Protein 4G1V (pdb70)

B-factor: mean 45.56, std 13.84, range [24.3, 126.01]

Sequence (398 aa):
LAEKTRSIIKATVPVLEQQGTVITRTFYKNMLTEHTELLNIFNRTNQKVGAQPNALATTVLAAAKNIDDLSVLMDHVKQIGHKHRALQIKPEHYPIVGEYLLKAIKEVLGDAATPEIINAWGEAYQAIADIFITVEKKMYEEALWPGWKPFEITAKEYVASDIVEFTVKPKFGSGIELESLPITPGQYITVNTHPIRQENQYDALRHYSLCSASTKNGLRFAVKMEAARENFPAGLVSEYLHKDAKVGDEIKLSAPAGDFAINKELIHQNEVPLVLLSSGVGVTPLLAMLEEQVKCNPNRPIYWIQSSYDEKTQAFKKHVDELLAECANVDKIIVHTDTEPLINAAFLKEKSPAHADVYTCGSLLAFMQAMIGHLKELEHRDDMIHYEPFGPKMSTVQV

Solvent-accessible surface area: 18740 Å² total; per-residue (Å²): 197,42,137,81,20,50,66,42,0,92,69,6,25,77,42,8,82,146,68,3,39,53,2,2,123,22,4,5,135,49,0,6,86,111,44,64,102,12,10,44,40,58,35,108,78,43,24,127,127,33,23,46,5,67,6,39,10,24,21,14,17,5,3,0,91,43,19,88,80,26,73,99,18,63,114,53,8,92,15,30,0,35,47,45,9,0,32,28,22,79,52,145,54,20,86,38,39,5,112,23,12,39,99,2,3,106,102,31,19,39,155,70,9,55,109,97,25,27,102,4,2,20,95,4,21,103,46,27,2,75,48,16,38,87,17,4,126,131,16,57,148,116,25,69,10,100,25,58,55,38,0,62,0,48,30,40,112,147,19,9,55,36,0,2,14,0,21,0,78,24,64,218,72,13,80,20,104,20,125,72,13,106,18,39,1,0,34,16,0,0,0,16,8,89,1,126,94,82,160,32,136,59,47,6,13,45,54,34,9,0,0,2,31,45,2,132,116,2,1,56,0,5,1,60,35,78,51,68,121,162,156,115,92,14,22,39,2,9,17,43,0,22,95,36,2,117,88,41,62,92,10,80,0,0,0,10,0,10,66,5,34,3,48,132,147,31,5,125,44,74,155,44,16,0,3,0,0,0,27,13,28,1,0,2,0,0,5,1,0,0,50,38,0,8,178,51,16,52,71,0,33,1,46,1,0,2,3,7,137,24,111,124,20,11,1,1,68,152,69,3,63,106,34,11,89,120,11,77,71,50,69,101,18,49,4,37,50,64,110,76,113,108,2,73,24,64,51,4,147,136,80,15,38,72,153,2,0,2,0,0,0,1,60,35,74,14,0,83,37,0,29,42,42,4,78,125,40,158,17,145,98,82,37,14,66,28,13,6,75,14,8,35,8,21,18,38,108,54

CATH classification: 1.10.490.10 (+2 more: 2.40.30.10, 3.40.50.80)

Radius of gyration: 21.83 Å; Cα contacts (8 Å, |Δi|>4): 713; chains: 1; bounding box: 48×50×58 Å

Foldseek 3Di:
DDDVLLVLLLVCLVCLVPVLLLLLLQLCVVLCVVPVQCVQQDDVCCNPPRCVSLLVSLVSSVCSVQVVHCVVCVVVLQQVLLVCLQSVPALVNLVSSLVSSLVSVCVVCPVPQDVSSSVSSSVSSVVVSVVSNVSNVVVCVVWPAHDKFKWAFADWDDQFPFKTKTFTDGDPVSPDDQVPAQDFQFWWKKWWAQFDPPVGDHIHIATFGFQARRRNRGTMGMAGWQPDDPPDHTDGVSCCVVPPRDGGDMIIITGIGGDGHADVVPLADAPAAEEEAEEQSQCRSVNHRLVVSLVRPLAHAYEAAYEYQDDRRGGNPVVVVVSNVSHPHYDYHYHHVVPDDDDALVNCPPRDDLAHQYEYEEAPVNVLRVVVSNVVSVYDPRSYHYDHSGSPSSSDDD

Secondary structure (DSSP, 8-state):
--HHHHHHHHHTHHHHHHHHHHHHHHHHHHHHHH-GGGGGTS-HHHHHTSSHHHHHHHHHHHHHHTTT-GGGGHHHHHHHHHHHHHTT--GGGHHHHHHHHHHHHHHHHGGG--HHHHHHHHHHHHHHHHHHHHHHHHHHHH-SS-S-EEEEEEEEEEEETTEEEEEEEEPTTS---GGG--PPTT-EEEEEE---STT--S-EEEEEEBS-S--TT-EEEEEE----BTTBPPPHHHHIIIII--TT-EEEEEEEE-S----TTTTT-SSSPEEEEEEGGGHHHHHHHHHHHHHH-TTS-EEEEEEESSSTTSTTHHHHHHHHTT-SSEEEEEEETTTSPP--HHHHHHHS-SS-EEEEEE-HHHHHHHHHHHHHTT--GGGEEEEESS-GGGG---

Nearest PDB structures (foldseek):
  4g1b-assembly2_B  TM=9.621E-01  e=1.291E-72  Saccharomyces cerevisiae YJM789
  6o0a-assembly1_A  TM=8.517E-01  e=9.904E-32  Malassezia yamatoensis
  1cqx-assembly1_A  TM=7.608E-01  e=4.133E-33  Cupriavidus necator
  3ozu-assembly1_A  TM=7.480E-01  e=2.801E-31  Cupriavidus necator H16
  3tm9-assembly1_A-2  TM=9.216E-01  e=9.156E-12  Vitreoscilla stercoraria

InterPro domains:
  IPR000971 Globin [PF00042] (27-131)
  IPR000971 Globin [PS01033] (1-138)
  IPR008333 Flavoprotein pyridine nucleotide cytochrome reductase-like, FAD-binding domain [PF00970] (152-261)
  IPR009050 Globin-like superfamily [SSF46458] (1-149)
  IPR012292 Globin/Protoglobin [G3DSA:1.10.490.10] (1-145)
  IPR017927 FAD-binding domain, ferredoxin reductase-type [PS51384] (147-264)
  IPR017938 Riboflavin synthase-like beta-barrel [SSF63380] (141-263)
  IPR039261 Ferredoxin-NADP reductase (FNR), nucleotide-binding domain [G3DSA:3.40.50.80] (264-399)
  IPR039261 Ferredoxin-NADP reductase (FNR), nucleotide-binding domain [SSF52343] (269-392)

Organism: Saccharomyces cerevisiae (strain YJM789) (NCBI:txid307796)

Structure (mmCIF, N/CA/C/O backbone):
data_4G1V
#
_entry.id   4G1V
#
_cell.length_a   172.629
_cell.length_b   172.629
_cell.length_c   82.294
_cell.angle_alpha   90.00
_cell.angle_beta   90.00
_cell.angle_gamma   120.00
#
_symmetry.space_group_name_H-M   'H 3 2'
#
loop_
_entity.id
_entity.type
_entity.pdbx_description
1 polymer Flavohemoglobin
2 non-polymer 'PROTOPORPHYRIN IX CONTAINING FE'
3 non-polymer 'FLAVIN-ADENINE DINUCLEOTIDE'
4 non-polymer 'POTASSIUM ION'
5 non-polymer 'NITRITE ION'
6 water water
#
loop_
_atom_site.group_PDB
_atom_site.id
_atom_site.type_symbol
_atom_site.label_atom_id
_atom_site.label_alt_id
_atom_site.label_comp_id
_atom_site.label_asym_id
_atom_site.label_entity_id
_atom_site.label_seq_id
_atom_site.pdbx_PDB_ins_code
_atom_site.Cartn_x
_atom_site.Cartn_y
_atom_site.Cartn_z
_atom_site.occupancy
_atom_site.B_iso_or_equiv
_atom_site.auth_seq_id
_atom_site.auth_comp_id
_atom_site.auth_asym_id
_atom_site.auth_atom_id
_atom_site.pdbx_PDB_model_num
ATOM 1 N N . LEU A 1 2 ? -2.235 23.880 -21.759 1.00 90.91 2 LEU A N 1
ATOM 2 C CA . LEU A 1 2 ? -2.011 24.048 -23.219 1.00 72.55 2 LEU A CA 1
ATOM 3 C C . LEU A 1 2 ? -0.553 23.917 -23.608 1.00 77.08 2 LEU A C 1
ATOM 4 O O . LEU A 1 2 ? 0.330 24.479 -22.955 1.00 79.24 2 LEU A O 1
ATOM 9 N N . ALA A 1 3 ? -0.353 23.169 -24.694 1.00 82.57 3 ALA A N 1
ATOM 10 C CA . ALA A 1 3 ? 0.923 22.877 -25.362 1.00 74.43 3 ALA A CA 1
ATOM 11 C C . ALA A 1 3 ? 1.624 21.669 -24.731 1.00 78.91 3 ALA A C 1
ATOM 12 O O . ALA A 1 3 ? 2.147 21.728 -23.616 1.00 70.34 3 ALA A O 1
ATOM 14 N N . GLU A 1 4 ? 1.611 20.560 -25.461 1.00 67.45 4 GLU A N 1
ATOM 15 C CA . GLU A 1 4 ? 1.980 19.269 -24.898 1.00 53.73 4 GLU A CA 1
ATOM 16 C C . GLU A 1 4 ? 3.493 19.093 -24.706 1.00 56.83 4 GLU A C 1
ATOM 17 O O . GLU A 1 4 ? 3.928 18.596 -23.664 1.00 55.78 4 GLU A O 1
ATOM 23 N N . LYS A 1 5 ? 4.290 19.509 -25.692 1.00 55.88 5 LYS A N 1
ATOM 24 C CA . LYS A 1 5 ? 5.746 19.497 -25.576 1.00 56.53 5 LYS A CA 1
ATOM 25 C C . LYS A 1 5 ? 6.263 20.526 -24.563 1.00 58.00 5 LYS A C 1
ATOM 26 O O . LYS A 1 5 ? 7.289 20.293 -23.899 1.00 59.48 5 LYS A O 1
ATOM 28 N N . THR A 1 6 ? 5.556 21.648 -24.450 1.00 72.46 6 THR A N 1
ATOM 29 C CA . THR A 1 6 ? 5.840 22.646 -23.423 1.00 67.48 6 THR A CA 1
ATOM 30 C C . THR A 1 6 ? 5.742 22.021 -22.014 1.00 59.18 6 THR A C 1
ATOM 31 O O . THR A 1 6 ? 6.671 22.120 -21.223 1.00 57.52 6 THR A O 1
ATOM 35 N N . ARG A 1 7 ? 4.630 21.339 -21.747 1.00 58.33 7 ARG A N 1
ATOM 36 C CA . ARG A 1 7 ? 4.354 20.766 -20.439 1.00 54.01 7 ARG A CA 1
ATOM 37 C C . ARG A 1 7 ? 5.398 19.738 -19.946 1.00 52.72 7 ARG A C 1
ATOM 38 O O . ARG A 1 7 ? 5.742 19.766 -18.764 1.00 51.36 7 ARG A O 1
ATOM 46 N N . SER A 1 8 ? 5.923 18.888 -20.838 1.00 50.51 8 SER A N 1
ATOM 47 C CA . SER A 1 8 ? 7.065 17.987 -20.553 1.00 52.05 8 SER A CA 1
ATOM 48 C C . SER A 1 8 ? 8.357 18.721 -20.243 1.00 51.02 8 SER A C 1
ATOM 49 O O . SER A 1 8 ? 9.148 18.279 -19.409 1.00 50.14 8 SER A O 1
ATOM 52 N N . ILE A 1 9 ? 8.578 19.820 -20.950 1.00 53.70 9 ILE A N 1
ATOM 53 C CA . ILE A 1 9 ? 9.744 20.678 -20.726 1.00 50.71 9 ILE A CA 1
ATOM 54 C C . ILE A 1 9 ? 9.667 21.245 -19.314 1.00 47.47 9 ILE A C 1
ATOM 55 O O . ILE A 1 9 ? 10.631 21.115 -18.555 1.00 46.93 9 ILE A O 1
ATOM 60 N N . ILE A 1 10 ? 8.515 21.850 -18.978 1.00 45.12 10 ILE A N 1
ATOM 61 C CA . ILE A 1 10 ? 8.243 22.388 -17.640 1.00 41.93 10 ILE A CA 1
ATOM 62 C C . ILE A 1 10 ? 8.509 21.288 -16.566 1.00 44.85 10 ILE A C 1
ATOM 63 O O . ILE A 1 10 ? 9.213 21.542 -15.585 1.00 41.09 10 ILE A O 1
ATOM 68 N N . LYS A 1 11 ? 7.970 20.079 -16.776 1.00 43.94 11 LYS A N 1
ATOM 69 C CA . LYS A 1 11 ? 8.077 18.968 -15.807 1.00 44.60 11 LYS A CA 1
ATOM 70 C C . LYS A 1 11 ? 9.533 18.537 -15.626 1.00 46.13 11 LYS A C 1
ATOM 71 O O . LYS A 1 11 ? 9.948 18.154 -14.529 1.00 45.56 11 LYS A O 1
ATOM 77 N N . ALA A 1 12 ? 10.307 18.599 -16.706 1.00 42.73 12 ALA A N 1
ATOM 78 C CA . ALA A 1 12 ? 11.726 18.251 -16.647 1.00 43.11 12 ALA A CA 1
ATOM 79 C C . ALA A 1 12 ? 12.556 19.243 -15.798 1.00 39.37 12 ALA A C 1
ATOM 80 O O . ALA A 1 12 ? 13.659 18.923 -15.357 1.00 38.43 12 ALA A O 1
ATOM 82 N N . THR A 1 13 ? 11.977 20.389 -15.488 1.00 39.85 13 THR A N 1
ATOM 83 C CA . THR A 1 13 ? 12.627 21.330 -14.582 1.00 38.17 13 THR A CA 1
ATOM 84 C C . THR A 1 13 ? 12.164 21.235 -13.132 1.00 38.30 13 THR A C 1
ATOM 85 O O . THR A 1 13 ? 12.694 21.948 -12.271 1.00 38.76 13 THR A O 1
ATOM 89 N N . VAL A 1 14 ? 11.202 20.351 -12.833 1.00 39.35 14 VAL A N 1
ATOM 90 C CA . VAL A 1 14 ? 10.759 20.164 -11.440 1.00 39.88 14 VAL A CA 1
ATOM 91 C C . VAL A 1 14 ? 11.952 19.875 -10.502 1.00 38.53 14 VAL A C 1
ATOM 92 O O . VAL A 1 14 ? 12.083 20.554 -9.486 1.00 36.72 14 VAL A O 1
ATOM 96 N N . PRO A 1 15 ? 12.841 18.933 -10.849 1.00 43.03 15 PRO A N 1
ATOM 97 C CA . PRO A 1 15 ? 13.975 18.609 -9.945 1.00 42.99 15 PRO A CA 1
ATOM 98 C C . PRO A 1 15 ? 14.861 19.817 -9.605 1.00 40.38 15 PRO A C 1
ATOM 99 O O . PRO A 1 15 ? 15.216 20.006 -8.433 1.00 45.26 15 PRO A O 1
ATOM 103 N N . VAL A 1 16 ? 15.159 20.671 -10.580 1.00 40.10 16 VAL A N 1
ATOM 104 C CA . VAL A 1 16 ? 15.977 21.881 -10.312 1.00 37.82 16 VAL A CA 1
ATOM 105 C C . VAL A 1 16 ? 15.243 22.886 -9.427 1.00 35.54 16 VAL A C 1
ATOM 106 O O . VAL A 1 16 ? 15.819 23.451 -8.477 1.00 36.56 16 VAL A O 1
ATOM 110 N N . LEU A 1 17 ? 13.969 23.126 -9.730 1.00 34.48 17 LEU A N 1
ATOM 111 C CA . LEU A 1 17 ? 13.110 23.978 -8.866 1.00 33.14 17 LEU A CA 1
ATOM 112 C C . LEU A 1 17 ? 12.955 23.442 -7.443 1.00 35.85 17 LEU A C 1
ATOM 113 O O . LEU A 1 17 ? 12.874 24.201 -6.470 1.00 37.28 17 LEU A O 1
ATOM 118 N N . GLU A 1 18 ? 12.897 22.122 -7.319 1.00 38.76 18 GLU A N 1
ATOM 119 C CA . GLU A 1 18 ? 12.675 21.516 -6.027 1.00 39.79 18 GLU A CA 1
ATOM 120 C C . GLU A 1 18 ? 13.922 21.634 -5.162 1.00 39.45 18 GLU A C 1
ATOM 121 O O . GLU A 1 18 ? 13.826 21.837 -3.960 1.00 38.67 18 GLU A O 1
ATOM 127 N N . GLN A 1 19 ? 15.084 21.446 -5.779 1.00 35.71 19 GLN A N 1
ATOM 128 C CA . GLN A 1 19 ? 16.351 21.456 -5.068 1.00 39.88 19 GLN A CA 1
ATOM 129 C C . GLN A 1 19 ? 17.090 22.836 -5.077 1.00 39.48 19 GLN A C 1
ATOM 130 O O . GLN A 1 19 ? 17.848 23.169 -4.160 1.00 41.19 19 GLN A O 1
ATOM 136 N N . GLN A 1 20 ? 16.884 23.611 -6.122 1.00 38.92 20 GLN A N 1
ATOM 137 C CA . GLN A 1 20 ? 17.644 24.845 -6.329 1.00 40.03 20 GLN A CA 1
ATOM 138 C C . GLN A 1 20 ? 16.699 26.050 -6.441 1.00 34.41 20 GLN A C 1
ATOM 139 O O . GLN A 1 20 ? 17.115 27.142 -6.829 1.00 33.28 20 GLN A O 1
ATOM 145 N N . GLY A 1 21 ? 15.427 25.846 -6.121 1.00 31.01 21 GLY A N 1
ATOM 146 C CA . GLY A 1 21 ? 14.399 26.838 -6.479 1.00 31.52 21 GLY A CA 1
ATOM 147 C C . GLY A 1 21 ? 14.733 28.186 -5.845 1.00 34.60 21 GLY A C 1
ATOM 148 O O . GLY A 1 21 ? 14.574 29.239 -6.438 1.00 34.43 21 GLY A O 1
ATOM 149 N N . THR A 1 22 ? 15.215 28.116 -4.611 1.00 33.16 22 THR A N 1
ATOM 150 C CA . THR A 1 22 ? 15.555 29.271 -3.790 1.00 35.46 22 THR A CA 1
ATOM 151 C C . THR A 1 22 ? 16.871 29.959 -4.298 1.00 32.73 22 THR A C 1
ATOM 152 O O . THR A 1 22 ? 17.054 31.130 -4.106 1.00 35.35 22 THR A O 1
ATOM 156 N N . VAL A 1 23 ? 17.759 29.247 -4.971 1.00 31.61 23 VAL A N 1
ATOM 157 C CA . VAL A 1 23 ? 18.877 29.928 -5.670 1.00 32.26 23 VAL A CA 1
ATOM 158 C C . VAL A 1 23 ? 18.244 30.797 -6.778 1.00 33.62 23 VAL A C 1
ATOM 159 O O . VAL A 1 23 ? 18.626 31.975 -6.972 1.00 35.27 23 VAL A O 1
ATOM 163 N N . ILE A 1 24 ? 17.258 30.230 -7.485 1.00 32.19 24 ILE A N 1
ATOM 164 C CA . ILE A 1 24 ? 16.575 30.948 -8.570 1.00 32.39 24 ILE A CA 1
ATOM 165 C C . ILE A 1 24 ? 15.880 32.189 -8.016 1.00 35.37 24 ILE A C 1
ATOM 166 O O . ILE A 1 24 ? 16.061 33.303 -8.546 1.00 31.79 24 ILE A O 1
ATOM 171 N N . THR A 1 25 ? 15.119 32.019 -6.929 1.00 29.34 25 THR A N 1
ATOM 172 C CA . THR A 1 25 ? 14.328 33.165 -6.425 1.00 29.00 25 THR A CA 1
ATOM 173 C C . THR A 1 25 ? 15.218 34.231 -5.759 1.00 34.06 25 THR A C 1
ATOM 174 O O . THR A 1 25 ? 14.942 35.436 -5.881 1.00 32.63 25 THR A O 1
ATOM 178 N N . ARG A 1 26 ? 16.336 33.812 -5.161 1.00 31.17 26 ARG A N 1
ATOM 179 C CA . ARG A 1 26 ? 17.220 34.788 -4.536 1.00 34.09 26 ARG A CA 1
ATOM 180 C C . ARG A 1 26 ? 17.875 35.653 -5.608 1.00 36.73 26 ARG A C 1
ATOM 181 O O . ARG A 1 26 ? 17.929 36.879 -5.457 1.00 39.85 26 ARG A O 1
ATOM 189 N N . THR A 1 27 ? 18.365 35.012 -6.677 1.00 35.92 27 THR A N 1
ATOM 190 C CA . THR A 1 27 ? 18.917 35.698 -7.851 1.00 42.76 27 THR A CA 1
ATOM 191 C C . THR A 1 27 ? 17.878 36.657 -8.432 1.00 38.57 27 THR A C 1
ATOM 192 O O . THR A 1 27 ? 18.162 37.829 -8.665 1.00 42.87 27 THR A O 1
ATOM 196 N N . PHE A 1 28 ? 16.667 36.151 -8.630 1.00 36.10 28 PHE A N 1
ATOM 197 C CA . PHE A 1 28 ? 15.536 36.971 -9.095 1.00 36.34 28 PHE A CA 1
ATOM 198 C C . PHE A 1 28 ? 15.367 38.301 -8.324 1.00 39.11 28 PHE A C 1
ATOM 199 O O . PHE A 1 28 ? 15.319 39.369 -8.936 1.00 42.23 28 PHE A O 1
ATOM 207 N N . TYR A 1 29 ? 15.275 38.234 -6.988 1.00 35.54 29 TYR A N 1
ATOM 208 C CA . TYR A 1 29 ? 15.043 39.412 -6.163 1.00 37.33 29 TYR A CA 1
ATOM 209 C C . TYR A 1 29 ? 16.230 40.349 -6.235 1.00 40.59 29 TYR A C 1
ATOM 210 O O . TYR A 1 29 ? 16.067 41.559 -6.370 1.00 43.48 29 TYR A O 1
ATOM 219 N N . LYS A 1 30 ? 17.434 39.793 -6.139 1.00 43.53 30 LYS A N 1
ATOM 220 C CA . LYS A 1 30 ? 18.624 40.601 -6.137 1.00 48.34 30 LYS A CA 1
ATOM 221 C C . LYS A 1 30 ? 18.730 41.385 -7.436 1.00 50.62 30 LYS A C 1
ATOM 222 O O . LYS A 1 30 ? 18.992 42.574 -7.417 1.00 53.92 30 LYS A O 1
ATOM 228 N N . ASN A 1 31 ? 18.489 40.732 -8.561 1.00 48.55 31 ASN A N 1
ATOM 229 C CA . ASN A 1 31 ? 18.609 41.421 -9.843 1.00 47.28 31 ASN A CA 1
ATOM 230 C C . ASN A 1 31 ? 17.500 42.417 -10.098 1.00 46.24 31 ASN A C 1
ATOM 231 O O . ASN A 1 31 ? 17.782 43.535 -10.513 1.00 47.94 31 ASN A O 1
ATOM 236 N N . MET A 1 32 ? 16.253 42.004 -9.870 1.00 41.16 32 MET A N 1
ATOM 237 C CA . MET A 1 32 ? 15.124 42.860 -10.191 1.00 40.25 32 MET A CA 1
ATOM 238 C C . MET A 1 32 ? 15.123 44.107 -9.326 1.00 43.68 32 MET A C 1
ATOM 239 O O . MET A 1 32 ? 14.967 45.225 -9.843 1.00 47.07 32 MET A O 1
ATOM 244 N N . LEU A 1 33 ? 15.349 43.946 -8.023 1.00 41.21 33 LEU A N 1
ATOM 245 C CA . LEU A 1 33 ? 15.335 45.118 -7.107 1.00 44.84 33 LEU A CA 1
ATOM 246 C C . LEU A 1 33 ? 16.580 46.004 -7.139 1.00 47.60 33 LEU A C 1
ATOM 247 O O . LEU A 1 33 ? 16.496 47.163 -6.776 1.00 51.14 33 LEU A O 1
ATOM 252 N N . THR A 1 34 ? 17.727 45.458 -7.550 1.00 49.75 34 THR A N 1
ATOM 253 C CA . THR A 1 34 ? 18.952 46.250 -7.769 1.00 56.08 34 THR A CA 1
ATOM 254 C C . THR A 1 34 ? 18.785 47.112 -9.010 1.00 56.72 34 THR A C 1
ATOM 255 O O . THR A 1 34 ? 19.259 48.249 -9.066 1.00 59.41 34 THR A O 1
ATOM 259 N N . GLU A 1 35 ? 18.108 46.551 -10.011 1.00 54.20 35 GLU A N 1
ATOM 260 C CA . GLU A 1 35 ? 18.037 47.186 -11.315 1.00 55.86 35 GLU A CA 1
ATOM 261 C C . GLU A 1 35 ? 16.834 48.082 -11.441 1.00 53.57 35 GLU A C 1
ATOM 262 O O . GLU A 1 35 ? 16.827 49.013 -12.237 1.00 55.94 35 GLU A O 1
ATOM 268 N N . HIS A 1 36 ? 15.863 47.835 -10.573 1.00 52.01 36 HIS A N 1
ATOM 269 C CA . HIS A 1 36 ? 14.562 48.502 -10.603 1.00 52.94 36 HIS A CA 1
ATOM 270 C C . HIS A 1 36 ? 14.121 48.985 -9.223 1.00 48.06 36 HIS A C 1
ATOM 271 O O . HIS A 1 36 ? 13.158 48.483 -8.638 1.00 46.64 36 HIS A O 1
ATOM 278 N N . THR A 1 37 ? 14.859 49.955 -8.710 1.00 48.96 37 THR A N 1
ATOM 279 C CA . THR A 1 37 ? 14.671 50.416 -7.341 1.00 50.90 37 THR A CA 1
ATOM 280 C C . THR A 1 37 ? 13.269 51.027 -7.061 1.00 49.00 37 THR A C 1
ATOM 281 O O . THR A 1 37 ? 12.856 51.119 -5.907 1.00 48.77 37 THR A O 1
ATOM 285 N N . GLU A 1 38 ? 12.526 51.408 -8.098 1.00 48.41 38 GLU A N 1
ATOM 286 C CA . GLU A 1 38 ? 11.123 51.844 -7.905 1.00 51.97 38 GLU A CA 1
ATOM 287 C C . GLU A 1 38 ? 10.232 50.757 -7.248 1.00 44.62 38 GLU A C 1
ATOM 288 O O . GLU A 1 38 ? 9.251 51.089 -6.585 1.00 50.24 38 GLU A O 1
ATOM 294 N N . LEU A 1 39 ? 10.588 49.486 -7.406 1.00 43.36 39 LEU A N 1
ATOM 295 C CA . LEU A 1 39 ? 9.796 48.389 -6.828 1.00 41.04 39 LEU A CA 1
ATOM 296 C C . LEU A 1 39 ? 10.090 48.215 -5.330 1.00 41.01 39 LEU A C 1
ATOM 297 O O . LEU A 1 39 ? 9.406 47.444 -4.648 1.00 35.78 39 LEU A O 1
ATOM 302 N N . LEU A 1 40 ? 11.112 48.925 -4.847 1.00 40.75 40 LEU A N 1
ATOM 303 C CA . LEU A 1 40 ? 11.430 48.992 -3.425 1.00 41.88 40 LEU A CA 1
ATOM 304 C C . LEU A 1 40 ? 10.373 49.783 -2.662 1.00 42.48 40 LEU A C 1
ATOM 305 O O . LEU A 1 40 ? 10.342 49.749 -1.441 1.00 45.48 40 LEU A O 1
ATOM 310 N N . ASN A 1 41 ? 9.542 50.535 -3.389 1.00 42.25 41 ASN A N 1
ATOM 311 C CA . ASN A 1 41 ? 8.359 51.146 -2.815 1.00 40.15 41 ASN A CA 1
ATOM 312 C C . ASN A 1 41 ? 7.238 50.110 -2.557 1.00 40.02 41 ASN A C 1
ATOM 313 O O . ASN A 1 41 ? 6.241 50.419 -1.910 1.00 37.56 41 ASN A O 1
ATOM 318 N N . ILE A 1 42 ? 7.396 48.892 -3.077 1.00 37.55 42 ILE A N 1
ATOM 319 C CA . ILE A 1 42 ? 6.324 47.891 -2.996 1.00 37.27 42 ILE A CA 1
ATOM 320 C C . ILE A 1 42 ? 6.804 46.618 -2.254 1.00 39.66 42 ILE A C 1
ATOM 321 O O . ILE A 1 42 ? 6.150 46.143 -1.302 1.00 36.03 42 ILE A O 1
ATOM 326 N N . PHE A 1 43 ? 7.960 46.098 -2.666 1.00 35.17 43 PHE A N 1
ATOM 327 C CA . PHE A 1 43 ? 8.530 44.907 -2.041 1.00 33.92 43 PHE A CA 1
ATOM 328 C C . PHE A 1 43 ? 9.184 45.289 -0.716 1.00 39.33 43 PHE A C 1
ATOM 329 O O . PHE A 1 43 ? 9.849 46.316 -0.615 1.00 41.43 43 PHE A O 1
ATOM 337 N N . ASN A 1 44 ? 8.999 44.417 0.266 1.00 42.32 44 ASN A N 1
ATOM 338 C CA . ASN A 1 44 ? 9.507 44.560 1.619 1.00 46.29 44 ASN A CA 1
ATOM 339 C C . ASN A 1 44 ? 10.906 43.994 1.634 1.00 44.29 44 ASN A C 1
ATOM 340 O O . ASN A 1 44 ? 11.081 42.787 1.634 1.00 38.31 44 ASN A O 1
ATOM 345 N N . ARG A 1 45 ? 11.891 44.877 1.626 1.00 51.12 45 ARG A N 1
ATOM 346 C CA . ARG A 1 45 ? 13.289 44.519 1.500 1.00 58.34 45 ARG A CA 1
ATOM 347 C C . ARG A 1 45 ? 13.682 43.420 2.464 1.00 56.25 45 ARG A C 1
ATOM 348 O O . ARG A 1 45 ? 14.456 42.515 2.116 1.00 51.33 45 ARG A O 1
ATOM 356 N N . THR A 1 46 ? 13.126 43.502 3.668 1.00 50.78 46 THR A N 1
ATOM 357 C CA . THR A 1 46 ? 13.496 42.629 4.749 1.00 51.50 46 THR A CA 1
ATOM 358 C C . THR A 1 46 ? 13.080 41.178 4.469 1.00 46.32 46 THR A C 1
ATOM 359 O O . THR A 1 46 ? 13.868 40.259 4.690 1.00 44.06 46 THR A O 1
ATOM 363 N N . ASN A 1 47 ? 11.883 40.978 3.933 1.00 44.98 47 ASN A N 1
ATOM 364 C CA . ASN A 1 47 ? 11.410 39.620 3.683 1.00 44.88 47 ASN A CA 1
ATOM 365 C C . ASN A 1 47 ? 12.294 38.893 2.688 1.00 50.12 47 ASN A C 1
ATOM 366 O O . ASN A 1 47 ? 12.427 37.673 2.751 1.00 48.68 47 ASN A O 1
ATOM 371 N N . GLN A 1 48 ? 12.915 39.621 1.772 1.00 49.30 48 GLN A N 1
ATOM 372 C CA . GLN A 1 48 ? 13.763 38.903 0.827 1.00 55.80 48 GLN A CA 1
ATOM 373 C C . GLN A 1 48 ? 15.180 38.715 1.319 1.00 53.74 48 GLN A C 1
ATOM 374 O O . GLN A 1 48 ? 15.719 37.635 1.201 1.00 58.96 48 GLN A O 1
ATOM 380 N N . LYS A 1 49 ? 15.750 39.733 1.955 1.00 58.50 49 LYS A N 1
ATOM 381 C CA . LYS A 1 49 ? 17.167 39.664 2.311 1.00 56.08 49 LYS A CA 1
ATOM 382 C C . LYS A 1 49 ? 17.434 38.744 3.481 1.00 55.53 49 LYS A C 1
ATOM 383 O O . LYS A 1 49 ? 18.482 38.091 3.539 1.00 49.62 49 LYS A O 1
ATOM 389 N N . VAL A 1 50 ? 16.482 38.682 4.404 1.00 51.66 50 VAL A N 1
ATOM 390 C CA . VAL A 1 50 ? 16.697 37.980 5.647 1.00 52.11 50 VAL A CA 1
ATOM 391 C C . VAL A 1 50 ? 15.456 37.160 6.069 1.00 51.52 50 VAL A C 1
ATOM 392 O O . VAL A 1 50 ? 15.458 36.488 7.101 1.00 56.62 50 VAL A O 1
ATOM 396 N N . GLY A 1 51 ? 14.411 37.199 5.258 1.00 45.82 51 GLY A N 1
ATOM 397 C CA . GLY A 1 51 ? 13.146 36.522 5.587 1.00 41.88 51 GLY A CA 1
ATOM 398 C C . GLY A 1 51 ? 12.837 35.389 4.606 1.00 38.10 51 GLY A C 1
ATOM 399 O O . GLY A 1 51 ? 13.693 34.940 3.838 1.0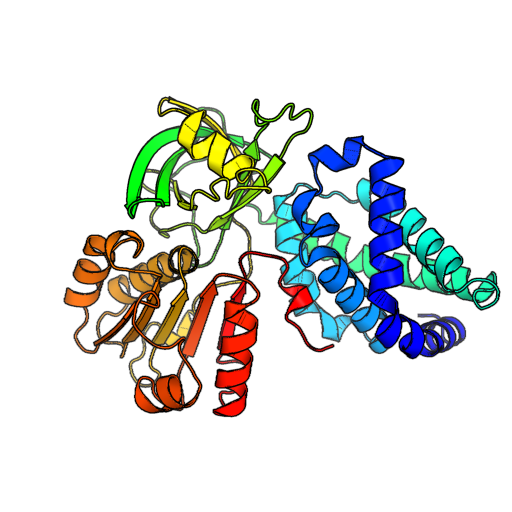0 38.67 51 GLY A O 1
ATOM 400 N N . ALA A 1 52 ? 11.595 34.938 4.622 1.00 35.03 52 ALA A N 1
ATOM 401 C CA . ALA A 1 52 ? 11.222 33.743 3.899 1.00 35.35 52 ALA A CA 1
ATOM 402 C C . ALA A 1 52 ? 10.636 33.997 2.512 1.00 33.54 52 ALA A C 1
ATOM 403 O O . ALA A 1 52 ? 10.197 33.029 1.858 1.00 31.66 52 ALA A O 1
ATOM 405 N N . GLN A 1 53 ? 10.612 35.266 2.055 1.00 28.29 53 GLN A N 1
ATOM 406 C CA . GLN A 1 53 ? 10.068 35.566 0.742 1.00 29.34 53 GLN A CA 1
ATOM 407 C C . GLN A 1 53 ? 10.693 34.730 -0.385 1.00 27.40 53 GLN A C 1
ATOM 408 O O . GLN A 1 53 ? 9.963 34.295 -1.263 1.00 28.47 53 GLN A O 1
ATOM 414 N N . PRO A 1 54 ? 12.010 34.473 -0.393 1.00 28.54 54 PRO A N 1
ATOM 415 C CA . PRO A 1 54 ? 12.521 33.664 -1.508 1.00 29.62 54 PRO A CA 1
ATOM 416 C C . PRO A 1 54 ? 11.956 32.250 -1.506 1.00 29.81 54 PRO A C 1
ATOM 417 O O . PRO A 1 54 ? 11.674 31.728 -2.589 1.00 28.22 54 PRO A O 1
ATOM 421 N N . ASN A 1 55 ? 11.779 31.644 -0.313 1.00 29.11 55 ASN A N 1
ATOM 422 C CA . ASN A 1 55 ? 11.162 30.310 -0.203 1.00 31.66 55 ASN A CA 1
ATOM 423 C C . ASN A 1 55 ? 9.700 30.284 -0.608 1.00 29.64 55 ASN A C 1
ATOM 424 O O . ASN A 1 55 ? 9.262 29.290 -1.178 1.00 33.03 55 ASN A O 1
ATOM 429 N N . ALA A 1 56 ? 8.941 31.345 -0.299 1.00 27.76 56 ALA A N 1
ATOM 430 C CA . ALA A 1 56 ? 7.553 31.451 -0.752 1.00 28.66 56 ALA A CA 1
ATOM 431 C C . ALA A 1 56 ? 7.439 31.422 -2.272 1.00 26.82 56 ALA A C 1
ATOM 432 O O . ALA A 1 56 ? 6.616 30.710 -2.805 1.00 27.59 56 ALA A O 1
ATOM 434 N N . LEU A 1 57 ? 8.187 32.283 -2.956 1.00 25.73 57 LEU A N 1
ATOM 435 C CA . LEU A 1 57 ? 8.197 32.276 -4.397 1.00 27.69 57 LEU A CA 1
ATOM 436 C C . LEU A 1 57 ? 8.652 30.933 -4.965 1.00 26.62 57 LEU A C 1
ATOM 437 O O . LEU A 1 57 ? 8.021 30.433 -5.872 1.00 32.01 57 LEU A O 1
ATOM 442 N N . ALA A 1 58 ? 9.742 30.360 -4.436 1.00 28.32 58 ALA A N 1
ATOM 443 C CA . ALA A 1 58 ? 10.320 29.113 -4.974 1.00 32.00 58 ALA A CA 1
ATOM 444 C C . ALA A 1 58 ? 9.277 27.983 -4.881 1.00 32.96 58 ALA A C 1
ATOM 445 O O . ALA A 1 58 ? 9.177 27.149 -5.776 1.00 33.64 58 ALA A O 1
ATOM 447 N N . THR A 1 59 ? 8.536 27.959 -3.781 1.00 29.65 59 THR A N 1
ATOM 448 C CA . THR A 1 59 ? 7.523 26.919 -3.540 1.00 32.26 59 THR A CA 1
ATOM 449 C C . THR A 1 59 ? 6.365 27.079 -4.527 1.00 32.16 59 THR A C 1
ATOM 450 O O . THR A 1 59 ? 5.767 26.071 -5.000 1.00 29.67 59 THR A O 1
ATOM 454 N N . THR A 1 60 ? 6.056 28.343 -4.846 1.00 31.22 60 THR A N 1
ATOM 455 C CA . THR A 1 60 ? 4.910 28.637 -5.718 1.00 30.96 60 THR A CA 1
ATOM 456 C C . THR A 1 60 ? 5.261 28.282 -7.152 1.00 30.34 60 THR A C 1
ATOM 457 O O . THR A 1 60 ? 4.446 27.669 -7.864 1.00 31.08 60 THR A O 1
ATOM 461 N N . VAL A 1 61 ? 6.490 28.604 -7.542 1.00 30.46 61 VAL A N 1
ATOM 462 C CA . VAL A 1 61 ? 6.958 28.310 -8.905 1.00 32.20 61 VAL A CA 1
ATOM 463 C C . VAL A 1 61 ? 7.021 26.802 -9.057 1.00 34.97 61 VAL A C 1
ATOM 464 O O . VAL A 1 61 ? 6.553 26.250 -10.064 1.00 40.04 61 VAL A O 1
ATOM 468 N N . LEU A 1 62 ? 7.552 26.128 -8.039 1.00 35.83 62 LEU A N 1
ATOM 469 C CA . LEU A 1 62 ? 7.541 24.652 -8.007 1.00 35.40 62 LEU A CA 1
ATOM 470 C C . LEU A 1 62 ? 6.120 24.042 -8.100 1.00 36.13 62 LEU A C 1
ATOM 471 O O . LEU A 1 62 ? 5.866 23.088 -8.854 1.00 34.60 62 LEU A O 1
ATOM 476 N N . ALA A 1 63 ? 5.193 24.580 -7.328 1.00 32.67 63 ALA A N 1
ATOM 477 C CA . ALA A 1 63 ? 3.862 24.021 -7.336 1.00 33.55 63 ALA A CA 1
ATOM 478 C C . ALA A 1 63 ? 3.298 24.156 -8.738 1.00 35.55 63 ALA A C 1
ATOM 479 O O . ALA A 1 63 ? 2.615 23.235 -9.204 1.00 36.32 63 ALA A O 1
ATOM 481 N N . ALA A 1 64 ? 3.565 25.297 -9.390 1.00 34.69 64 ALA A N 1
ATOM 482 C CA . ALA A 1 64 ? 3.045 25.550 -10.741 1.00 38.44 64 ALA A CA 1
ATOM 483 C C . ALA A 1 64 ? 3.646 24.567 -11.743 1.00 41.90 64 ALA A C 1
ATOM 484 O O . ALA A 1 64 ? 2.928 24.006 -12.577 1.00 43.67 64 ALA A O 1
ATOM 486 N N . ALA A 1 65 ? 4.953 24.330 -11.631 1.00 38.64 65 ALA A N 1
ATOM 487 C CA . ALA A 1 65 ? 5.610 23.374 -12.506 1.00 38.70 65 ALA A CA 1
ATOM 488 C C . ALA A 1 65 ? 5.119 21.960 -12.297 1.00 40.86 65 ALA A C 1
ATOM 489 O O . ALA A 1 65 ? 4.911 21.254 -13.287 1.00 41.69 65 ALA A O 1
ATOM 491 N N . LYS A 1 66 ? 4.909 21.540 -11.041 1.00 38.48 66 LYS A N 1
ATOM 492 C CA . LYS A 1 66 ? 4.419 20.174 -10.785 1.00 43.00 66 LYS A CA 1
ATOM 493 C C . LYS A 1 66 ? 2.963 19.976 -11.244 1.00 45.30 66 LYS A C 1
ATOM 494 O O . LYS A 1 66 ? 2.567 18.848 -11.528 1.00 45.01 66 LYS A O 1
ATOM 500 N N . ASN A 1 67 ? 2.188 21.067 -11.296 1.00 40.83 67 ASN A N 1
ATOM 501 C CA . ASN A 1 67 ? 0.770 21.019 -11.696 1.00 46.94 67 ASN A CA 1
ATOM 502 C C . ASN A 1 67 ? 0.473 21.700 -13.031 1.00 46.13 67 ASN A C 1
ATOM 503 O O . ASN A 1 67 ? -0.619 22.229 -13.239 1.00 49.00 67 ASN A O 1
ATOM 508 N N . ILE A 1 68 ? 1.457 21.685 -13.916 1.00 43.35 68 ILE A N 1
ATOM 509 C CA . ILE A 1 68 ? 1.338 22.367 -15.172 1.00 46.09 68 ILE A CA 1
ATOM 510 C C . ILE A 1 68 ? 0.135 21.839 -16.013 1.00 50.11 68 ILE A C 1
ATOM 511 O O . ILE A 1 68 ? -0.510 22.635 -16.677 1.00 51.34 68 ILE A O 1
ATOM 516 N N . ASP A 1 69 ? -0.191 20.540 -15.931 1.00 49.72 69 ASP A N 1
ATOM 517 C CA . ASP A 1 69 ? -1.376 19.980 -16.625 1.00 55.33 69 ASP A CA 1
ATOM 518 C C . ASP A 1 69 ? -2.722 20.445 -16.083 1.00 56.76 69 ASP A C 1
ATOM 519 O O . ASP A 1 69 ? -3.751 20.253 -16.728 1.00 61.40 69 ASP A O 1
ATOM 524 N N . ASP A 1 70 ? -2.726 21.030 -14.895 1.00 51.55 70 ASP A N 1
ATOM 525 C CA . ASP A 1 70 ? -3.972 21.379 -14.238 1.00 52.72 70 ASP A CA 1
ATOM 526 C C . ASP A 1 70 ? -3.729 22.317 -13.075 1.00 49.50 70 ASP A C 1
ATOM 527 O O . ASP A 1 70 ? -3.710 21.893 -11.926 1.00 47.64 70 ASP A O 1
ATOM 532 N N . LEU A 1 71 ? -3.607 23.602 -13.393 1.00 48.03 71 LEU A N 1
ATOM 533 C CA . LEU A 1 71 ? -3.265 24.600 -12.435 1.00 48.26 71 LEU A CA 1
ATOM 534 C C . LEU A 1 71 ? -4.395 24.923 -11.474 1.00 47.99 71 LEU A C 1
ATOM 535 O O . LEU A 1 71 ? -4.152 25.546 -10.467 1.00 50.57 71 LEU A O 1
ATOM 540 N N . SER A 1 72 ? -5.602 24.465 -11.774 1.00 49.27 72 SER A N 1
ATOM 541 C CA . SER A 1 72 ? -6.764 24.717 -10.939 1.00 50.43 72 SER A CA 1
ATOM 542 C C . SER A 1 72 ? -6.565 24.175 -9.538 1.00 47.21 72 SER A C 1
ATOM 543 O O . SER A 1 72 ? -7.133 24.679 -8.619 1.00 46.42 72 SER A O 1
ATOM 546 N N . VAL A 1 73 ? -5.768 23.126 -9.415 1.00 48.72 73 VAL A N 1
ATOM 547 C CA . VAL A 1 73 ? -5.351 22.530 -8.143 1.00 50.26 73 VAL A CA 1
ATOM 548 C C . VAL A 1 73 ? -4.841 23.591 -7.128 1.00 45.05 73 VAL A C 1
ATOM 549 O O . VAL A 1 73 ? -5.043 23.486 -5.919 1.00 45.49 73 VAL A O 1
ATOM 553 N N . LEU A 1 74 ? -4.263 24.653 -7.655 1.00 40.70 74 LEU A N 1
ATOM 554 C CA . LEU A 1 74 ? -3.584 25.635 -6.862 1.00 39.42 74 LEU A CA 1
ATOM 555 C C . LEU A 1 74 ? -4.447 26.837 -6.442 1.00 40.14 74 LEU A C 1
ATOM 556 O O . LEU A 1 74 ? -3.945 27.762 -5.804 1.00 40.37 74 LEU A O 1
ATOM 561 N N . MET A 1 75 ? -5.725 26.821 -6.796 1.00 40.62 75 MET A N 1
ATOM 562 C CA . MET A 1 75 ? -6.536 28.001 -6.672 1.00 42.89 75 MET A CA 1
ATOM 563 C C . MET A 1 75 ? -6.579 28.587 -5.266 1.00 39.47 75 MET A C 1
ATOM 564 O O . MET A 1 75 ? -6.641 29.786 -5.133 1.00 41.85 75 MET A O 1
ATOM 569 N N . ASP A 1 76 ? -6.588 27.753 -4.228 1.00 40.34 76 ASP A N 1
ATOM 570 C CA . ASP A 1 76 ? -6.622 28.269 -2.856 1.00 41.02 76 ASP A CA 1
ATOM 571 C C . ASP A 1 76 ? -5.363 29.100 -2.563 1.00 38.73 76 ASP A C 1
ATOM 572 O O . ASP A 1 76 ? -5.466 30.180 -1.937 1.00 38.59 76 ASP A O 1
ATOM 577 N N . HIS A 1 77 ? -4.203 28.613 -3.037 1.00 37.53 77 HIS A N 1
ATOM 578 C CA . HIS A 1 77 ? -2.926 29.342 -2.900 1.00 37.24 77 HIS A CA 1
ATOM 579 C C . HIS A 1 77 ? -2.949 30.570 -3.731 1.00 37.48 77 HIS A C 1
ATOM 580 O O . HIS A 1 77 ? -2.497 31.605 -3.262 1.00 35.34 77 HIS A O 1
ATOM 587 N N . VAL A 1 78 ? -3.495 30.483 -4.956 1.00 35.27 78 VAL A N 1
ATOM 588 C CA . VAL A 1 78 ? -3.536 31.689 -5.812 1.00 34.17 78 VAL A CA 1
ATOM 589 C C . VAL A 1 78 ? -4.407 32.786 -5.127 1.00 35.38 78 VAL A C 1
ATOM 590 O O . VAL A 1 78 ? -4.046 33.969 -5.112 1.00 34.35 78 VAL A O 1
ATOM 594 N N . LYS A 1 79 ? -5.550 32.392 -4.574 1.00 32.35 79 LYS A N 1
ATOM 595 C CA . LYS A 1 79 ? -6.407 33.373 -3.864 1.00 35.29 79 LYS A CA 1
ATOM 596 C C . LYS A 1 79 ? -5.711 33.981 -2.631 1.00 33.07 79 LYS A C 1
ATOM 597 O O . LYS A 1 79 ? -5.813 35.173 -2.394 1.00 31.20 79 LYS A O 1
ATOM 603 N N . GLN A 1 80 ? -5.003 33.141 -1.874 1.00 33.40 80 GLN A N 1
ATOM 604 C CA . GLN A 1 80 ? -4.261 33.608 -0.704 1.00 36.05 80 GLN A CA 1
ATOM 605 C C . GLN A 1 80 ? -3.263 34.689 -1.086 1.00 31.67 80 GLN A C 1
ATOM 606 O O . GLN A 1 80 ? -3.266 35.759 -0.468 1.00 30.87 80 GLN A O 1
ATOM 612 N N . ILE A 1 81 ? -2.431 34.410 -2.097 1.00 31.41 81 ILE A N 1
ATOM 613 C CA . ILE A 1 81 ? -1.447 35.350 -2.629 1.00 30.05 81 ILE A CA 1
ATOM 614 C C . ILE A 1 81 ? -2.138 36.548 -3.259 1.00 29.58 81 ILE A C 1
ATOM 615 O O . ILE A 1 81 ? -1.718 37.674 -3.053 1.00 30.67 81 ILE A O 1
ATOM 620 N N . GLY A 1 82 ? -3.208 36.300 -4.012 1.00 30.63 82 GLY A N 1
ATOM 621 C CA . GLY A 1 82 ? -3.952 37.364 -4.650 1.00 27.66 82 GLY A CA 1
ATOM 622 C C . GLY A 1 82 ? -4.474 38.445 -3.694 1.00 31.36 82 GLY A C 1
ATOM 623 O O . GLY A 1 82 ? -4.524 39.644 -4.053 1.00 29.86 82 GLY A O 1
ATOM 624 N N . HIS A 1 83 ? -4.947 38.023 -2.522 1.00 28.43 83 HIS A N 1
ATOM 625 C CA . HIS A 1 83 ? -5.418 38.974 -1.508 1.00 31.38 83 HIS A CA 1
ATOM 626 C C . HIS A 1 83 ? -4.266 39.933 -1.129 1.00 29.38 83 HIS A C 1
ATOM 627 O O . HIS A 1 83 ? -4.512 41.137 -0.999 1.00 28.95 83 HIS A O 1
ATOM 634 N N . LYS A 1 84 ? -3.034 39.403 -0.960 1.00 28.06 84 LYS A N 1
ATOM 635 C CA . LYS A 1 84 ? -1.862 40.240 -0.611 1.00 30.52 84 LYS A CA 1
ATOM 636 C C . LYS A 1 84 ? -1.520 41.157 -1.797 1.00 34.44 84 LYS A C 1
ATOM 637 O O . LYS A 1 84 ? -1.397 42.360 -1.602 1.00 31.42 84 LYS A O 1
ATOM 643 N N . HIS A 1 85 ? -1.393 40.596 -3.014 1.00 31.18 85 HIS A N 1
ATOM 644 C CA . HIS A 1 85 ? -1.195 41.409 -4.250 1.00 32.21 85 HIS A CA 1
ATOM 645 C C . HIS A 1 85 ? -2.220 42.539 -4.348 1.00 31.16 85 HIS A C 1
ATOM 646 O O . HIS A 1 85 ? -1.875 43.712 -4.623 1.00 33.14 85 HIS A O 1
ATOM 653 N N . ARG A 1 86 ? -3.492 42.193 -4.172 1.00 31.49 86 ARG A N 1
ATOM 654 C CA . ARG A 1 86 ? -4.571 43.207 -4.274 1.00 33.70 86 ARG A CA 1
ATOM 655 C C . ARG A 1 86 ? -4.394 44.281 -3.188 1.00 34.32 86 ARG A C 1
ATOM 656 O O . ARG A 1 86 ? -4.470 45.478 -3.496 1.00 35.70 86 ARG A O 1
ATOM 664 N N . ALA A 1 87 ? -4.103 43.868 -1.947 1.00 32.93 87 ALA A N 1
ATOM 665 C CA . ALA A 1 87 ? -3.902 44.845 -0.858 1.00 33.89 87 ALA A CA 1
ATOM 666 C C . ALA A 1 87 ? -2.716 45.777 -1.133 1.00 34.51 87 ALA A C 1
ATOM 667 O O . ALA A 1 87 ? -2.723 46.959 -0.732 1.00 31.17 87 ALA A O 1
ATOM 669 N N . LEU A 1 88 ? -1.729 45.250 -1.864 1.00 33.59 88 LEU A N 1
ATOM 670 C CA . LEU A 1 88 ? -0.461 45.960 -2.142 1.00 33.06 88 LEU A CA 1
ATOM 671 C C . LEU A 1 88 ? -0.502 46.854 -3.388 1.00 34.94 88 LEU A C 1
ATOM 672 O O . LEU A 1 88 ? 0.469 47.579 -3.680 1.00 36.28 88 LEU A O 1
ATOM 677 N N . GLN A 1 89 ? -1.650 46.814 -4.078 1.00 33.84 89 GLN A N 1
ATOM 6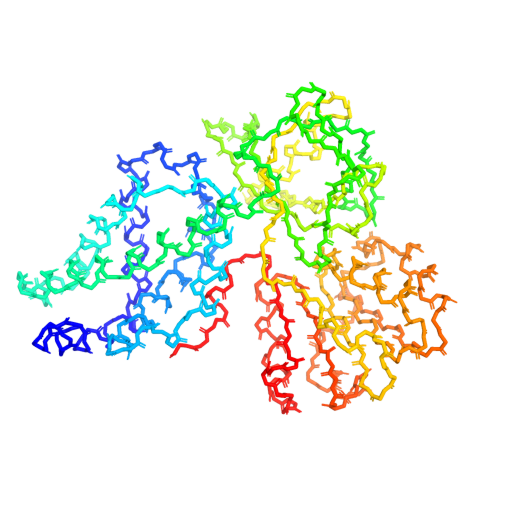78 C CA . GLN A 1 89 ? -1.935 47.540 -5.340 1.00 34.49 89 GLN A CA 1
ATOM 679 C C . GLN A 1 89 ? -1.156 46.992 -6.565 1.00 33.44 89 GLN A C 1
ATOM 680 O O . GLN A 1 89 ? -0.779 47.746 -7.455 1.00 32.36 89 GLN A O 1
ATOM 686 N N . ILE A 1 90 ? -0.885 45.688 -6.589 1.00 34.80 90 ILE A N 1
ATOM 687 C CA . ILE A 1 90 ? -0.249 45.075 -7.764 1.00 33.84 90 ILE A CA 1
ATOM 688 C C . ILE A 1 90 ? -1.261 45.075 -8.920 1.00 32.03 90 ILE A C 1
ATOM 689 O O . ILE A 1 90 ? -2.387 44.628 -8.726 1.00 32.33 90 ILE A O 1
ATOM 694 N N . LYS A 1 91 ? -0.875 45.582 -10.096 1.00 35.33 91 LYS A N 1
ATOM 695 C CA . LYS A 1 91 ? -1.768 45.656 -11.291 1.00 35.84 91 LYS A CA 1
ATOM 696 C C . LYS A 1 91 ? -1.282 44.820 -12.437 1.00 35.98 91 LYS A C 1
ATOM 697 O O . LYS A 1 91 ? -0.107 44.405 -12.414 1.00 37.92 91 LYS A O 1
ATOM 703 N N . PRO A 1 92 ? -2.119 44.600 -13.479 1.00 38.87 92 PRO A N 1
ATOM 704 C CA . PRO A 1 92 ? -1.629 43.842 -14.647 1.00 38.30 92 PRO A CA 1
ATOM 705 C C . PRO A 1 92 ? -0.281 44.333 -15.213 1.00 43.26 92 PRO A C 1
ATOM 706 O O . PRO A 1 92 ? 0.575 43.516 -15.613 1.00 42.05 92 PRO A O 1
ATOM 710 N N . GLU A 1 93 ? -0.055 45.642 -15.233 1.00 43.24 93 GLU A N 1
ATOM 711 C CA . GLU A 1 93 ? 1.136 46.165 -15.915 1.00 43.85 93 GLU A CA 1
ATOM 712 C C . GLU A 1 93 ? 2.441 45.931 -15.106 1.00 41.84 93 GLU A C 1
ATOM 713 O O . GLU A 1 93 ? 3.530 46.239 -15.569 1.00 45.40 93 GLU A O 1
ATOM 719 N N . HIS A 1 94 ? 2.322 45.364 -13.918 1.00 38.34 94 HIS A N 1
ATOM 720 C CA . HIS A 1 94 ? 3.494 44.962 -13.125 1.00 40.39 94 HIS A CA 1
ATOM 721 C C . HIS A 1 94 ? 3.965 43.556 -13.494 1.00 40.79 94 HIS A C 1
ATOM 722 O O . HIS A 1 94 ? 5.122 43.209 -13.249 1.00 40.58 94 HIS A O 1
ATOM 729 N N . TYR A 1 95 ? 3.062 42.743 -14.043 1.00 36.44 95 TYR A N 1
ATOM 730 C CA . TYR A 1 95 ? 3.396 41.343 -14.330 1.00 38.28 95 TYR A CA 1
ATOM 731 C C . TYR A 1 95 ? 4.493 41.091 -15.325 1.00 37.91 95 TYR A C 1
ATOM 732 O O . TYR A 1 95 ? 5.268 40.151 -15.083 1.00 39.87 95 TYR A O 1
ATOM 741 N N . PRO A 1 96 ? 4.596 41.863 -16.419 1.00 36.99 96 PRO A N 1
ATOM 742 C CA . PRO A 1 96 ? 5.651 41.542 -17.368 1.00 38.87 96 PRO A CA 1
ATOM 743 C C . PRO A 1 96 ? 7.087 41.669 -16.837 1.00 40.18 96 PRO A C 1
ATOM 744 O O . PRO A 1 96 ? 7.968 40.891 -17.283 1.00 41.41 96 PRO A O 1
ATOM 748 N N . ILE A 1 97 ? 7.337 42.608 -15.918 1.00 38.23 97 ILE A N 1
ATOM 749 C CA . ILE A 1 97 ? 8.701 42.790 -15.398 1.00 42.23 97 ILE A CA 1
ATOM 750 C C . ILE A 1 97 ? 9.115 41.573 -14.549 1.00 40.98 97 ILE A C 1
ATOM 751 O O . ILE A 1 97 ? 10.252 41.095 -14.652 1.00 39.90 97 ILE A O 1
ATOM 756 N N . VAL A 1 98 ? 8.174 41.078 -13.755 1.00 36.58 98 VAL A N 1
ATOM 757 C CA . VAL A 1 98 ? 8.376 39.860 -12.951 1.00 38.75 98 VAL A CA 1
ATOM 758 C C . VAL A 1 98 ? 8.679 38.673 -13.854 1.00 38.33 98 VAL A C 1
ATOM 759 O O . VAL A 1 98 ? 9.574 37.896 -13.552 1.00 37.05 98 VAL A O 1
ATOM 763 N N . GLY A 1 99 ? 7.938 38.548 -14.964 1.00 38.12 99 GLY A N 1
ATOM 764 C CA . GLY A 1 99 ? 8.191 37.489 -15.939 1.00 36.63 99 GLY A CA 1
ATOM 765 C C . GLY A 1 99 ? 9.592 37.616 -16.516 1.00 38.47 99 GLY A C 1
ATOM 766 O O . GLY A 1 99 ? 10.295 36.618 -16.612 1.00 38.31 99 GLY A O 1
ATOM 767 N N . GLU A 1 100 ? 10.005 38.839 -16.864 1.00 39.26 100 GLU A N 1
ATOM 768 C CA . GLU A 1 100 ? 11.346 39.092 -17.447 1.00 44.94 100 GLU A CA 1
ATOM 769 C C . GLU A 1 100 ? 12.412 38.569 -16.503 1.00 39.19 100 GLU A C 1
ATOM 770 O O . GLU A 1 100 ? 13.342 37.873 -16.910 1.00 36.10 100 GLU A O 1
ATOM 776 N N . TYR A 1 101 ? 12.294 38.973 -15.243 1.00 34.80 101 TYR A N 1
ATOM 777 C CA . TYR A 1 101 ? 13.308 38.685 -14.237 1.00 35.92 101 TYR A CA 1
ATOM 778 C C . TYR A 1 101 ? 13.269 37.227 -13.807 1.00 34.22 101 TYR A C 1
ATOM 779 O O . TYR A 1 101 ? 14.318 36.613 -13.548 1.00 36.11 101 TYR A O 1
ATOM 788 N N . LEU A 1 102 ? 12.080 36.644 -13.796 1.00 32.54 102 LEU A N 1
ATOM 789 C CA . LEU A 1 102 ? 11.991 35.200 -13.491 1.00 37.50 102 LEU A CA 1
ATOM 790 C C . LEU A 1 102 ? 12.715 34.407 -14.568 1.00 36.83 102 LEU A C 1
ATOM 791 O O . LEU A 1 102 ? 13.548 33.551 -14.249 1.00 34.51 102 LEU A O 1
ATOM 796 N N . LEU A 1 103 ? 12.433 34.706 -15.837 1.00 34.35 103 LEU A N 1
ATOM 797 C CA . LEU A 1 103 ? 13.054 33.939 -16.932 1.00 38.50 103 LEU A CA 1
ATOM 798 C C . LEU A 1 103 ? 14.551 34.139 -16.955 1.00 38.56 103 LEU A C 1
ATOM 799 O O . LEU A 1 103 ? 15.301 33.220 -17.286 1.00 40.43 103 LEU A O 1
AT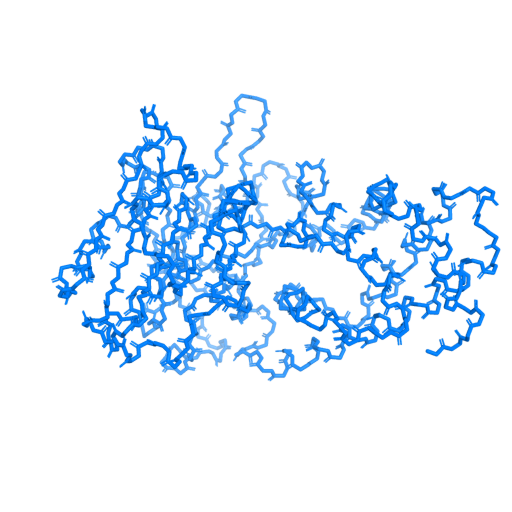OM 804 N N . LYS A 1 104 ? 14.981 35.363 -16.658 1.00 38.98 104 LYS A N 1
ATOM 805 C CA . LYS A 1 104 ? 16.398 35.688 -16.589 1.00 42.87 104 LYS A CA 1
ATOM 806 C C . LYS A 1 104 ? 17.062 34.906 -15.421 1.00 39.26 104 LYS A C 1
ATOM 807 O O . LYS A 1 104 ? 18.171 34.419 -15.587 1.00 39.48 104 LYS A O 1
ATOM 813 N N . ALA A 1 105 ? 16.386 34.799 -14.265 1.00 34.22 105 ALA A N 1
ATOM 814 C CA . ALA A 1 105 ? 16.962 34.071 -13.091 1.00 37.94 105 ALA A CA 1
ATOM 815 C C . ALA A 1 105 ? 17.073 32.562 -13.393 1.00 35.17 105 ALA A C 1
ATOM 816 O O . ALA A 1 105 ? 18.085 31.937 -13.104 1.00 35.21 105 ALA A O 1
ATOM 818 N N . ILE A 1 106 ? 16.039 32.015 -14.035 1.00 35.11 106 ILE A N 1
ATOM 819 C CA . ILE A 1 106 ? 16.054 30.633 -14.530 1.00 34.91 106 ILE A CA 1
ATOM 820 C C . ILE A 1 106 ? 17.216 30.336 -15.486 1.00 36.92 106 ILE A C 1
ATOM 821 O O . ILE A 1 106 ? 17.881 29.305 -15.342 1.00 39.48 106 ILE A O 1
ATOM 826 N N . LYS A 1 107 ? 17.437 31.224 -16.452 1.00 36.98 107 LYS A N 1
ATOM 827 C CA . LYS A 1 107 ? 18.521 31.112 -17.387 1.00 41.03 107 LYS A CA 1
ATOM 828 C C . LYS A 1 107 ? 19.875 31.188 -16.649 1.00 41.96 107 LYS A C 1
ATOM 829 O O . LYS A 1 107 ? 20.751 30.364 -16.879 1.00 40.14 107 LYS A O 1
ATOM 835 N N . GLU A 1 108 ? 20.031 32.185 -15.780 1.00 41.80 108 GLU A N 1
ATOM 836 C CA . GLU A 1 108 ? 21.277 32.380 -15.034 1.00 43.77 108 GLU A CA 1
ATOM 837 C C . GLU A 1 108 ? 21.629 31.121 -14.223 1.00 41.99 108 GLU A C 1
ATOM 838 O O . GLU A 1 108 ? 22.755 30.673 -14.267 1.00 46.14 108 GLU A O 1
ATOM 844 N N . VAL A 1 109 ? 20.646 30.543 -13.535 1.00 41.98 109 VAL A N 1
ATOM 845 C CA . VAL A 1 109 ? 20.891 29.414 -12.615 1.00 45.10 109 VAL A CA 1
ATOM 846 C C . VAL A 1 109 ? 21.061 28.092 -13.366 1.00 45.19 109 VAL A C 1
ATOM 847 O O . VAL A 1 109 ? 21.977 27.334 -13.086 1.00 44.41 109 VAL A O 1
ATOM 851 N N . LEU A 1 110 ? 20.213 27.851 -14.358 1.00 42.64 110 LEU A N 1
ATOM 852 C CA . LEU A 1 110 ? 20.332 26.646 -15.154 1.00 41.06 110 LEU A CA 1
ATOM 853 C C . LEU A 1 110 ? 21.566 26.603 -16.063 1.00 43.69 110 LEU A C 1
ATOM 854 O O . LEU A 1 110 ? 22.041 25.514 -16.352 1.00 43.58 110 LEU A O 1
ATOM 859 N N . GLY A 1 111 ? 22.075 27.759 -16.503 1.00 43.72 111 GLY A N 1
ATOM 860 C CA . GLY A 1 111 ? 23.337 27.815 -17.250 1.00 45.45 111 GLY A CA 1
ATOM 861 C C . GLY A 1 111 ? 23.171 27.153 -18.603 1.00 49.84 111 GLY A C 1
ATOM 862 O O . GLY A 1 111 ? 22.164 27.366 -19.268 1.00 48.61 111 GLY A O 1
ATOM 863 N N . ASP A 1 112 ? 24.130 26.318 -19.006 1.00 51.87 112 ASP A N 1
ATOM 864 C CA . ASP A 1 112 ? 24.001 25.593 -20.279 1.00 57.28 112 ASP A CA 1
ATOM 865 C C . ASP A 1 112 ? 22.792 24.628 -20.252 1.00 56.08 112 ASP A C 1
ATOM 866 O O . ASP A 1 112 ? 22.301 24.207 -21.313 1.00 56.10 112 ASP A O 1
ATOM 871 N N . ALA A 1 113 ? 22.301 24.312 -19.049 1.00 50.75 113 ALA A N 1
ATOM 872 C CA . ALA A 1 113 ? 21.097 23.492 -18.926 1.00 52.50 113 ALA A CA 1
ATOM 873 C C . ALA A 1 113 ? 19.761 24.248 -19.175 1.00 54.90 113 ALA A C 1
ATOM 874 O O . ALA A 1 113 ? 18.688 23.736 -18.809 1.00 53.16 113 ALA A O 1
ATOM 876 N N . ALA A 1 114 ? 19.826 25.426 -19.809 1.00 51.43 114 ALA A N 1
ATOM 877 C CA . ALA A 1 114 ? 18.630 26.194 -20.186 1.00 52.43 114 ALA A CA 1
ATOM 878 C C . ALA A 1 114 ? 18.740 26.686 -21.615 1.00 55.04 114 ALA A C 1
ATOM 879 O O . ALA A 1 114 ? 19.184 27.810 -21.876 1.00 69.12 114 ALA A O 1
ATOM 881 N N . THR A 1 115 ? 18.323 25.841 -22.542 1.00 52.92 115 THR A N 1
ATOM 882 C CA . THR A 1 115 ? 18.308 26.160 -23.967 1.00 54.96 115 THR A CA 1
ATOM 883 C C . THR A 1 115 ? 17.154 27.135 -24.284 1.00 54.46 115 THR A C 1
ATOM 884 O O . THR A 1 115 ? 16.288 27.352 -23.434 1.00 50.93 115 THR A O 1
ATOM 888 N N . PRO A 1 116 ? 17.136 27.732 -25.480 1.00 58.18 116 PRO A N 1
ATOM 889 C CA . PRO A 1 116 ? 16.057 28.688 -25.818 1.00 58.31 116 PRO A CA 1
ATOM 890 C C . PRO A 1 116 ? 14.643 28.079 -25.727 1.00 57.29 116 PRO A C 1
ATOM 891 O O . PRO A 1 116 ? 13.695 28.780 -25.366 1.00 53.20 116 PRO A O 1
ATOM 895 N N . GLU A 1 117 ? 14.526 26.784 -26.026 1.00 58.32 117 GLU A N 1
ATOM 896 C CA . GLU A 1 117 ? 13.265 26.046 -25.936 1.00 62.69 117 GLU A CA 1
ATOM 897 C C . GLU A 1 117 ? 12.746 25.944 -24.509 1.00 57.29 117 GLU A C 1
ATOM 898 O O . GLU A 1 117 ? 11.547 26.065 -24.274 1.00 58.43 117 GLU A O 1
ATOM 904 N N . ILE A 1 118 ? 13.655 25.695 -23.569 1.00 56.12 118 ILE A N 1
ATOM 905 C CA . ILE A 1 118 ? 13.322 25.624 -22.157 1.00 48.14 118 ILE A CA 1
ATOM 906 C C . ILE A 1 118 ? 12.870 27.001 -21.669 1.00 46.84 118 ILE A C 1
ATOM 907 O O . ILE A 1 118 ? 11.851 27.104 -20.974 1.00 41.45 118 ILE A O 1
ATOM 912 N N . ILE A 1 119 ? 13.599 28.044 -22.052 1.00 44.08 119 ILE A N 1
ATOM 913 C CA . ILE A 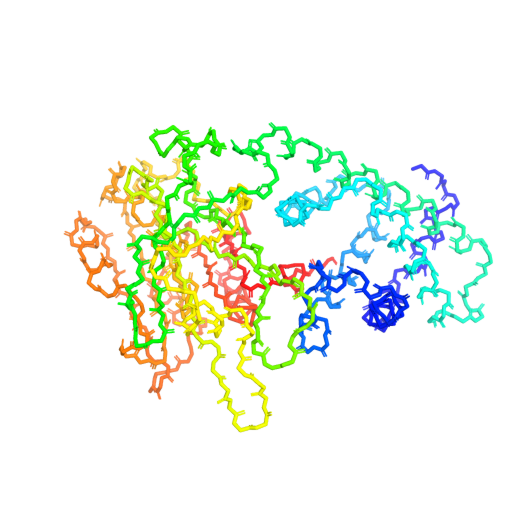1 119 ? 13.214 29.414 -21.695 1.00 46.84 119 ILE A CA 1
ATOM 914 C C . ILE A 1 119 ? 11.867 29.792 -22.323 1.00 47.72 119 ILE A C 1
ATOM 915 O O . ILE A 1 119 ? 11.031 30.397 -21.672 1.00 46.08 119 ILE A O 1
ATOM 920 N N . ASN A 1 120 ? 11.665 29.397 -23.582 1.00 50.87 120 ASN A N 1
ATOM 921 C CA . ASN A 1 120 ? 10.428 29.720 -24.297 1.00 54.31 120 ASN A CA 1
ATOM 922 C C . ASN A 1 120 ? 9.228 29.140 -23.608 1.00 49.55 120 ASN A C 1
ATOM 923 O O . ASN A 1 120 ? 8.244 29.822 -23.438 1.00 47.60 120 ASN A O 1
ATOM 928 N N . ALA A 1 121 ? 9.342 27.864 -23.242 1.00 50.21 121 ALA A N 1
ATOM 929 C CA . ALA A 1 121 ? 8.328 27.151 -22.477 1.00 48.76 121 ALA A CA 1
ATOM 930 C C . ALA A 1 121 ? 7.987 27.861 -21.177 1.00 47.66 121 ALA A C 1
ATOM 931 O O . ALA A 1 121 ? 6.808 28.097 -20.891 1.00 47.32 121 ALA A O 1
ATOM 933 N N . TRP A 1 122 ? 9.008 28.223 -20.393 1.00 43.79 122 TRP A N 1
ATOM 934 C CA . TRP A 1 122 ? 8.762 28.996 -19.179 1.00 40.83 122 TRP A CA 1
ATOM 935 C C . TRP A 1 122 ? 8.051 30.323 -19.445 1.00 39.90 122 TRP A C 1
ATOM 936 O O . TRP A 1 122 ? 7.211 30.770 -18.643 1.00 37.92 122 TRP A O 1
ATOM 947 N N . GLY A 1 123 ? 8.398 30.975 -20.553 1.00 43.79 123 GLY A N 1
ATOM 948 C CA . GLY A 1 123 ? 7.662 32.182 -20.964 1.00 44.41 123 GLY A CA 1
ATOM 949 C C . GLY A 1 123 ? 6.168 31.891 -21.120 1.00 46.55 123 GLY A C 1
ATOM 950 O O . GLY A 1 123 ? 5.310 32.635 -20.592 1.00 45.68 123 GLY A O 1
ATOM 951 N N . GLU A 1 124 ? 5.867 30.814 -21.854 1.00 47.07 124 GLU A N 1
ATOM 952 C CA . GLU A 1 124 ? 4.489 30.321 -22.016 1.00 52.04 124 GLU A CA 1
ATOM 953 C C . GLU A 1 124 ? 3.830 29.950 -20.677 1.00 46.56 124 GLU A C 1
ATOM 954 O O . GLU A 1 124 ? 2.715 30.394 -20.395 1.00 45.87 124 GLU A O 1
ATOM 960 N N . ALA A 1 125 ? 4.505 29.144 -19.858 1.00 44.60 125 ALA A N 1
ATOM 961 C CA . ALA A 1 125 ? 3.988 28.844 -18.520 1.00 46.03 125 ALA A CA 1
ATOM 962 C C . ALA A 1 125 ? 3.749 30.121 -17.702 1.00 46.77 125 ALA A C 1
ATOM 963 O O . ALA A 1 125 ? 2.721 30.237 -17.036 1.00 46.49 125 ALA A O 1
ATOM 965 N N . TYR A 1 126 ? 4.687 31.077 -17.749 1.00 45.99 126 TYR A N 1
ATOM 966 C CA . TYR A 1 126 ? 4.525 32.310 -16.972 1.00 43.30 126 TYR A CA 1
ATOM 967 C C . TYR A 1 126 ? 3.249 33.003 -17.407 1.00 45.44 126 TYR A C 1
ATOM 968 O O . TYR A 1 126 ? 2.464 33.409 -16.570 1.00 41.99 126 TYR A O 1
ATOM 977 N N . GLN A 1 127 ? 3.031 33.075 -18.721 1.00 47.29 127 GLN A N 1
ATOM 978 C CA . GLN A 1 127 ? 1.912 33.828 -19.253 1.00 49.86 127 GLN A CA 1
ATOM 979 C C . GLN A 1 127 ? 0.595 33.234 -18.730 1.00 49.78 127 GLN A C 1
ATOM 980 O O . GLN A 1 127 ? -0.329 33.970 -18.369 1.00 47.29 127 GLN A O 1
ATOM 986 N N . ALA A 1 128 ? 0.530 31.900 -18.680 1.00 48.44 128 ALA A N 1
ATOM 987 C CA . ALA A 1 128 ? -0.672 31.201 -18.249 1.00 46.66 128 ALA A CA 1
ATOM 988 C C . ALA A 1 128 ? -0.916 31.402 -16.739 1.00 44.82 128 ALA A C 1
ATOM 989 O O . ALA A 1 128 ? -2.050 31.676 -16.314 1.00 43.05 128 ALA A O 1
ATOM 991 N N . ILE A 1 129 ? 0.151 31.289 -15.946 1.00 41.77 129 ILE A N 1
ATOM 992 C CA . ILE A 1 129 ? 0.086 31.463 -14.500 1.00 42.06 129 ILE A CA 1
ATOM 993 C C . ILE A 1 129 ? -0.259 32.927 -14.196 1.00 43.80 129 ILE A C 1
ATOM 994 O O . ILE A 1 129 ? -1.153 33.202 -13.392 1.00 44.56 129 ILE A O 1
ATOM 999 N N . ALA A 1 130 ? 0.440 33.858 -14.850 1.00 40.35 130 ALA A N 1
ATOM 1000 C CA . ALA A 1 130 ? 0.174 35.283 -14.632 1.00 39.14 130 ALA A CA 1
ATOM 1001 C C . ALA A 1 130 ? -1.281 35.661 -14.977 1.00 42.88 130 ALA A C 1
ATOM 1002 O O . ALA A 1 130 ? -1.910 36.447 -14.258 1.00 41.85 130 ALA A O 1
ATOM 1004 N N . ASP A 1 131 ? -1.797 35.101 -16.068 1.00 46.13 131 ASP A N 1
ATOM 1005 C CA . ASP A 1 131 ? -3.184 35.337 -16.453 1.00 51.10 131 ASP A CA 1
ATOM 1006 C C . ASP A 1 131 ? -4.145 34.897 -15.353 1.00 47.17 131 ASP A C 1
ATOM 1007 O O . ASP A 1 131 ? -5.145 35.561 -15.121 1.00 43.28 131 ASP A O 1
ATOM 1012 N N . ILE A 1 132 ? -3.842 33.796 -14.666 1.00 44.17 132 ILE A N 1
ATOM 1013 C CA . ILE A 1 132 ? -4.719 33.348 -13.572 1.00 45.35 132 ILE A CA 1
ATOM 1014 C C . ILE A 1 132 ? -4.764 34.340 -12.392 1.00 43.68 132 ILE A C 1
ATOM 1015 O O . ILE A 1 132 ? -5.837 34.800 -11.985 1.00 43.93 132 ILE A O 1
ATOM 1020 N N . PHE A 1 133 ? -3.590 34.713 -11.897 1.00 38.86 133 PHE A N 1
ATOM 1021 C CA . PHE A 1 133 ? -3.479 35.683 -10.811 1.00 39.03 133 PHE A CA 1
ATOM 1022 C C . PHE A 1 133 ? -4.174 37.009 -11.172 1.00 37.79 133 PHE A C 1
ATOM 1023 O O . PHE A 1 133 ? -4.915 37.556 -10.366 1.00 37.98 133 PHE A O 1
ATOM 1031 N N . ILE A 1 134 ? -3.941 37.509 -12.390 1.00 39.84 134 ILE A N 1
ATOM 1032 C CA . ILE A 1 134 ? -4.488 38.804 -12.811 1.00 39.16 134 ILE A CA 1
ATOM 1033 C C . ILE A 1 134 ? -5.998 38.752 -12.734 1.00 42.06 134 ILE A C 1
ATOM 1034 O O . ILE A 1 134 ? -6.645 39.728 -12.324 1.00 38.92 134 ILE A O 1
ATOM 1039 N N . THR A 1 135 ? -6.546 37.606 -13.146 1.00 43.61 135 THR A N 1
ATOM 1040 C CA . THR A 1 135 ? -7.988 37.352 -13.147 1.00 47.35 135 THR A CA 1
ATOM 1041 C C . THR A 1 135 ? -8.582 37.354 -11.711 1.00 42.94 135 THR A C 1
ATOM 1042 O O . THR A 1 135 ? -9.551 38.058 -11.429 1.00 43.38 135 THR A O 1
ATOM 1046 N N . VAL A 1 136 ? -8.000 36.550 -10.823 1.00 42.27 136 VAL A N 1
ATOM 1047 C CA . VAL A 1 136 ? -8.425 36.465 -9.410 1.00 39.03 136 VAL A CA 1
ATOM 1048 C C . VAL A 1 136 ? -8.368 37.871 -8.786 1.00 40.17 136 VAL A C 1
ATOM 1049 O O . VAL A 1 136 ? -9.303 38.325 -8.062 1.00 39.97 136 VAL A O 1
ATOM 1053 N N . GLU A 1 137 ? -7.289 38.581 -9.090 1.00 39.27 137 GLU A N 1
ATOM 1054 C CA . GLU A 1 137 ? -7.049 39.881 -8.474 1.00 36.57 137 GLU A CA 1
ATOM 1055 C C . GLU A 1 137 ? -8.044 40.920 -8.987 1.00 40.20 137 GLU A C 1
ATOM 1056 O O . GLU A 1 137 ? -8.547 41.770 -8.220 1.00 36.31 137 GLU A O 1
ATOM 1062 N N . LYS A 1 138 ? -8.401 40.826 -10.270 1.00 42.67 138 LYS A N 1
ATOM 1063 C CA . LYS A 1 138 ? -9.414 41.719 -10.771 1.00 45.70 138 LYS A CA 1
ATOM 1064 C C . LYS A 1 138 ? -10.732 41.548 -9.988 1.00 48.28 138 LYS A C 1
ATOM 1065 O O . LYS A 1 138 ? -11.425 42.509 -9.687 1.00 47.62 138 LYS A O 1
ATOM 1071 N N . LYS A 1 139 ? -11.088 40.315 -9.675 1.00 49.05 139 LYS A N 1
ATOM 1072 C CA . LYS A 1 139 ? -12.299 40.072 -8.911 1.00 50.39 139 LYS A CA 1
ATOM 1073 C C . LYS A 1 139 ? -12.168 40.760 -7.526 1.00 47.04 139 LYS A C 1
ATOM 1074 O O . LYS A 1 139 ? -13.073 41.482 -7.097 1.00 47.71 139 LYS A O 1
ATOM 1080 N N . MET A 1 140 ? -11.031 40.544 -6.867 1.00 43.18 140 MET A N 1
ATOM 1081 C CA . MET A 1 140 ? -10.724 41.132 -5.553 1.00 39.28 140 MET A CA 1
ATOM 1082 C C . MET A 1 140 ? -10.758 42.662 -5.589 1.00 39.64 140 MET A C 1
ATOM 1083 O O . MET A 1 140 ? -11.298 43.280 -4.673 1.00 43.13 140 MET A O 1
ATOM 1088 N N . TYR A 1 141 ? -10.225 43.273 -6.657 1.00 41.52 141 TYR A N 1
ATOM 1089 C CA . TYR A 1 141 ? -10.378 44.740 -6.860 1.00 43.91 141 TYR A CA 1
ATOM 1090 C C . TYR A 1 141 ? -11.866 45.133 -6.928 1.00 48.08 141 TYR A C 1
ATOM 1091 O O . TYR A 1 141 ? -12.293 46.099 -6.300 1.00 48.32 141 TYR A O 1
ATOM 1100 N N . GLU A 1 142 ? -12.657 44.351 -7.662 1.00 49.83 142 GLU A N 1
ATOM 1101 C CA . GLU A 1 142 ? -14.112 44.549 -7.720 1.00 53.12 142 GLU A CA 1
ATOM 1102 C C . GLU A 1 142 ? -14.833 44.448 -6.357 1.00 49.63 142 GLU A C 1
ATOM 1103 O O . GLU A 1 142 ? -15.762 45.182 -6.092 1.00 49.20 142 GLU A O 1
ATOM 1109 N N . GLU A 1 143 ? -14.391 43.534 -5.501 1.00 49.03 143 GLU A N 1
ATOM 1110 C CA . GLU A 1 143 ? -15.038 43.312 -4.214 1.00 51.44 143 GLU A CA 1
ATOM 1111 C C . GLU A 1 143 ? -14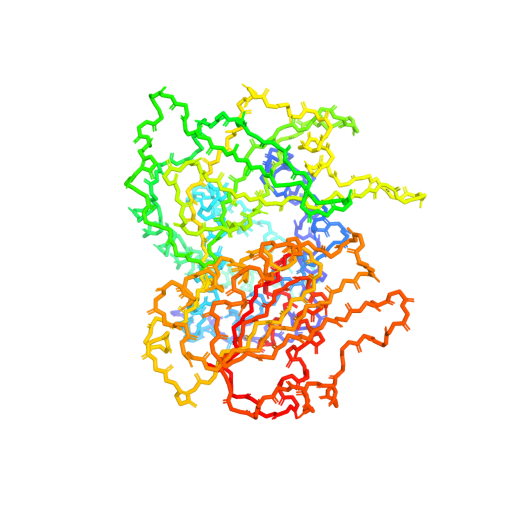.469 44.197 -3.085 1.00 47.44 143 GLU A C 1
ATOM 1112 O O . GLU A 1 143 ? -15.135 44.407 -2.079 1.00 45.85 143 GLU A O 1
ATOM 1118 N N . ALA A 1 144 ? -13.260 44.727 -3.269 1.00 42.39 144 ALA A N 1
ATOM 1119 C CA . ALA A 1 144 ? -12.648 45.634 -2.281 1.00 42.84 144 ALA A CA 1
ATOM 1120 C C . ALA A 1 144 ? -13.665 46.612 -1.707 1.00 44.23 144 ALA A C 1
ATOM 1121 O O . ALA A 1 144 ? -14.530 47.142 -2.418 1.00 45.46 144 ALA A O 1
ATOM 1123 N N . LEU A 1 145 ? -13.557 46.870 -0.415 1.00 42.46 145 LEU A N 1
ATOM 1124 C CA . LEU A 1 145 ? -14.524 47.753 0.231 1.00 43.08 145 LEU A CA 1
ATOM 1125 C C . LEU A 1 145 ? -14.356 49.206 -0.190 1.00 43.06 145 LEU A C 1
ATOM 1126 O O . LEU A 1 145 ? -15.318 49.960 -0.196 1.00 39.48 145 LEU A O 1
ATOM 1131 N N . TRP A 1 146 ? -13.132 49.607 -0.528 1.00 40.06 146 TRP A N 1
ATOM 1132 C CA . TRP A 1 146 ? -12.903 50.952 -1.065 1.00 41.59 146 TRP A CA 1
ATOM 1133 C C . TRP A 1 146 ? -11.740 50.848 -2.040 1.00 41.36 146 TRP A C 1
ATOM 1134 O O . TRP A 1 146 ? -10.967 49.880 -1.981 1.00 40.44 146 TRP A O 1
ATOM 1145 N N . PRO A 1 147 ? -11.615 51.797 -2.965 1.00 40.67 147 PRO A N 1
ATOM 1146 C CA . PRO A 1 147 ? -10.542 51.632 -3.954 1.00 38.95 147 PRO A CA 1
ATOM 1147 C C . PRO A 1 147 ? -9.183 52.218 -3.531 1.00 39.31 147 PRO A C 1
ATOM 1148 O O . PRO A 1 147 ? -9.143 53.303 -2.946 1.00 39.43 147 PRO A O 1
ATOM 1152 N N . GLY A 1 148 ? -8.090 51.497 -3.828 1.00 38.99 148 GLY A N 1
ATOM 1153 C CA . GLY A 1 148 ? -6.708 51.990 -3.608 1.00 37.86 148 GLY A CA 1
ATOM 1154 C C . GLY A 1 148 ? -6.372 52.370 -2.171 1.00 38.14 148 GLY A C 1
ATOM 1155 O O . GLY A 1 148 ? -6.964 51.842 -1.223 1.00 37.19 148 GLY A O 1
ATOM 1156 N N . TRP A 1 149 ? -5.377 53.241 -2.016 1.00 40.81 149 TRP A N 1
ATOM 1157 C CA . TRP A 1 149 ? -4.988 53.793 -0.725 1.00 38.56 149 TRP A CA 1
ATOM 1158 C C . TRP A 1 149 ? -5.964 54.894 -0.376 1.00 42.52 149 TRP A C 1
ATOM 1159 O O . TRP A 1 149 ? -6.194 55.775 -1.201 1.00 40.95 149 TRP A O 1
ATOM 1170 N N . LYS A 1 150 ? -6.531 54.852 0.832 1.00 37.60 150 LYS A N 1
ATOM 1171 C CA . LYS A 1 150 ? -7.363 55.962 1.320 1.00 38.74 150 LYS A CA 1
ATOM 1172 C C . LYS A 1 150 ? -6.834 56.528 2.665 1.00 37.82 150 LYS A C 1
ATOM 1173 O O . LYS A 1 150 ? -6.239 55.789 3.473 1.00 39.70 150 LYS A O 1
ATOM 1179 N N . PRO A 1 151 ? -7.017 57.831 2.873 1.00 39.72 151 PRO A N 1
ATOM 1180 C CA . PRO A 1 151 ? -6.562 58.486 4.096 1.00 39.94 151 PRO A CA 1
ATOM 1181 C C . PRO A 1 151 ? -7.466 58.264 5.325 1.00 41.59 151 PRO A C 1
ATOM 1182 O O . PRO A 1 151 ? -8.668 58.553 5.277 1.00 41.17 151 PRO A O 1
ATOM 1186 N N . PHE A 1 152 ? -6.846 57.786 6.407 1.00 39.99 152 PHE A N 1
ATOM 1187 C CA . PHE A 1 152 ? -7.448 57.667 7.737 1.00 41.86 152 PHE A CA 1
ATOM 1188 C C . PHE A 1 152 ? -6.692 58.566 8.720 1.00 42.99 152 PHE A C 1
ATOM 1189 O O . PHE A 1 152 ? -5.510 58.881 8.546 1.00 45.22 152 PHE A O 1
ATOM 1197 N N . GLU A 1 153 ? -7.377 58.961 9.774 1.00 44.14 153 GLU A N 1
ATOM 1198 C CA . GLU A 1 153 ? -6.762 59.693 10.849 1.00 44.53 153 GLU A CA 1
ATOM 1199 C C . GLU A 1 153 ? -6.539 58.732 12.003 1.00 44.52 153 GLU A C 1
ATOM 1200 O O . GLU A 1 153 ? -7.436 57.966 12.334 1.00 45.92 153 GLU A O 1
ATOM 1206 N N . ILE A 1 154 ? -5.354 58.763 12.610 1.00 44.18 154 ILE A N 1
ATOM 1207 C CA . ILE A 1 154 ? -5.119 58.008 13.841 1.00 45.13 154 ILE A CA 1
ATOM 1208 C C . ILE A 1 154 ? -5.862 58.709 14.981 1.00 47.81 154 ILE A C 1
ATOM 1209 O O . ILE A 1 154 ? -5.595 59.870 15.308 1.00 49.40 154 ILE A O 1
ATOM 1214 N N . THR A 1 155 ? -6.831 58.026 15.575 1.00 37.28 155 THR A N 1
ATOM 1215 C CA . THR A 1 155 ? -7.608 58.675 16.653 1.00 38.84 155 THR A CA 1
ATOM 1216 C C . THR A 1 155 ? -7.193 58.121 18.038 1.00 38.19 155 THR A C 1
ATOM 1217 O O . THR A 1 155 ? -7.523 58.724 19.073 1.00 38.38 155 THR A O 1
ATOM 1221 N N . ALA A 1 156 ? -6.512 56.966 18.069 1.00 36.08 156 ALA A N 1
ATOM 1222 C CA . ALA A 1 156 ? -5.974 56.448 19.353 1.00 35.74 156 ALA A CA 1
ATOM 1223 C C . ALA A 1 156 ? -4.790 55.531 19.159 1.00 34.22 156 ALA A C 1
ATOM 1224 O O . ALA A 1 156 ? -4.645 54.901 18.105 1.00 36.65 156 ALA A O 1
ATOM 1226 N N . LYS A 1 157 ? -3.912 55.500 20.153 1.00 32.11 157 LYS A N 1
ATOM 1227 C CA . LYS A 1 157 ? -2.793 54.559 20.158 1.00 35.85 157 LYS A CA 1
ATOM 1228 C C . LYS A 1 157 ? -2.710 54.108 21.616 1.00 33.24 157 LYS A C 1
ATOM 1229 O O . LYS A 1 157 ? -2.369 54.898 22.474 1.00 34.02 157 LYS A O 1
ATOM 1235 N N . GLU A 1 158 ? -3.001 52.846 21.888 1.00 32.35 158 GLU A N 1
ATOM 1236 C CA . GLU A 1 158 ? -3.052 52.387 23.271 1.00 36.75 158 GLU A CA 1
ATOM 1237 C C . GLU A 1 158 ? -2.191 51.131 23.379 1.00 36.25 158 GLU A C 1
ATOM 1238 O O . GLU A 1 158 ? -2.292 50.266 22.541 1.00 34.61 158 GLU A O 1
ATOM 1244 N N . TYR A 1 159 ? -1.340 51.059 24.399 1.00 35.84 159 TYR A N 1
ATOM 1245 C CA . TYR A 1 159 ? -0.602 49.837 24.698 1.00 35.94 159 TYR A CA 1
ATOM 1246 C C . TYR A 1 159 ? -1.544 48.695 25.153 1.00 34.49 159 TYR A C 1
ATOM 1247 O O . TYR A 1 159 ? -2.250 48.833 26.155 1.00 39.53 159 TYR A O 1
ATOM 1256 N N . VAL A 1 160 ? -1.540 47.583 24.430 1.00 31.04 160 VAL A N 1
ATOM 1257 C CA . VAL A 1 160 ? -2.303 46.387 24.815 1.00 31.40 160 VAL A CA 1
ATOM 1258 C C . VAL A 1 160 ? -1.359 45.293 25.373 1.00 34.26 160 VAL A C 1
ATOM 1259 O O . VAL A 1 160 ? -1.808 44.223 25.805 1.00 35.19 160 VAL A O 1
ATOM 1263 N N . ALA A 1 161 ? -0.044 45.580 25.327 1.00 33.12 161 ALA A N 1
ATOM 1264 C CA . ALA A 1 161 ? 0.992 44.883 26.103 1.00 32.64 161 ALA A CA 1
ATOM 1265 C C . ALA A 1 161 ? 2.132 45.892 26.246 1.00 32.33 161 ALA A C 1
ATOM 1266 O O . ALA A 1 161 ? 2.075 46.969 25.654 1.00 31.98 161 ALA A O 1
ATOM 1268 N N . SER A 1 162 ? 3.176 45.531 26.979 1.00 32.82 162 SER A N 1
ATOM 1269 C CA . SER A 1 162 ? 4.364 46.398 27.124 1.00 34.34 162 SER A CA 1
ATOM 1270 C C . SER A 1 162 ? 4.924 46.893 25.770 1.00 34.37 162 SER A C 1
ATOM 1271 O O . SER A 1 162 ? 5.417 48.019 25.690 1.00 32.93 162 SER A O 1
ATOM 1274 N N . ASP A 1 163 ? 4.818 46.080 24.711 1.00 33.88 163 ASP A N 1
ATOM 1275 C CA . ASP A 1 163 ? 5.441 46.406 23.441 1.00 33.73 163 ASP A CA 1
ATOM 1276 C C . ASP A 1 163 ? 4.498 46.234 22.257 1.00 33.49 163 ASP A C 1
ATOM 1277 O O . ASP A 1 163 ? 4.961 46.123 21.110 1.00 34.53 163 ASP A O 1
ATOM 1282 N N . ILE A 1 164 ? 3.183 46.235 22.514 1.00 30.23 164 ILE A N 1
ATOM 1283 C CA . ILE A 1 164 ? 2.197 46.183 21.444 1.00 29.66 164 ILE A CA 1
ATOM 1284 C C . ILE A 1 164 ? 1.217 47.335 21.548 1.00 30.91 164 ILE A C 1
ATOM 1285 O O . ILE A 1 164 ? 0.601 47.526 22.592 1.00 31.83 164 ILE A O 1
ATOM 1290 N N . VAL A 1 165 ? 1.079 48.114 20.472 1.00 32.20 165 VAL A N 1
ATOM 1291 C CA . VAL A 1 165 ? 0.229 49.315 20.479 1.00 29.14 165 VAL A CA 1
ATOM 1292 C C . VAL A 1 165 ? -0.931 49.077 19.557 1.00 33.68 165 VAL A C 1
ATOM 1293 O O . VAL A 1 165 ? -0.734 48.762 18.391 1.00 30.12 165 VAL A O 1
ATOM 1297 N N . GLU A 1 166 ? -2.144 49.173 20.097 1.00 30.93 166 GLU A N 1
ATOM 1298 C CA . GLU A 1 166 ? -3.336 49.143 19.281 1.00 33.71 166 GLU A CA 1
ATOM 1299 C C . GLU A 1 166 ? -3.691 50.523 18.698 1.00 31.82 166 GLU A C 1
ATOM 1300 O O . GLU A 1 166 ? -3.890 51.506 19.452 1.00 35.06 166 GLU A O 1
ATOM 1306 N N . PHE A 1 167 ? -3.832 50.569 17.375 1.00 32.54 167 PHE A N 1
ATOM 1307 C CA . PHE A 1 167 ? -4.173 51.789 16.644 1.00 31.98 167 PHE A CA 1
ATOM 1308 C C . PHE A 1 167 ? -5.670 51.799 16.395 1.00 34.92 167 PHE A C 1
ATOM 1309 O O . PHE A 1 167 ? -6.241 50.778 16.028 1.00 36.72 167 PHE A O 1
ATOM 1317 N N . THR A 1 168 ? -6.308 52.940 16.649 1.00 31.38 168 THR A N 1
ATOM 1318 C CA . THR A 1 168 ? -7.686 53.134 16.210 1.00 35.29 168 THR A CA 1
ATOM 1319 C C . THR A 1 168 ? -7.618 54.185 15.112 1.00 35.40 168 THR A C 1
ATOM 1320 O O . THR A 1 168 ? -7.060 55.264 15.328 1.00 32.96 168 THR A O 1
ATOM 1324 N N . VAL A 1 169 ? -8.151 53.836 13.938 1.00 36.71 169 VAL A N 1
ATOM 1325 C CA . VAL A 1 169 ? -8.193 54.736 12.769 1.00 36.13 169 VAL A CA 1
ATOM 1326 C C . VAL A 1 169 ? -9.624 55.007 12.259 1.00 39.00 169 VAL A C 1
ATOM 1327 O O . VAL A 1 169 ? -10.459 54.110 12.276 1.00 40.27 169 VAL A O 1
ATOM 1331 N N . LYS A 1 170 ? -9.922 56.264 11.899 1.00 36.66 170 LYS A N 1
ATOM 1332 C CA . LYS A 1 170 ? -11.195 56.631 11.256 1.00 39.30 170 LYS A CA 1
ATOM 1333 C C . LYS A 1 170 ? -10.930 57.282 9.887 1.00 42.35 170 LYS A C 1
ATOM 1334 O O . LYS A 1 170 ? -9.974 58.076 9.751 1.00 37.74 170 LYS A O 1
ATOM 1340 N N . PRO A 1 171 ? -11.753 56.946 8.873 1.00 44.25 171 PRO A N 1
ATOM 1341 C CA . PRO A 1 171 ? -11.518 57.466 7.520 1.00 44.64 171 PRO A CA 1
ATOM 1342 C C . PRO A 1 171 ? -11.583 58.994 7.515 1.00 43.83 171 PRO A C 1
ATOM 1343 O O . PRO A 1 171 ? -12.402 59.563 8.231 1.00 44.48 171 PRO A O 1
ATOM 1347 N N . LYS A 1 172 ? -10.700 59.651 6.764 1.00 43.88 172 LYS A N 1
ATOM 1348 C CA . LYS A 1 172 ? -10.799 61.112 6.615 1.00 48.97 172 LYS A CA 1
ATOM 1349 C C . LYS A 1 172 ? -12.079 61.420 5.854 1.00 50.81 172 LYS A C 1
ATOM 1350 O O . LYS A 1 172 ? -12.488 60.654 4.979 1.00 52.98 172 LYS A O 1
ATOM 1356 N N . PHE A 1 173 ? -12.743 62.502 6.193 1.00 52.99 173 PHE A N 1
ATOM 1357 C CA . PHE A 1 173 ? -13.961 62.819 5.490 1.00 60.23 173 PHE A CA 1
ATOM 1358 C C . PHE A 1 173 ? -13.615 63.147 4.040 1.00 62.27 173 PHE A C 1
ATOM 1359 O O . PHE A 1 173 ? -12.661 63.884 3.799 1.00 60.68 173 PHE A O 1
ATOM 1367 N N . GLY A 1 174 ? -14.404 62.604 3.105 1.00 65.03 174 GLY A N 1
ATOM 1368 C CA . GLY A 1 174 ? -14.153 62.712 1.667 1.00 66.79 174 GLY A CA 1
ATOM 1369 C C . GLY A 1 174 ? -13.369 61.513 1.138 1.00 66.52 174 GLY A C 1
ATOM 1370 O O . GLY A 1 174 ? -12.992 61.492 -0.023 1.00 66.76 174 GLY A O 1
ATOM 1371 N N . SER A 1 175 ? -13.096 60.523 1.987 1.00 59.33 175 SER A N 1
ATOM 1372 C CA . SER A 1 175 ? -12.509 59.268 1.529 1.00 56.50 175 SER A CA 1
ATOM 1373 C C . SER A 1 175 ? -13.607 58.386 0.945 1.00 58.60 175 SER A C 1
ATOM 1374 O O . SER A 1 175 ? -13.310 57.325 0.377 1.00 57.89 175 SER A O 1
ATOM 1377 N N . GLY A 1 176 ? -14.859 58.825 1.125 1.00 57.78 176 GLY A N 1
ATOM 1378 C CA . GLY A 1 176 ? -16.057 58.063 0.768 1.00 61.20 176 GLY A CA 1
ATOM 1379 C C . GLY A 1 176 ? -16.287 56.793 1.586 1.00 58.47 176 GLY A C 1
ATOM 1380 O O . GLY A 1 176 ? -17.121 55.967 1.219 1.00 59.13 176 GLY A O 1
ATOM 1381 N N . ILE A 1 177 ? -15.569 56.641 2.698 1.00 53.38 177 ILE A N 1
ATOM 1382 C CA . ILE A 1 177 ? -15.658 55.412 3.526 1.00 52.15 177 ILE A CA 1
ATOM 1383 C C . ILE A 1 177 ? -16.515 55.657 4.761 1.00 54.36 177 ILE A C 1
ATOM 1384 O O . ILE A 1 177 ? -16.223 56.541 5.550 1.00 54.59 177 ILE A O 1
ATOM 1389 N N . GLU A 1 178 ? -17.576 54.871 4.911 1.00 59.92 178 GLU A N 1
ATOM 1390 C CA . GLU A 1 178 ? -18.489 54.962 6.062 1.00 65.36 178 GLU A CA 1
ATOM 1391 C C . GLU A 1 178 ? -18.284 53.840 7.096 1.00 64.67 178 GLU A C 1
ATOM 1392 O O . GLU A 1 178 ? -18.631 52.681 6.827 1.00 61.22 178 GLU A O 1
ATOM 1398 N N . LEU A 1 179 ? -17.776 54.189 8.284 1.00 61.84 179 LEU A N 1
ATOM 1399 C CA . LEU A 1 179 ? -17.483 53.193 9.333 1.00 60.76 179 LEU A CA 1
ATOM 1400 C C . LEU A 1 179 ? -18.669 52.314 9.721 1.00 61.80 179 LEU A C 1
ATOM 1401 O O . LEU A 1 179 ? -18.487 51.162 10.106 1.00 57.49 179 LEU A O 1
ATOM 1406 N N . GLU A 1 180 ? -19.876 52.848 9.605 1.00 64.56 180 GLU A N 1
ATOM 1407 C CA . GLU A 1 180 ? -21.068 52.084 9.942 1.00 75.43 180 GLU A CA 1
ATOM 1408 C C . GLU A 1 180 ? -21.459 51.092 8.844 1.00 78.41 180 GLU A C 1
ATOM 1409 O O . GLU A 1 180 ? -22.246 50.170 9.074 1.00 86.95 180 GLU A O 1
ATOM 1415 N N . SER A 1 181 ? -20.931 51.292 7.643 1.00 77.32 181 SER A N 1
ATOM 1416 C CA . SER A 1 181 ? -21.247 50.416 6.523 1.00 76.33 181 SER A CA 1
ATOM 1417 C C . SER A 1 181 ? -19.987 49.706 6.036 1.00 70.38 181 SER A C 1
ATOM 1418 O O . SER A 1 181 ? -19.619 49.832 4.879 1.00 69.60 181 SER A O 1
ATOM 1421 N N . LEU A 1 182 ? -19.310 48.989 6.926 1.00 67.24 182 LEU A N 1
ATOM 1422 C CA . LEU A 1 182 ? -18.082 48.267 6.554 1.00 60.73 182 LEU A CA 1
ATOM 1423 C C . LEU A 1 182 ? -18.152 46.863 7.119 1.00 56.73 182 LEU A C 1
ATOM 1424 O O . LEU A 1 182 ? -17.715 46.646 8.231 1.00 58.77 182 LEU A O 1
ATOM 1429 N N . PRO A 1 183 ? -18.690 45.906 6.379 1.00 57.71 183 PRO A N 1
ATOM 1430 C CA . PRO A 1 183 ? -18.710 44.526 6.876 1.00 57.46 183 PRO A CA 1
ATOM 1431 C C . PRO A 1 183 ? -17.297 43.919 6.960 1.00 54.26 183 PRO A C 1
ATOM 1432 O O . PRO A 1 183 ? -16.658 43.691 5.938 1.00 56.98 183 PRO A O 1
ATOM 1436 N N . ILE A 1 184 ? -16.807 43.686 8.171 1.00 52.89 184 ILE A N 1
ATOM 1437 C CA . ILE A 1 184 ? -15.492 43.074 8.393 1.00 47.17 184 ILE A CA 1
ATOM 1438 C C . ILE A 1 184 ? -15.748 41.597 8.694 1.00 47.13 184 ILE A C 1
ATOM 1439 O O . ILE A 1 184 ? -16.683 41.286 9.390 1.00 46.25 184 ILE A O 1
ATOM 1444 N N . THR A 1 185 ? -14.920 40.695 8.171 1.00 48.02 185 THR A N 1
ATOM 1445 C CA . THR A 1 185 ? -14.916 39.295 8.609 1.00 44.70 185 THR A CA 1
ATOM 1446 C C . THR A 1 185 ? -13.708 39.135 9.544 1.00 42.41 185 THR A C 1
ATOM 1447 O O . THR A 1 185 ? -12.582 39.427 9.128 1.00 37.21 185 THR A O 1
ATOM 1451 N N . PRO A 1 186 ? -13.916 38.682 10.788 1.00 42.24 186 PRO A N 1
ATOM 1452 C CA . PRO A 1 186 ? -12.762 38.424 11.693 1.00 38.31 186 PRO A CA 1
ATOM 1453 C C . PRO A 1 186 ? -11.713 37.492 11.040 1.00 38.19 186 PRO A C 1
ATOM 1454 O O . PRO A 1 186 ? -12.061 36.448 10.500 1.00 37.27 186 PRO A O 1
ATOM 1458 N N . GLY A 1 187 ? -10.439 37.896 11.064 1.00 37.08 187 GLY A N 1
ATOM 1459 C CA . GLY A 1 187 ? -9.391 37.202 10.296 1.00 35.02 187 GLY A CA 1
ATOM 1460 C C . GLY A 1 187 ? -8.760 38.040 9.208 1.00 33.58 187 GLY A C 1
ATOM 1461 O O . GLY A 1 187 ? -7.596 37.812 8.819 1.00 33.44 187 GLY A O 1
ATOM 1462 N N . GLN A 1 188 ? -9.499 39.043 8.730 1.00 34.20 188 GLN A N 1
ATOM 1463 C CA . GLN A 1 188 ? -8.993 39.933 7.697 1.00 34.08 188 GLN A CA 1
ATOM 1464 C C . GLN A 1 188 ? -7.931 40.825 8.261 1.00 33.17 188 GLN A C 1
ATOM 1465 O O . GLN A 1 188 ? -7.905 41.046 9.472 1.00 36.41 188 GLN A O 1
ATOM 1471 N N . TYR A 1 189 ? -7.042 41.297 7.384 1.00 31.17 189 TYR A N 1
ATOM 1472 C CA . TYR A 1 189 ? -6.016 42.276 7.735 1.00 31.13 189 TYR A CA 1
ATOM 1473 C C . TYR A 1 189 ? -6.246 43.516 6.835 1.00 32.15 189 TYR A C 1
ATOM 1474 O O . TYR A 1 189 ? -6.898 43.406 5.786 1.00 32.04 189 TYR A O 1
ATOM 1483 N N . ILE A 1 190 ? -5.760 44.678 7.268 1.00 29.67 190 ILE A N 1
ATOM 1484 C CA . ILE A 1 190 ? -5.662 45.861 6.413 1.00 29.82 190 ILE A CA 1
ATOM 1485 C C . ILE A 1 190 ? -4.188 46.034 6.060 1.00 32.34 190 ILE A C 1
ATOM 1486 O O . ILE A 1 190 ? -3.359 45.279 6.557 1.00 33.34 190 ILE A O 1
ATOM 1491 N N . THR A 1 191 ? -3.875 46.995 5.194 1.00 30.08 191 THR A N 1
ATOM 1492 C CA . THR A 1 191 ? -2.507 47.253 4.764 1.00 33.39 191 THR A CA 1
ATOM 1493 C C . THR A 1 191 ? -2.252 48.751 4.827 1.00 35.58 191 THR A C 1
ATOM 1494 O O . THR A 1 191 ? -3.105 49.555 4.432 1.00 33.08 191 THR A O 1
ATOM 1498 N N . VAL A 1 192 ? -1.111 49.129 5.387 1.00 34.75 192 VAL A N 1
ATOM 1499 C CA . VAL A 1 192 ? -0.780 50.540 5.485 1.00 33.12 192 VAL A CA 1
ATOM 1500 C C . VAL A 1 192 ? 0.248 50.882 4.435 1.00 34.55 192 VAL A C 1
ATOM 1501 O O . VAL A 1 192 ? 1.106 50.071 4.106 1.00 32.41 192 VAL A O 1
ATOM 1505 N N . ASN A 1 193 ? 0.164 52.090 3.917 1.00 34.63 193 ASN A N 1
ATOM 1506 C CA . ASN A 1 193 ? 1.182 52.581 3.022 1.00 36.07 193 ASN A CA 1
ATOM 1507 C C . ASN A 1 193 ? 1.870 53.739 3.729 1.00 36.85 193 ASN A C 1
ATOM 1508 O O . ASN A 1 193 ? 1.289 54.815 3.857 1.00 38.23 193 ASN A O 1
ATOM 1513 N N . THR A 1 194 ? 3.086 53.511 4.229 1.00 34.56 194 THR A N 1
ATOM 1514 C CA . THR A 1 194 ? 3.760 54.545 5.034 1.00 37.37 194 THR A CA 1
ATOM 1515 C C . THR A 1 194 ? 5.055 54.899 4.357 1.00 37.28 194 THR A C 1
ATOM 1516 O O . THR A 1 194 ? 5.532 54.153 3.498 1.00 42.72 194 THR A O 1
ATOM 1520 N N . HIS A 1 195 ? 5.673 55.984 4.784 1.00 37.06 195 HIS A N 1
ATOM 1521 C CA . HIS A 1 195 ? 7.010 56.294 4.293 1.00 41.20 195 HIS A CA 1
ATOM 1522 C C . HIS A 1 195 ? 7.881 56.626 5.520 1.00 40.41 195 HIS A C 1
ATOM 1523 O O . HIS A 1 195 ? 7.922 57.774 5.945 1.00 40.00 195 HIS A O 1
ATOM 1530 N N . PRO A 1 196 ? 8.542 55.631 6.123 1.00 40.20 196 PRO A N 1
ATOM 1531 C CA . PRO A 1 196 ? 9.268 55.913 7.394 1.00 41.19 196 PRO A CA 1
ATOM 1532 C C . PRO A 1 196 ? 10.388 56.909 7.181 1.00 42.49 196 PRO A C 1
ATOM 1533 O O . PRO A 1 196 ? 10.947 57.001 6.073 1.00 42.09 196 PRO A O 1
ATOM 1537 N N . ILE A 1 197 ? 10.707 57.657 8.227 1.00 43.27 197 ILE A N 1
ATOM 1538 C CA . ILE A 1 197 ? 11.653 58.767 8.077 1.00 48.82 197 ILE A CA 1
ATOM 1539 C C . ILE A 1 197 ? 12.973 58.447 8.763 1.00 49.06 197 ILE A C 1
ATOM 1540 O O . ILE A 1 197 ? 13.990 59.045 8.463 1.00 55.54 197 ILE A O 1
ATOM 1545 N N . ARG A 1 198 ? 12.965 57.480 9.671 1.00 48.49 198 ARG A N 1
ATOM 1546 C CA . ARG A 1 198 ? 14.222 57.090 10.313 1.00 49.97 198 ARG A CA 1
ATOM 1547 C C . ARG A 1 198 ? 15.053 56.152 9.426 1.00 48.66 198 ARG A C 1
ATOM 1548 O O . ARG A 1 198 ? 14.580 55.710 8.365 1.00 47.89 198 ARG A O 1
ATOM 1556 N N . GLN A 1 199 ? 16.289 55.890 9.871 1.00 49.23 199 GLN A N 1
ATOM 1557 C CA . GLN A 1 199 ? 17.202 54.883 9.318 1.00 52.21 199 GLN A CA 1
ATOM 1558 C C . GLN A 1 199 ? 17.586 55.160 7.878 1.00 55.75 199 GLN A C 1
ATOM 1559 O O . GLN A 1 199 ? 17.849 54.221 7.119 1.00 54.75 199 GLN A O 1
ATOM 1565 N N . GLU A 1 200 ? 17.641 56.441 7.516 1.00 58.31 200 GLU A N 1
ATOM 1566 C CA . GLU A 1 200 ? 17.871 56.863 6.124 1.00 61.62 200 GLU A CA 1
ATOM 1567 C C . GLU A 1 200 ? 16.870 56.256 5.120 1.00 58.90 200 GLU A C 1
ATOM 1568 O O . GLU A 1 200 ? 17.215 56.078 3.951 1.00 58.61 200 GLU A O 1
ATOM 1574 N N . ASN A 1 201 ? 15.653 55.910 5.557 1.00 52.79 201 ASN A N 1
ATOM 1575 C CA . ASN A 1 201 ? 14.694 55.345 4.594 1.00 50.98 201 ASN A CA 1
ATOM 1576 C C . ASN A 1 201 ? 14.374 56.310 3.421 1.00 51.53 201 ASN A C 1
ATOM 1577 O O . ASN A 1 201 ? 14.176 57.499 3.633 1.00 50.23 201 ASN A O 1
ATOM 1582 N N . GLN A 1 202 ? 14.372 55.777 2.195 1.00 52.33 202 GLN A N 1
ATOM 1583 C CA . GLN A 1 202 ? 14.049 56.532 0.963 1.00 55.34 202 GLN A CA 1
ATOM 1584 C C . GLN A 1 202 ? 12.767 56.003 0.255 1.00 52.88 202 GLN A C 1
ATOM 1585 O O . GLN A 1 202 ? 12.290 56.617 -0.703 1.00 48.66 202 GLN A O 1
ATOM 1591 N N . TYR A 1 203 ? 12.198 54.888 0.736 1.00 48.30 203 TYR A N 1
ATOM 1592 C CA . TYR A 1 203 ? 11.072 54.282 0.035 1.00 46.09 203 TYR A CA 1
ATOM 1593 C C . TYR A 1 203 ? 9.790 54.205 0.831 1.00 44.96 203 TYR A C 1
ATOM 1594 O O . TYR A 1 203 ? 9.799 54.298 2.049 1.00 43.67 203 TYR A O 1
ATOM 1603 N N . ASP A 1 204 ? 8.666 54.034 0.139 1.00 45.53 204 ASP A N 1
ATOM 1604 C CA . ASP A 1 204 ? 7.429 53.694 0.812 1.00 42.08 204 ASP A CA 1
ATOM 1605 C C . ASP A 1 204 ? 7.578 52.320 1.453 1.00 41.43 204 ASP A C 1
ATOM 1606 O O . ASP A 1 204 ? 8.438 51.509 1.050 1.00 42.71 204 ASP A O 1
ATOM 1611 N N . ALA A 1 205 ? 6.749 52.040 2.450 1.00 37.72 205 ALA A N 1
ATOM 1612 C CA . ALA A 1 205 ? 6.852 50.749 3.094 1.00 36.10 205 ALA A CA 1
ATOM 1613 C C . ALA A 1 205 ? 5.457 50.275 3.369 1.00 34.51 205 ALA A C 1
ATOM 1614 O O . ALA A 1 205 ? 4.689 50.950 4.065 1.00 36.55 205 ALA A O 1
ATOM 1616 N N . LEU A 1 206 ? 5.131 49.105 2.826 1.00 31.84 206 LEU A N 1
ATOM 1617 C CA . LEU A 1 206 ? 3.781 48.583 2.937 1.00 34.23 206 LEU A CA 1
ATOM 1618 C C . LEU A 1 206 ? 3.764 47.441 3.932 1.00 35.66 206 LEU A C 1
ATOM 1619 O O . LEU A 1 206 ? 4.624 46.536 3.865 1.00 32.63 206 LEU A O 1
ATOM 1624 N N . ARG A 1 207 ? 2.802 47.464 4.845 1.00 29.69 207 ARG A N 1
ATOM 1625 C CA . ARG A 1 207 ? 2.660 46.342 5.771 1.00 30.86 207 ARG A CA 1
ATOM 1626 C C . ARG A 1 207 ? 1.209 45.993 6.051 1.00 30.30 207 ARG A C 1
ATOM 1627 O O . ARG A 1 207 ? 0.357 46.879 6.091 1.00 28.39 207 ARG A O 1
ATOM 1635 N N . HIS A 1 208 ? 0.976 44.696 6.239 1.00 28.40 208 HIS A N 1
ATOM 1636 C CA . HIS A 1 208 ? -0.281 44.139 6.699 1.00 30.08 208 HIS A CA 1
ATOM 1637 C C . HIS A 1 208 ? -0.348 44.107 8.230 1.00 30.28 208 HIS A C 1
ATOM 1638 O O . HIS A 1 208 ? 0.643 43.751 8.922 1.00 27.73 208 HIS A O 1
ATOM 1645 N N . TYR A 1 209 ? -1.515 44.486 8.740 1.00 27.87 209 TYR A N 1
ATOM 1646 C CA . TYR A 1 209 ? -1.870 44.367 10.162 1.00 30.16 209 TYR A CA 1
ATOM 1647 C C . TYR A 1 209 ? -3.288 43.846 10.238 1.00 32.18 209 TYR A C 1
ATOM 1648 O O . TYR A 1 209 ? -4.215 44.407 9.614 1.00 33.66 209 TYR A O 1
ATOM 1657 N N . SER A 1 210 ? -3.450 42.767 10.999 1.00 33.33 210 SER A N 1
ATOM 1658 C CA . SER A 1 210 ? -4.741 42.166 11.268 1.00 32.10 210 SER A CA 1
ATOM 1659 C C . SER A 1 210 ? -5.658 43.137 12.016 1.00 31.01 210 SER A C 1
ATOM 1660 O O . SER A 1 210 ? -5.222 43.886 12.899 1.00 28.16 210 SER A O 1
ATOM 1663 N N . LEU A 1 211 ? -6.943 43.065 11.701 1.00 30.73 211 LEU A N 1
ATOM 1664 C CA . LEU A 1 211 ? -7.972 43.773 12.477 1.00 31.48 211 LEU A CA 1
ATOM 1665 C C . LEU A 1 211 ? -8.191 43.033 13.808 1.00 35.27 211 LEU A C 1
ATOM 1666 O O . LEU A 1 211 ? -8.373 41.809 13.792 1.00 35.48 211 LEU A O 1
ATOM 1671 N N . CYS A 1 212 ? -8.163 43.772 14.930 1.00 30.72 212 CYS A N 1
ATOM 1672 C CA . CYS A 1 212 ? -8.479 43.269 16.271 1.00 35.13 212 CYS A CA 1
ATOM 1673 C C . CYS A 1 212 ? -9.922 43.018 16.531 1.00 34.67 212 CYS A C 1
ATOM 1674 O O . CYS A 1 212 ? -10.226 42.3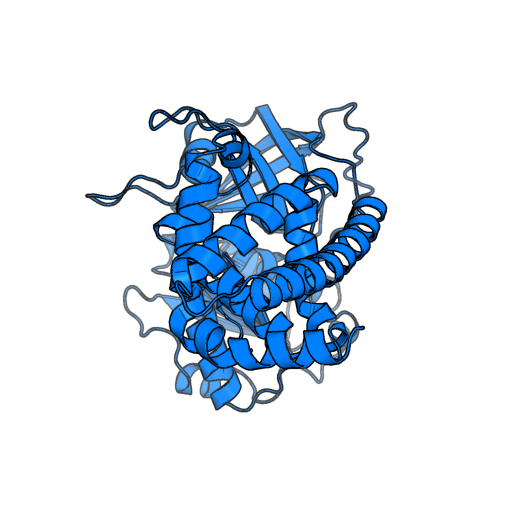38 17.501 1.00 33.47 212 CYS A O 1
ATOM 1677 N N . SER A 1 213 ? -10.806 43.609 15.732 1.00 33.94 213 SER A N 1
ATOM 1678 C CA . SER A 1 213 ? -12.253 43.488 15.973 1.00 37.50 213 SER A CA 1
ATOM 1679 C C . SER A 1 213 ? -13.000 43.565 14.658 1.00 41.03 213 SER A C 1
ATOM 1680 O O . SER A 1 213 ? -12.540 44.263 13.753 1.00 35.98 213 SER A O 1
ATOM 1683 N N . ALA A 1 214 ? -14.156 42.896 14.567 1.00 42.27 214 ALA A N 1
ATOM 1684 C CA . ALA A 1 214 ? -15.051 43.103 13.445 1.00 49.09 214 ALA A CA 1
ATOM 1685 C C . ALA A 1 214 ? -16.043 44.250 13.698 1.00 54.27 214 ALA A C 1
ATOM 1686 O O . ALA A 1 214 ? -16.854 44.549 12.835 1.00 54.39 214 ALA A O 1
ATOM 1688 N N . SER A 1 215 ? -15.964 44.887 14.864 1.00 51.39 215 SER A N 1
ATOM 1689 C CA . SER A 1 215 ? -16.742 46.081 15.125 1.00 51.88 215 SER A CA 1
ATOM 1690 C C . SER A 1 215 ? -15.973 47.321 14.636 1.00 50.04 215 SER A C 1
ATOM 1691 O O . SER A 1 215 ? -14.787 47.483 14.925 1.00 48.35 215 SER A O 1
ATOM 1694 N N . THR A 1 216 ? -16.645 48.172 13.864 1.00 49.65 216 THR A N 1
ATOM 1695 C CA . THR A 1 216 ? -15.998 49.295 13.165 1.00 49.09 216 THR A CA 1
ATOM 1696 C C . THR A 1 216 ? -16.649 50.636 13.510 1.00 52.71 216 THR A C 1
ATOM 1697 O O . THR A 1 216 ? -16.081 51.703 13.225 1.00 50.26 216 THR A O 1
ATOM 1701 N N . LYS A 1 217 ? -17.815 50.567 14.149 1.00 54.08 217 LYS A N 1
ATOM 1702 C CA . LYS A 1 217 ? -18.621 51.736 14.458 1.00 62.89 217 LYS A CA 1
ATOM 1703 C C . LYS A 1 217 ? -17.769 52.870 15.040 1.00 59.91 217 LYS A C 1
ATOM 1704 O O . LYS A 1 217 ? -17.956 54.029 14.673 1.00 59.98 217 LYS A O 1
ATOM 1710 N N . ASN A 1 218 ? -16.825 52.531 15.917 1.00 53.29 218 ASN A N 1
ATOM 1711 C CA . ASN A 1 218 ? -15.970 53.535 16.522 1.00 51.14 218 ASN A CA 1
ATOM 1712 C C . ASN A 1 218 ? -14.540 53.562 15.976 1.00 48.91 218 ASN A C 1
ATOM 1713 O O . ASN A 1 218 ? -13.637 53.999 16.671 1.00 44.51 218 ASN A O 1
ATOM 1718 N N . GLY A 1 219 ? -14.355 53.125 14.731 1.00 44.61 219 GLY A N 1
ATOM 1719 C CA . GLY A 1 219 ? -13.032 53.107 14.078 1.00 44.34 219 GLY A CA 1
ATOM 1720 C C . GLY A 1 219 ? -12.488 51.705 13.846 1.00 43.35 219 GLY A C 1
ATOM 1721 O O . GLY A 1 219 ? -12.895 50.762 14.541 1.00 44.22 219 GLY A O 1
ATOM 1722 N N . LEU A 1 220 ? -11.580 51.549 12.874 1.00 43.30 220 LEU A N 1
ATOM 1723 C CA . LEU A 1 220 ? -10.890 50.283 12.670 1.00 37.24 220 LEU A CA 1
ATOM 1724 C C . LEU A 1 220 ? -9.728 50.184 13.639 1.00 37.82 220 LEU A C 1
ATOM 1725 O O . LEU A 1 220 ? -9.048 51.204 13.923 1.00 34.30 220 LEU A O 1
ATOM 1730 N N . ARG A 1 221 ? -9.500 48.956 14.128 1.00 34.35 221 ARG A N 1
ATOM 1731 C CA . ARG A 1 221 ? -8.453 48.700 15.107 1.00 35.12 221 ARG A CA 1
ATOM 1732 C C . ARG A 1 221 ? -7.473 47.605 14.643 1.00 32.42 221 ARG A C 1
ATOM 1733 O O . ARG A 1 221 ? -7.863 46.534 14.160 1.00 34.33 221 ARG A O 1
ATOM 1741 N N . PHE A 1 222 ? -6.194 47.899 14.777 1.00 31.19 222 PHE A N 1
ATOM 1742 C CA . PHE A 1 222 ? -5.147 46.895 14.502 1.00 31.28 222 PHE A CA 1
ATOM 1743 C C . PHE A 1 222 ? -4.010 47.165 15.487 1.00 31.94 222 PHE A C 1
ATOM 1744 O O . PHE A 1 222 ? -3.909 48.290 16.032 1.00 31.32 222 PHE A O 1
ATOM 1752 N N . ALA A 1 223 ? -3.194 46.143 15.767 1.00 33.10 223 ALA A N 1
ATOM 1753 C CA . ALA A 1 223 ? -2.185 46.263 16.816 1.00 30.97 223 ALA A CA 1
ATOM 1754 C C . ALA A 1 223 ? -0.803 45.905 16.284 1.00 34.51 223 ALA A C 1
ATOM 1755 O O . ALA A 1 223 ? -0.651 44.910 15.595 1.00 38.42 223 ALA A O 1
ATOM 1757 N N . VAL A 1 224 ? 0.193 46.740 16.592 1.00 32.15 224 VAL A N 1
ATOM 1758 C CA . VAL A 1 224 ? 1.541 46.604 16.004 1.00 33.28 224 VAL A CA 1
ATOM 1759 C C . VAL A 1 224 ? 2.531 46.285 17.099 1.00 32.74 224 VAL A C 1
ATOM 1760 O O . VAL A 1 224 ? 2.676 47.054 18.032 1.00 30.84 224 VAL A O 1
ATOM 1764 N N . LYS A 1 225 ? 3.218 45.161 16.984 1.00 32.68 225 LYS A N 1
ATOM 1765 C CA . LYS A 1 225 ? 4.271 44.831 17.917 1.00 32.38 225 LYS A CA 1
ATOM 1766 C C . LYS A 1 225 ? 5.525 45.617 17.551 1.00 34.60 225 LYS A C 1
ATOM 1767 O O . LYS A 1 225 ? 5.854 45.681 16.382 1.00 33.92 225 LYS A O 1
ATOM 1773 N N . MET A 1 226 ? 6.222 46.198 18.531 1.00 33.64 226 MET A N 1
ATOM 1774 C CA . MET A 1 226 ? 7.443 46.933 18.260 1.00 42.48 226 MET A CA 1
ATOM 1775 C C . MET A 1 226 ? 8.582 45.950 18.038 1.00 48.41 226 MET A C 1
ATOM 1776 O O . MET A 1 226 ? 9.005 45.233 18.964 1.00 50.69 226 MET A O 1
ATOM 1781 N N . GLU A 1 227 ? 9.048 45.900 16.792 1.00 56.07 227 GLU A N 1
ATOM 1782 C CA . GLU A 1 227 ? 10.200 45.097 16.409 1.00 63.65 227 GLU A CA 1
ATOM 1783 C C . GLU A 1 227 ? 11.447 45.937 16.736 1.00 66.08 227 GLU A C 1
ATOM 1784 O O . GLU A 1 227 ? 11.936 46.684 15.885 1.00 61.18 227 GLU A O 1
ATOM 1790 N N . ALA A 1 228 ? 11.922 45.848 17.985 1.00 63.04 228 ALA A N 1
ATOM 1791 C CA . ALA A 1 228 ? 12.971 46.753 18.489 1.00 69.82 228 ALA A CA 1
ATOM 1792 C C . ALA A 1 228 ? 14.398 46.354 18.053 1.00 77.91 228 ALA A C 1
ATOM 1793 O O . ALA A 1 228 ? 14.640 45.226 17.593 1.00 71.46 228 ALA A O 1
ATOM 1795 N N . ALA A 1 229 ? 15.340 47.286 18.169 1.00 79.85 229 ALA A N 1
ATOM 1796 C CA . ALA A 1 229 ? 16.705 47.008 17.752 1.00 85.21 229 ALA A CA 1
ATOM 1797 C C . ALA A 1 229 ? 17.463 46.233 18.841 1.00 93.51 229 ALA A C 1
ATOM 1798 O O . ALA A 1 229 ? 17.512 46.652 20.009 1.00 92.69 229 ALA A O 1
ATOM 1800 N N . ARG A 1 230 ? 18.003 45.078 18.447 1.00 94.78 230 ARG A N 1
ATOM 1801 C CA . ARG A 1 230 ? 18.865 44.260 19.294 1.00 96.01 230 ARG A CA 1
ATOM 1802 C C . ARG A 1 230 ? 20.269 44.449 18.740 1.00 104.30 230 ARG A C 1
ATOM 1803 O O . ARG A 1 230 ? 20.457 44.384 17.519 1.00 103.13 230 ARG A O 1
ATOM 1811 N N . GLU A 1 231 ? 21.245 44.696 19.618 1.00 102.71 231 GLU A N 1
ATOM 1812 C CA . GLU A 1 231 ? 22.625 44.938 19.186 1.00 108.54 231 GLU A CA 1
ATOM 1813 C C . GLU A 1 231 ? 22.899 44.174 17.900 1.00 107.28 231 GLU A C 1
ATOM 1814 O O . GLU A 1 231 ? 22.660 42.962 17.825 1.00 108.57 231 GLU A O 1
ATOM 1820 N N . ASN A 1 232 ? 23.391 44.902 16.900 1.00 104.03 232 ASN A N 1
ATOM 1821 C CA . ASN A 1 232 ? 23.533 44.435 15.506 1.00 104.30 232 ASN A CA 1
ATOM 1822 C C . ASN A 1 232 ? 22.392 44.877 14.572 1.00 97.99 232 ASN A C 1
ATOM 1823 O O . ASN A 1 232 ? 22.567 45.830 13.810 1.00 100.58 232 ASN A O 1
ATOM 1828 N N . PHE A 1 233 ? 21.232 44.219 14.627 1.00 88.67 233 PHE A N 1
ATOM 1829 C CA . PHE A 1 233 ? 20.184 44.527 13.634 1.00 80.85 233 PHE A CA 1
ATOM 1830 C C . PHE A 1 233 ? 19.158 45.643 13.966 1.00 72.63 233 PHE A C 1
ATOM 1831 O O . PHE A 1 233 ? 18.769 45.850 15.122 1.00 66.12 233 PHE A O 1
ATOM 1839 N N . PRO A 1 234 ? 18.736 46.361 12.922 1.00 67.90 234 PRO A N 1
ATOM 1840 C CA . PRO A 1 234 ? 17.935 47.566 13.103 1.00 59.55 234 PRO A CA 1
ATOM 1841 C C . PRO A 1 234 ? 16.570 47.259 13.677 1.00 55.99 234 PRO A C 1
ATOM 1842 O O . PRO A 1 234 ? 16.106 46.109 13.602 1.00 54.91 234 PRO A O 1
ATOM 1846 N N . ALA A 1 235 ? 15.924 48.280 14.242 1.00 51.89 235 ALA A N 1
ATOM 1847 C CA . ALA A 1 235 ? 14.550 48.165 14.672 1.00 43.85 235 ALA A CA 1
ATOM 1848 C C . ALA A 1 235 ? 13.705 47.983 13.418 1.00 42.37 235 ALA A C 1
ATOM 1849 O O . ALA A 1 235 ? 14.128 48.358 12.308 1.00 44.43 235 ALA A O 1
ATOM 1851 N N . GLY A 1 236 ? 12.528 47.387 13.570 1.00 39.29 236 GLY A N 1
ATOM 1852 C CA . GLY A 1 236 ? 11.657 47.139 12.430 1.00 37.25 236 GLY A CA 1
ATOM 1853 C C . GLY A 1 236 ? 11.188 48.502 11.937 1.00 38.11 236 GLY A C 1
ATOM 1854 O O . GLY A 1 236 ? 10.855 49.379 12.734 1.00 37.90 236 GLY A O 1
ATOM 1855 N N . LEU A 1 237 ? 11.154 48.690 10.633 1.00 38.66 237 LEU A N 1
ATOM 1856 C CA . LEU A 1 237 ? 11.092 50.044 10.102 1.00 36.78 237 LEU A CA 1
ATOM 1857 C C . LEU A 1 237 ? 9.739 50.705 10.330 1.00 35.01 237 LEU A C 1
ATOM 1858 O O . LEU A 1 237 ? 9.630 51.870 10.849 1.00 33.08 237 LEU A O 1
ATOM 1863 N N . VAL A 1 238 ? 8.706 49.957 9.984 1.00 33.88 238 VAL A N 1
ATOM 1864 C CA . VAL A 1 238 ? 7.357 50.486 10.017 1.00 29.96 238 VAL A CA 1
ATOM 1865 C C . VAL A 1 238 ? 6.808 50.404 11.428 1.00 33.60 238 VAL A C 1
ATOM 1866 O O . VAL A 1 238 ? 6.103 51.313 11.853 1.00 33.96 238 VAL A O 1
ATOM 1870 N N . SER A 1 239 ? 7.111 49.330 12.156 1.00 34.84 239 SER A N 1
ATOM 1871 C CA . SER A 1 239 ? 6.674 49.271 13.554 1.00 33.97 239 SER A CA 1
ATOM 1872 C C . SER A 1 239 ? 7.292 50.429 14.358 1.00 35.54 239 SER A C 1
ATOM 1873 O O . SER A 1 239 ? 6.557 51.110 15.084 1.00 36.23 239 SER A O 1
ATOM 1876 N N . GLU A 1 240 ? 8.593 50.707 14.172 1.00 37.83 240 GLU A N 1
ATOM 1877 C CA . GLU A 1 240 ? 9.238 51.853 14.790 1.00 39.26 240 GLU A CA 1
ATOM 1878 C C . GLU A 1 240 ? 8.571 53.166 14.396 1.00 39.20 240 GLU A C 1
ATOM 1879 O O . GLU A 1 240 ? 8.315 54.013 15.256 1.00 38.49 240 GLU A O 1
ATOM 1885 N N . TYR A 1 241 ? 8.341 53.348 13.095 1.00 38.00 241 TYR A N 1
ATOM 1886 C CA . TYR A 1 241 ? 7.698 54.560 12.596 1.00 38.22 241 TYR A CA 1
ATOM 1887 C C . TYR A 1 241 ? 6.293 54.726 13.232 1.00 35.19 241 TYR A C 1
ATOM 1888 O O . TYR A 1 241 ? 5.953 55.797 13.717 1.00 38.42 241 TYR A O 1
ATOM 1897 N N . LEU A 1 242 ? 5.509 53.657 13.258 1.00 34.41 242 LEU A N 1
ATOM 1898 C CA . LEU A 1 242 ? 4.153 53.724 13.809 1.00 33.78 242 LEU A CA 1
ATOM 1899 C C . LEU A 1 242 ? 4.194 53.972 15.311 1.00 35.66 242 LEU A C 1
ATOM 1900 O O . LEU A 1 242 ? 3.468 54.837 15.790 1.00 36.56 242 LEU A O 1
ATOM 1905 N N . HIS A 1 243 ? 5.048 53.240 16.057 1.00 35.79 243 HIS A N 1
ATOM 1906 C CA . HIS A 1 243 ? 5.205 53.519 17.502 1.00 38.35 243 HIS A CA 1
ATOM 1907 C C . HIS A 1 243 ? 5.710 54.908 17.828 1.00 38.63 243 HIS A C 1
ATOM 1908 O O . HIS A 1 243 ? 5.085 55.606 18.650 1.00 42.22 243 HIS A O 1
ATOM 1915 N N . LYS A 1 244 ? 6.815 55.329 17.204 1.00 38.96 244 LYS A N 1
ATOM 1916 C CA . LYS A 1 244 ? 7.482 56.596 17.628 1.00 42.85 244 LYS A CA 1
ATOM 1917 C C . LYS A 1 244 ? 7.134 57.859 16.829 1.00 44.18 244 LYS A C 1
ATOM 1918 O O . LYS A 1 244 ? 7.207 58.962 17.369 1.00 45.72 244 LYS A O 1
ATOM 1924 N N . ASP A 1 245 ? 6.794 57.719 15.549 1.00 42.84 245 ASP A N 1
ATOM 1925 C CA . ASP A 1 245 ? 6.663 58.903 14.698 1.00 46.26 245 ASP A CA 1
ATOM 1926 C C . ASP A 1 245 ? 5.209 59.251 14.318 1.00 46.98 245 ASP A C 1
ATOM 1927 O O . ASP A 1 245 ? 4.877 60.433 14.201 1.00 50.02 245 ASP A O 1
ATOM 1932 N N . ALA A 1 246 ? 4.357 58.244 14.111 1.00 36.95 246 ALA A N 1
ATOM 1933 C CA . ALA A 1 246 ? 2.971 58.503 13.743 1.00 39.55 246 ALA A CA 1
ATOM 1934 C C . ALA A 1 246 ? 2.086 58.756 14.993 1.00 39.67 246 ALA A C 1
ATOM 1935 O O . ALA A 1 246 ? 1.733 57.820 15.725 1.00 47.54 246 ALA A O 1
ATOM 1937 N N . LYS A 1 247 ? 1.754 60.017 15.228 1.00 40.45 247 LYS A N 1
ATOM 1938 C CA . LYS A 1 247 ? 0.987 60.450 16.392 1.00 40.76 247 LYS A CA 1
ATOM 1939 C C . LYS A 1 247 ? -0.537 60.360 16.180 1.00 41.34 247 LYS A C 1
ATOM 1940 O O . LYS A 1 247 ? -0.998 60.377 15.047 1.00 39.48 247 LYS A O 1
ATOM 1946 N N . VAL A 1 248 ? -1.301 60.310 17.279 1.00 41.13 248 VAL A N 1
ATOM 1947 C CA . VAL A 1 248 ? -2.745 60.582 17.270 1.00 40.37 248 VAL A CA 1
ATOM 1948 C C . VAL A 1 248 ? -2.996 61.912 16.522 1.00 42.95 248 VAL A C 1
ATOM 1949 O O . VAL A 1 248 ? -2.368 62.924 16.828 1.00 42.63 248 VAL A O 1
ATOM 1953 N N . GLY A 1 249 ? -3.867 61.894 15.514 1.00 41.41 249 GLY A N 1
ATOM 1954 C CA . GLY A 1 249 ? -4.207 63.106 14.718 1.00 42.87 249 GLY A CA 1
ATOM 1955 C C . GLY A 1 249 ? -3.565 63.054 13.347 1.00 45.34 249 GLY A C 1
ATOM 1956 O O . GLY A 1 249 ? -4.042 63.693 12.424 1.00 47.72 249 GLY A O 1
ATOM 1957 N N . ASP A 1 250 ? -2.497 62.269 13.199 1.00 41.12 250 ASP A N 1
ATOM 1958 C CA . ASP A 1 250 ? -1.826 62.128 11.895 1.00 41.61 250 ASP A CA 1
ATOM 1959 C C . ASP A 1 250 ? -2.634 61.242 10.965 1.00 40.75 250 ASP A C 1
ATOM 1960 O O . ASP A 1 250 ? -3.368 60.378 11.413 1.00 41.81 250 ASP A O 1
ATOM 1965 N N . GLU A 1 251 ? -2.439 61.445 9.667 1.00 41.05 251 GLU A N 1
ATOM 1966 C CA . GLU A 1 251 ? -3.006 60.635 8.625 1.00 41.43 251 GLU A CA 1
ATOM 1967 C C . GLU A 1 251 ? -2.167 59.385 8.419 1.00 41.48 251 GLU A C 1
ATOM 1968 O O . GLU A 1 251 ? -0.961 59.422 8.574 1.00 41.88 251 GLU A O 1
ATOM 1974 N N . ILE A 1 252 ? -2.822 58.287 8.050 1.00 36.05 252 ILE A N 1
ATOM 1975 C CA . ILE A 1 252 ? -2.165 57.066 7.606 1.00 38.61 252 ILE A CA 1
ATOM 1976 C C . ILE A 1 252 ? -3.006 56.520 6.452 1.00 38.20 252 ILE A C 1
ATOM 1977 O O . ILE A 1 252 ? -4.239 56.633 6.473 1.00 42.16 252 ILE A O 1
ATOM 1982 N N . LYS A 1 253 ? -2.339 55.971 5.445 1.00 37.49 253 LYS A N 1
ATOM 1983 C CA . LYS A 1 253 ? -3.017 55.406 4.288 1.00 38.59 253 LYS A CA 1
ATOM 1984 C C . LYS A 1 253 ? -3.215 53.913 4.371 1.00 38.70 253 LYS A C 1
ATOM 1985 O O . LYS A 1 253 ? -2.274 53.146 4.657 1.00 37.11 253 LYS A O 1
ATOM 1991 N N . LEU A 1 254 ? -4.463 53.512 4.135 1.00 38.61 254 LEU A N 1
ATOM 1992 C CA . LEU A 1 254 ? -4.869 52.095 4.163 1.00 36.74 254 LEU A CA 1
ATOM 1993 C C . LEU A 1 254 ? -5.559 51.632 2.870 1.00 37.71 254 LEU A C 1
ATOM 1994 O O . LEU A 1 254 ? -6.310 52.398 2.249 1.00 37.88 254 LEU A O 1
ATOM 1999 N N . SER A 1 255 ? -5.317 50.370 2.497 1.00 33.10 255 SER A N 1
ATOM 2000 C CA . SER A 1 255 ? -6.151 49.707 1.504 1.00 35.08 255 SER A CA 1
ATOM 2001 C C . SER A 1 255 ? -7.121 48.774 2.222 1.00 34.44 255 SER A C 1
ATOM 2002 O O . SER A 1 255 ? -6.922 48.401 3.397 1.00 33.78 255 SER A O 1
ATOM 2005 N N . ALA A 1 256 ? -8.188 48.438 1.513 1.00 36.16 256 ALA A N 1
ATOM 2006 C CA . ALA A 1 256 ? -9.322 47.767 2.099 1.00 38.78 256 ALA A CA 1
ATOM 2007 C C . ALA A 1 256 ? -8.983 46.375 2.684 1.00 37.56 256 ALA A C 1
ATOM 2008 O O . ALA A 1 256 ? -7.994 45.725 2.282 1.00 34.92 256 ALA A O 1
ATOM 2010 N N . PRO A 1 257 ? -9.795 45.924 3.634 1.00 38.13 257 PRO A N 1
ATOM 2011 C CA . PRO A 1 257 ? -9.541 44.635 4.285 1.00 35.93 257 PRO A CA 1
ATOM 2012 C C . PRO A 1 257 ? -9.281 43.493 3.287 1.00 34.77 257 PRO A C 1
ATOM 2013 O O . PRO A 1 257 ? -9.951 43.386 2.254 1.00 33.05 257 PRO A O 1
ATOM 2017 N N . ALA A 1 258 ? -8.340 42.623 3.618 1.00 30.98 258 ALA A N 1
ATOM 2018 C CA . ALA A 1 258 ? -7.995 41.552 2.706 1.00 34.49 258 ALA A CA 1
ATOM 2019 C C . ALA A 1 258 ? -7.805 40.234 3.457 1.00 36.80 258 ALA A C 1
ATOM 2020 O O . ALA A 1 258 ? -7.808 40.208 4.676 1.00 33.18 258 ALA A O 1
ATOM 2022 N N . GLY A 1 259 ? -7.683 39.135 2.724 1.00 38.52 259 GLY A N 1
ATOM 2023 C CA . GLY A 1 259 ? -7.263 37.893 3.338 1.00 36.69 259 GLY A CA 1
ATOM 2024 C C . GLY A 1 259 ? -8.275 36.784 3.350 1.00 39.29 259 GLY A C 1
ATOM 2025 O O . GLY A 1 259 ? -9.473 37.029 3.308 1.00 38.96 259 GLY A O 1
ATOM 2026 N N . ASP A 1 260 ? -7.792 35.551 3.457 1.00 39.55 260 ASP A N 1
ATOM 2027 C CA . ASP A 1 260 ? -8.697 34.388 3.469 1.00 44.09 260 ASP A CA 1
ATOM 2028 C C . ASP A 1 260 ? -8.815 33.735 4.852 1.00 41.50 260 ASP A C 1
ATOM 2029 O O . ASP A 1 260 ? -9.476 32.734 4.994 1.00 41.44 260 ASP A O 1
ATOM 2034 N N . PHE A 1 261 ? -8.163 34.310 5.864 1.00 35.10 261 PHE A N 1
ATOM 2035 C CA . PHE A 1 261 ? -8.250 33.793 7.196 1.00 36.28 261 PHE A CA 1
ATOM 2036 C C . PHE A 1 261 ? -9.616 34.209 7.775 1.00 39.74 261 PHE A C 1
ATOM 2037 O O . PHE A 1 261 ? -9.944 35.395 7.817 1.00 42.90 261 PHE A O 1
ATOM 2045 N N . ALA A 1 262 ? -10.418 33.238 8.195 1.00 39.20 262 ALA A N 1
ATOM 2046 C CA . ALA A 1 262 ? -11.804 33.514 8.628 1.00 37.46 262 ALA A CA 1
ATOM 2047 C C . ALA A 1 262 ? -12.343 32.324 9.413 1.00 39.16 262 ALA A C 1
ATOM 2048 O O . ALA A 1 262 ? -12.116 31.164 9.049 1.00 44.53 262 ALA A O 1
ATOM 2050 N N . ILE A 1 263 ? -13.090 32.595 10.464 1.00 41.95 263 ILE A N 1
ATOM 2051 C CA . ILE A 1 263 ? -13.742 31.544 11.238 1.00 44.33 263 ILE A CA 1
ATOM 2052 C C . ILE A 1 263 ? -14.840 30.892 10.376 1.00 48.34 263 ILE A C 1
ATOM 2053 O O . ILE A 1 263 ? -15.526 31.589 9.621 1.00 47.51 263 ILE A O 1
ATOM 2058 N N . ASN A 1 264 ? -14.960 29.562 10.450 1.00 45.70 264 ASN A N 1
ATOM 2059 C CA . ASN A 1 264 ? -16.000 28.814 9.717 1.00 46.04 264 ASN A CA 1
ATOM 2060 C C . ASN A 1 264 ? -17.374 29.270 10.211 1.00 45.60 264 ASN A C 1
ATOM 2061 O O . ASN A 1 264 ? -17.724 29.023 11.345 1.00 41.22 264 ASN A O 1
ATOM 2066 N N . LYS A 1 265 ? -18.115 29.977 9.365 1.00 50.36 265 LYS A N 1
ATOM 2067 C CA . LYS A 1 265 ? -19.416 30.548 9.745 1.00 56.40 265 LYS A CA 1
ATOM 2068 C C . LYS A 1 265 ? -20.487 29.570 10.203 1.00 59.74 265 LYS A C 1
ATOM 2069 O O . LYS A 1 265 ? -21.315 29.945 11.029 1.00 61.33 265 LYS A O 1
ATOM 2075 N N . GLU A 1 266 ? -20.498 28.338 9.681 1.00 62.31 266 GLU A N 1
ATOM 2076 C CA . GLU A 1 266 ? -21.557 27.363 10.057 1.00 60.38 266 GLU A CA 1
ATOM 2077 C C . GLU A 1 266 ? -21.259 26.698 11.390 1.00 58.99 266 GLU A C 1
ATOM 2078 O O . GLU A 1 266 ? -22.141 26.120 12.008 1.00 66.64 266 GLU A O 1
ATOM 2084 N N . LEU A 1 267 ? -20.006 26.766 11.831 1.00 52.81 267 LEU A N 1
ATOM 2085 C CA . LEU A 1 267 ? -19.653 26.153 13.092 1.00 50.60 267 LEU A CA 1
ATOM 2086 C C . LEU A 1 267 ? -19.836 27.066 14.298 1.00 51.99 267 LEU A C 1
ATOM 2087 O O . LEU A 1 267 ? -19.919 26.584 15.418 1.00 49.45 267 LEU A O 1
ATOM 2092 N N . ILE A 1 268 ? -19.949 28.375 14.067 1.00 51.86 268 ILE A N 1
ATOM 2093 C CA . ILE A 1 268 ? -20.181 29.319 15.172 1.00 51.55 268 ILE A CA 1
ATOM 2094 C C . ILE A 1 268 ? -21.384 28.927 16.038 1.00 53.83 268 ILE A C 1
ATOM 2095 O O . ILE A 1 268 ? -21.297 28.934 17.278 1.00 46.55 268 ILE A O 1
ATOM 2100 N N . HIS A 1 269 ? -22.494 28.562 15.387 1.00 52.32 269 HIS A N 1
ATOM 2101 C CA . HIS A 1 269 ? -23.736 28.441 16.102 1.00 56.97 269 HIS A CA 1
ATOM 2102 C C . HIS A 1 269 ? -24.052 27.074 16.688 1.00 59.01 269 HIS A C 1
ATOM 2103 O O . HIS A 1 269 ? -25.165 26.836 17.170 1.00 57.02 269 HIS A O 1
ATOM 2110 N N . GLN A 1 270 ? -23.081 26.174 16.667 1.00 58.55 270 GLN A N 1
ATOM 2111 C CA . GLN A 1 270 ? -23.342 24.850 17.227 1.00 60.93 270 GLN A CA 1
ATOM 2112 C C . GLN A 1 270 ? -22.371 24.536 18.367 1.00 57.72 270 GLN A C 1
ATOM 2113 O O . GLN A 1 270 ? -21.363 25.228 18.540 1.00 55.04 270 GLN A O 1
ATOM 2119 N N . ASN A 1 271 ? -22.653 23.479 19.115 1.00 55.90 271 ASN A N 1
ATOM 2120 C CA . ASN A 1 271 ? -21.929 23.191 20.351 1.00 56.55 271 ASN A CA 1
ATOM 2121 C C . ASN A 1 271 ? -21.167 21.861 20.345 1.00 57.76 271 ASN A C 1
ATOM 2122 O O . ASN A 1 271 ? -20.465 21.544 21.300 1.00 59.13 271 ASN A O 1
ATOM 2127 N N . GLU A 1 272 ? -21.335 21.071 19.290 1.00 59.91 272 GLU A N 1
ATOM 2128 C CA . GLU A 1 272 ? -20.746 19.734 19.230 1.00 62.44 272 GLU A CA 1
ATOM 2129 C C . GLU A 1 272 ? -19.265 19.801 18.841 1.00 61.03 272 GLU A C 1
ATOM 2130 O O . GLU A 1 272 ? -18.442 19.036 19.355 1.00 63.22 272 GLU A O 1
ATOM 2136 N N . VAL A 1 273 ? -18.950 20.738 17.948 1.00 56.44 273 VAL A N 1
ATOM 2137 C CA . VAL A 1 273 ? -17.593 20.972 17.489 1.00 55.66 273 VAL A CA 1
ATOM 2138 C C . VAL A 1 273 ? -16.992 22.183 18.210 1.00 51.91 273 VAL A C 1
ATOM 2139 O O . VAL A 1 273 ? -17.460 23.319 18.070 1.00 53.41 273 VAL A O 1
ATOM 2143 N N . PRO A 1 274 ? -15.942 21.934 18.978 1.00 50.09 274 PRO A N 1
ATOM 2144 C CA . PRO A 1 274 ? -15.313 22.977 19.744 1.00 46.18 274 PRO A CA 1
ATOM 2145 C C . PRO A 1 274 ? -14.450 23.937 18.899 1.00 45.44 274 PRO A C 1
ATOM 2146 O O . PRO A 1 274 ? -13.982 23.575 17.832 1.00 43.57 274 PRO A O 1
ATOM 2150 N N . LEU A 1 275 ? -14.255 25.152 19.400 1.00 41.17 275 LEU A N 1
ATOM 2151 C CA . LEU A 1 275 ? -13.317 26.093 18.810 1.00 40.71 275 LEU A CA 1
ATOM 2152 C C . LEU A 1 275 ? -12.004 26.106 19.552 1.00 38.41 275 LEU A C 1
ATOM 2153 O O . LEU A 1 275 ? -11.996 26.255 20.768 1.00 42.23 275 LEU A O 1
ATOM 2158 N N . VAL A 1 276 ? -10.905 25.979 18.821 1.00 36.69 276 VAL A N 1
ATOM 2159 C CA . VAL A 1 276 ? -9.558 26.140 19.398 1.00 36.70 276 VAL A CA 1
ATOM 2160 C C . VAL A 1 276 ? -8.900 27.330 18.763 1.00 33.62 276 VAL A C 1
ATOM 2161 O O . VAL A 1 276 ? -8.827 27.401 17.541 1.00 33.93 276 VAL A O 1
ATOM 2165 N N . LEU A 1 277 ? -8.490 28.288 19.590 1.00 32.92 277 LEU A N 1
ATOM 2166 C CA . LEU A 1 277 ? -7.803 29.467 19.114 1.00 34.45 277 LEU A CA 1
ATOM 2167 C C . LEU A 1 277 ? -6.407 29.506 19.776 1.00 33.63 277 LEU A C 1
ATOM 2168 O O . LEU A 1 277 ? -6.275 29.768 20.978 1.00 35.01 277 LEU A O 1
ATOM 2173 N N . LEU A 1 278 ? -5.394 29.286 18.948 1.00 33.86 278 LEU A N 1
ATOM 2174 C CA . LEU A 1 278 ? -4.039 29.029 19.382 1.00 36.00 278 LEU A CA 1
ATOM 2175 C C . LEU A 1 278 ? -3.085 30.116 18.877 1.00 35.20 278 LEU A C 1
ATOM 2176 O O . LEU A 1 278 ? -2.811 30.171 17.689 1.00 31.22 278 LEU A O 1
ATOM 2181 N N . SER A 1 279 ? -2.561 30.965 19.760 1.00 34.28 279 SER A N 1
ATOM 2182 C CA . SER A 1 279 ? -1.764 32.098 19.288 1.00 31.24 279 SER A CA 1
ATOM 2183 C C . SER A 1 279 ? -0.387 32.200 19.926 1.00 32.05 279 SER A C 1
ATOM 2184 O O . SER A 1 279 ? -0.135 31.659 20.993 1.00 34.52 279 SER A O 1
ATOM 2187 N N . SER A 1 280 ? 0.505 32.894 19.239 1.00 30.96 280 SER A N 1
ATOM 2188 C CA . SER A 1 280 ? 1.796 33.247 19.785 1.00 31.24 280 SER A CA 1
ATOM 2189 C C . SER A 1 280 ? 2.075 34.708 19.515 1.00 30.99 280 SER A C 1
ATOM 2190 O O . SER A 1 280 ? 1.958 35.147 18.374 1.00 29.58 280 SER A O 1
ATOM 2193 N N . GLY A 1 281 ? 2.498 35.405 20.565 1.00 30.22 281 GLY A N 1
ATOM 2194 C CA . GLY A 1 281 ? 2.789 36.830 20.529 1.00 35.25 281 GLY A CA 1
ATOM 2195 C C . GLY A 1 281 ? 1.652 37.676 20.005 1.00 29.44 281 GLY A C 1
ATOM 2196 O O . GLY A 1 281 ? 0.476 37.514 20.434 1.00 30.30 281 GLY A O 1
ATOM 2197 N N . VAL A 1 282 ? 2.000 38.571 19.064 1.00 31.56 282 VAL A N 1
ATOM 2198 C CA . VAL A 1 282 ? 1.033 39.440 18.373 1.00 28.27 282 VAL A CA 1
ATOM 2199 C C . VAL A 1 282 ? 0.072 38.666 17.432 1.00 29.16 282 VAL A C 1
ATOM 2200 O O . VAL A 1 282 ? -0.960 39.195 17.013 1.00 28.47 282 VAL A O 1
ATOM 2204 N N . GLY A 1 283 ? 0.408 37.407 17.111 1.00 29.71 283 GLY A N 1
ATOM 2205 C CA . GLY A 1 283 ? -0.509 36.512 16.375 1.00 31.99 283 GLY A CA 1
ATOM 2206 C C . GLY A 1 283 ? -1.889 36.411 17.014 1.00 33.78 283 GLY A C 1
ATOM 2207 O O . GLY A 1 283 ? -2.879 35.988 16.375 1.00 31.17 283 GLY A O 1
ATOM 2208 N N . VAL A 1 284 ? -1.961 36.779 18.286 1.00 30.98 284 VAL A N 1
ATOM 2209 C CA . VAL A 1 284 ? -3.257 36.838 18.985 1.00 29.74 284 VAL A CA 1
ATOM 2210 C C . VAL A 1 284 ? -4.328 37.711 18.303 1.00 28.38 284 VAL A C 1
ATOM 2211 O O . VAL A 1 284 ? -5.500 37.484 18.505 1.00 32.06 284 VAL A O 1
ATOM 2215 N N . THR A 1 285 ? -3.924 38.718 17.536 1.00 29.23 285 THR A N 1
ATOM 2216 C CA . THR A 1 285 ? -4.837 39.789 17.087 1.00 31.42 285 THR A CA 1
ATOM 2217 C C . THR A 1 285 ? -6.074 39.365 16.260 1.00 32.20 285 THR A C 1
ATOM 2218 O O . THR A 1 285 ? -7.206 39.712 16.670 1.00 32.38 285 THR A O 1
ATOM 2222 N N . PRO A 1 286 ? -5.921 38.610 15.157 1.00 31.49 286 PRO A N 1
ATOM 2223 C CA . PRO A 1 286 ? -7.129 38.129 14.461 1.00 32.75 286 PRO A CA 1
ATOM 2224 C C . PRO A 1 286 ? -7.914 37.081 15.280 1.00 32.61 286 PRO A C 1
ATOM 2225 O O . PRO A 1 286 ? -9.107 36.994 15.122 1.00 32.49 286 PRO A O 1
ATOM 2229 N N . LEU A 1 287 ? -7.263 36.354 16.196 1.00 30.62 287 LEU A N 1
ATOM 2230 C CA . LEU A 1 287 ? -7.965 35.428 17.079 1.00 30.86 287 LEU A CA 1
ATOM 2231 C C . LEU A 1 287 ? -8.842 36.132 18.100 1.00 32.39 287 LEU A C 1
ATOM 2232 O O . LEU A 1 287 ? -9.877 35.607 18.463 1.00 32.30 287 LEU A O 1
ATOM 2237 N N . LEU A 1 288 ? -8.418 37.309 18.576 1.00 33.96 288 LEU A N 1
ATOM 2238 C CA . LEU A 1 288 ? -9.287 38.125 19.411 1.00 35.37 288 LEU A CA 1
ATOM 2239 C C . LEU A 1 288 ? -10.510 38.526 18.592 1.00 31.71 288 LEU A C 1
ATOM 2240 O O . LEU A 1 288 ? -11.629 38.521 19.083 1.00 34.62 288 LEU A O 1
ATOM 2245 N N . ALA A 1 289 ? -10.300 38.899 17.334 1.00 36.24 289 ALA A N 1
ATOM 2246 C CA . ALA A 1 289 ? -11.451 39.292 16.487 1.00 37.12 289 ALA A CA 1
ATOM 2247 C C . ALA A 1 289 ? -12.475 38.148 16.405 1.00 35.71 289 ALA A C 1
ATOM 2248 O O . ALA A 1 289 ? -13.693 38.366 16.505 1.00 37.80 289 ALA A O 1
ATOM 2250 N N . MET A 1 290 ? -11.955 36.928 16.261 1.00 34.78 290 MET A N 1
ATOM 2251 C CA . MET A 1 290 ? -12.772 35.729 16.062 1.00 35.82 290 MET A CA 1
ATOM 2252 C C . MET A 1 290 ? -13.441 35.376 17.366 1.00 38.38 290 MET A C 1
ATOM 2253 O O . MET A 1 290 ? -14.609 35.030 17.348 1.00 38.60 290 MET A O 1
ATOM 2258 N N . LEU A 1 291 ? -12.709 35.467 18.486 1.00 34.97 291 LEU A N 1
ATOM 2259 C CA . LEU A 1 291 ? -13.272 35.172 19.822 1.00 36.77 291 LEU A CA 1
ATOM 2260 C C . LEU A 1 291 ? -14.415 36.117 20.077 1.00 37.78 291 LEU A C 1
ATOM 2261 O O . LEU A 1 291 ? -15.480 35.738 20.584 1.00 39.01 291 LEU A O 1
ATOM 2266 N N . GLU A 1 292 ? -14.193 37.383 19.725 1.00 39.53 292 GLU A N 1
ATOM 2267 C CA . GLU A 1 292 ? -15.257 38.365 19.840 1.00 42.18 292 GLU A CA 1
ATOM 2268 C C . GLU A 1 292 ? -16.526 37.954 19.048 1.00 39.57 292 GLU A C 1
ATOM 2269 O O . GLU A 1 292 ? -17.638 38.027 19.555 1.00 38.79 292 GLU A O 1
ATOM 2275 N N . GLU A 1 293 ? -16.337 37.492 17.829 1.00 38.58 293 GLU A N 1
ATOM 2276 C CA . GLU A 1 293 ? -17.472 37.119 16.974 1.00 42.28 293 GLU A CA 1
ATOM 2277 C C . GLU A 1 293 ? -18.155 35.886 17.583 1.00 42.67 293 GLU A C 1
ATOM 2278 O O . GLU A 1 293 ? -19.365 35.836 17.674 1.00 41.86 293 GLU A O 1
ATOM 2284 N N . GLN A 1 294 ? -17.362 34.922 18.048 1.00 40.87 294 GLN A N 1
ATOM 2285 C CA . GLN A 1 294 ? -17.901 33.688 18.615 1.00 40.98 294 GLN A CA 1
ATOM 2286 C C . GLN A 1 294 ? -18.749 33.970 19.860 1.00 42.07 294 GLN A C 1
ATOM 2287 O O . GLN A 1 294 ? -19.872 33.482 20.017 1.00 44.86 294 GLN A O 1
ATOM 2293 N N . VAL A 1 295 ? -18.187 34.765 20.753 1.00 42.68 295 VAL A N 1
ATOM 2294 C CA . VAL A 1 295 ? -18.847 35.114 22.003 1.00 45.60 295 VAL A CA 1
ATOM 2295 C C . VAL A 1 295 ? -20.101 35.934 21.766 1.00 45.59 295 VAL A C 1
ATOM 2296 O O . VAL A 1 295 ? -21.085 35.715 22.440 1.00 46.61 295 VAL A O 1
ATOM 2300 N N . LYS A 1 296 ? -20.099 36.837 20.796 1.00 44.89 296 LYS A N 1
ATOM 2301 C CA . LYS A 1 296 ? -21.332 37.616 20.530 1.00 48.56 296 LYS A CA 1
ATOM 2302 C C . LYS A 1 296 ? -22.402 36.723 19.871 1.00 49.01 296 LYS A C 1
ATOM 2303 O O . LYS A 1 296 ? -23.571 36.789 20.211 1.00 48.95 296 LYS A O 1
ATOM 2309 N N . CYS A 1 297 ? -21.994 35.836 18.972 1.00 51.92 297 CYS A N 1
ATOM 2310 C CA . CYS A 1 297 ? -22.978 35.003 18.242 1.00 56.56 297 CYS A CA 1
ATOM 2311 C C . CYS A 1 297 ? -23.439 33.773 19.012 1.00 53.77 297 CYS A C 1
ATOM 2312 O O . CYS A 1 297 ? -24.594 33.469 18.987 1.00 57.33 297 CYS A O 1
ATOM 2315 N N . ASN A 1 298 ? -22.526 33.071 19.695 1.00 52.14 298 ASN A N 1
ATOM 2316 C CA . ASN A 1 298 ? -22.903 31.901 20.523 1.00 50.95 298 ASN A CA 1
ATOM 2317 C C . ASN A 1 298 ? -21.912 31.624 21.669 1.00 48.75 298 ASN A C 1
ATOM 2318 O O . ASN A 1 298 ? -20.904 30.926 21.470 1.00 48.05 298 ASN A O 1
ATOM 2323 N N . PRO A 1 299 ? -22.192 32.153 22.866 1.00 48.72 299 PRO A N 1
ATOM 2324 C CA . PRO A 1 299 ? -21.284 31.963 24.009 1.00 48.65 299 PRO A CA 1
ATOM 2325 C C . PRO A 1 299 ? -21.290 30.551 24.628 1.00 48.72 299 PRO A C 1
ATOM 2326 O O . PRO A 1 299 ? -20.530 30.290 25.567 1.00 48.58 299 PRO A O 1
ATOM 2330 N N . ASN A 1 300 ? -22.118 29.647 24.116 1.00 50.30 300 ASN A N 1
ATOM 2331 C CA . ASN A 1 300 ? -22.175 28.304 24.681 1.00 51.70 300 ASN A CA 1
ATOM 2332 C C . ASN A 1 300 ? -21.234 27.318 24.012 1.00 51.72 300 ASN A C 1
ATOM 2333 O O . ASN A 1 300 ? -21.059 26.217 24.525 1.00 53.27 300 ASN A O 1
ATOM 2338 N N . ARG A 1 301 ? -20.656 27.697 22.872 1.00 46.73 301 ARG A N 1
ATOM 2339 C CA . ARG A 1 301 ? -19.727 26.819 22.155 1.00 48.48 301 ARG A CA 1
ATOM 2340 C C . ARG A 1 301 ? -18.493 26.521 23.013 1.00 48.87 301 ARG A C 1
ATOM 2341 O O . ARG A 1 301 ? -17.925 27.439 23.614 1.00 45.14 301 ARG A O 1
ATOM 2349 N N . PRO A 1 302 ? -18.091 25.248 23.068 1.00 52.59 302 PRO A N 1
ATOM 2350 C CA . PRO A 1 302 ? -16.885 24.871 23.788 1.00 51.12 302 PRO A CA 1
ATOM 2351 C C . PRO A 1 302 ? -15.705 25.578 23.153 1.00 48.83 302 PRO A C 1
ATOM 2352 O O . PRO A 1 302 ? -15.455 25.401 21.953 1.00 48.53 302 PRO A O 1
ATOM 2356 N N . ILE A 1 303 ? -15.014 26.396 23.944 1.00 46.84 303 ILE A N 1
ATOM 2357 C CA . ILE A 1 303 ? -13.893 27.204 23.448 1.00 44.21 303 ILE A CA 1
ATOM 2358 C C . ILE A 1 303 ? -12.596 26.917 24.208 1.00 40.41 303 ILE A C 1
ATOM 2359 O O . ILE A 1 303 ? -12.589 26.816 25.436 1.00 38.96 303 ILE A O 1
ATOM 2364 N N . TYR A 1 304 ? -11.501 26.801 23.466 1.00 38.61 304 TYR A N 1
ATOM 2365 C CA . TYR A 1 304 ? -10.147 26.616 24.030 1.00 38.75 304 TYR A CA 1
ATOM 2366 C C . TYR A 1 304 ? -9.259 27.760 23.524 1.00 39.58 304 TYR A C 1
ATOM 2367 O O . TYR A 1 304 ? -8.954 27.824 22.329 1.00 35.21 304 TYR A O 1
ATOM 2376 N N . TRP A 1 305 ? -8.901 28.663 24.444 1.00 35.84 305 TRP A N 1
ATOM 2377 C CA . TRP A 1 305 ? -8.040 29.808 24.209 1.00 35.62 305 TRP A CA 1
ATOM 2378 C C . TRP A 1 305 ? -6.634 29.441 24.666 1.00 35.63 305 TRP A C 1
ATOM 2379 O O . TRP A 1 305 ? -6.370 29.373 25.880 1.00 34.34 305 TRP A O 1
ATOM 2390 N N . ILE A 1 306 ? -5.743 29.181 23.704 1.00 36.55 306 ILE A N 1
ATOM 2391 C CA . ILE A 1 306 ? -4.359 28.824 24.044 1.00 34.14 306 ILE A CA 1
ATOM 2392 C C . ILE A 1 306 ? -3.413 29.950 23.589 1.00 32.52 306 ILE A C 1
ATOM 2393 O O . ILE A 1 306 ? -3.200 30.153 22.399 1.00 34.74 306 ILE A O 1
ATOM 2398 N N . GLN A 1 307 ? -2.864 30.703 24.524 1.00 34.53 307 GLN A N 1
ATOM 2399 C CA . GLN A 1 307 ? -2.120 31.899 24.127 1.00 30.57 307 GLN A CA 1
ATOM 2400 C C . GLN A 1 307 ? -0.708 31.881 24.715 1.00 33.92 307 GLN A C 1
ATOM 2401 O O . GLN A 1 307 ? -0.550 31.772 25.924 1.00 33.98 307 GLN A O 1
ATOM 2407 N N . SER A 1 308 ? 0.300 31.991 23.852 1.00 30.67 308 SER A N 1
ATOM 2408 C CA . SER A 1 308 ? 1.701 31.917 24.274 1.00 32.40 308 SER A CA 1
ATOM 2409 C C . SER A 1 308 ? 2.293 33.301 24.109 1.00 32.05 308 SER A C 1
ATOM 2410 O O . SER A 1 308 ? 1.937 34.034 23.166 1.00 31.52 308 SER A O 1
ATOM 2413 N N . SER A 1 309 ? 3.166 33.665 25.046 1.00 33.06 309 SER A N 1
ATOM 2414 C CA . SER A 1 309 ? 3.954 34.909 24.947 1.00 35.10 309 SER A CA 1
ATOM 2415 C C . SER A 1 309 ? 5.199 34.746 25.804 1.00 33.10 309 SER A C 1
ATOM 2416 O O . SER A 1 309 ? 5.327 33.751 26.519 1.00 34.45 309 SER A O 1
ATOM 2419 N N . TYR A 1 310 ? 6.111 35.714 25.749 1.00 33.46 310 TYR A N 1
ATOM 2420 C CA . TYR A 1 310 ? 7.312 35.623 26.545 1.00 35.65 310 TYR A CA 1
ATOM 2421 C C . TYR A 1 310 ? 6.993 35.641 28.045 1.00 37.82 310 TYR A C 1
ATOM 2422 O O . TYR A 1 310 ? 7.471 34.804 28.805 1.00 34.17 310 TYR A O 1
ATOM 2431 N N . ASP A 1 311 ? 6.166 36.594 28.470 1.00 38.14 311 ASP A N 1
ATOM 2432 C CA . ASP A 1 311 ? 5.816 36.754 29.888 1.00 39.19 311 ASP A CA 1
ATOM 2433 C C . ASP A 1 311 ? 4.525 37.545 29.942 1.00 39.88 311 ASP A C 1
ATOM 2434 O O . ASP A 1 311 ? 3.920 37.829 28.894 1.00 37.34 311 ASP A O 1
ATOM 2439 N N . GLU A 1 312 ? 4.078 37.874 31.148 1.00 41.52 312 GLU A N 1
ATOM 2440 C CA . GLU A 1 312 ? 2.754 38.491 31.302 1.00 39.18 312 GLU A CA 1
ATOM 2441 C C . GLU A 1 312 ? 2.706 39.905 30.663 1.00 36.98 312 GLU A C 1
ATOM 2442 O O . GLU A 1 312 ? 1.795 40.200 29.929 1.00 34.82 312 GLU A O 1
ATOM 2448 N N . LYS A 1 313 ? 3.727 40.735 30.874 1.00 37.94 313 LYS A N 1
ATOM 2449 C CA . LYS A 1 313 ? 3.688 42.071 30.303 1.00 39.75 313 LYS A CA 1
ATOM 2450 C C . LYS A 1 313 ? 3.655 42.088 28.775 1.00 38.81 313 LYS A C 1
ATOM 2451 O O . LYS A 1 313 ? 3.046 43.001 28.181 1.00 34.87 313 LYS A O 1
ATOM 2457 N N . THR A 1 314 ? 4.291 41.088 28.143 1.00 33.88 314 THR A N 1
ATOM 2458 C CA . THR A 1 314 ? 4.220 40.963 26.694 1.00 33.31 314 THR A CA 1
ATOM 2459 C C . THR A 1 314 ? 2.986 40.203 26.213 1.00 35.23 314 THR A C 1
ATOM 2460 O O . THR A 1 314 ? 2.822 40.039 25.010 1.00 32.97 314 THR A O 1
ATOM 2464 N N . GLN A 1 315 ? 2.122 39.731 27.118 1.00 33.48 315 GLN A N 1
ATOM 2465 C CA . GLN A 1 315 ? 0.914 38.996 26.684 1.00 32.81 315 GLN A CA 1
ATOM 2466 C C . GLN A 1 315 ? -0.166 40.038 26.384 1.00 32.07 315 GLN A C 1
ATOM 2467 O O . GLN A 1 315 ? -0.566 40.803 27.284 1.00 31.74 315 GLN A O 1
ATOM 2473 N N . ALA A 1 316 ? -0.606 40.106 25.121 1.00 33.75 316 ALA A N 1
ATOM 2474 C CA . ALA A 1 316 ? -1.504 41.170 24.660 1.00 32.82 316 ALA A CA 1
ATOM 2475 C C . ALA A 1 316 ? -2.971 40.930 25.016 1.00 30.26 316 ALA A C 1
ATOM 2476 O O . ALA A 1 316 ? -3.389 39.788 25.189 1.00 33.47 316 ALA A O 1
ATOM 2478 N N . PHE A 1 317 ? -3.721 42.030 25.136 1.00 3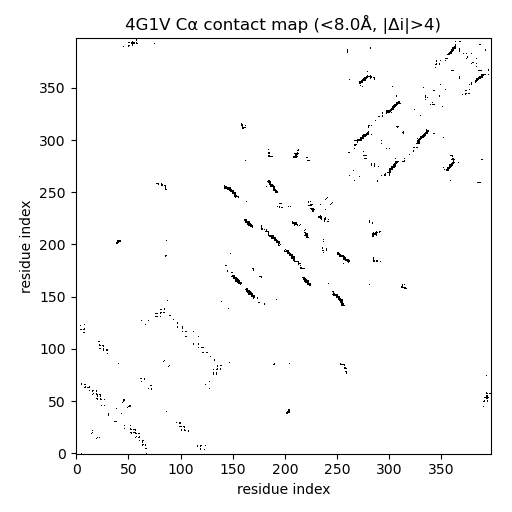0.55 317 PHE A N 1
ATOM 2479 C CA . PHE A 1 317 ? -5.174 42.045 25.389 1.00 32.84 317 PHE A CA 1
ATOM 2480 C C . PHE A 1 317 ? -5.649 41.254 26.630 1.00 36.88 317 PHE A C 1
ATOM 2481 O O . PHE A 1 317 ? -6.716 40.641 26.596 1.00 34.49 317 PHE A O 1
ATOM 2489 N N . LYS A 1 318 ? -4.881 41.278 27.728 1.00 35.18 318 LYS A N 1
ATOM 2490 C CA . LYS A 1 318 ? -5.220 40.424 28.898 1.00 33.99 318 LYS A CA 1
ATOM 2491 C C . LYS A 1 318 ? -6.631 40.693 29.445 1.00 34.25 318 LYS A C 1
ATOM 2492 O O . LYS A 1 318 ? -7.455 39.769 29.557 1.00 34.18 318 LYS A O 1
ATOM 2498 N N . LYS A 1 319 ? -6.906 41.955 29.761 1.00 33.60 319 LYS A N 1
ATOM 2499 C CA . LYS A 1 319 ? -8.230 42.345 30.242 1.00 38.45 319 LYS A CA 1
ATOM 2500 C C . LYS A 1 319 ? -9.337 42.056 29.211 1.00 40.19 319 LYS A C 1
ATOM 2501 O O . LYS A 1 319 ? -10.427 41.540 29.561 1.00 41.18 319 LYS A O 1
ATOM 2507 N N . HIS A 1 320 ? -9.066 42.409 27.955 1.00 39.30 320 HIS A N 1
ATOM 2508 C CA . HIS A 1 320 ? -10.034 42.216 26.879 1.00 45.57 320 HIS A CA 1
ATOM 2509 C C . HIS A 1 320 ? -10.433 40.732 26.818 1.00 43.94 320 HIS A C 1
ATOM 2510 O O . HIS A 1 320 ? -11.614 40.389 26.766 1.00 42.03 320 HIS A O 1
ATOM 2517 N N . VAL A 1 321 ? -9.428 39.859 26.774 1.00 35.09 321 VAL A N 1
ATOM 2518 C CA . VAL A 1 321 ? -9.682 38.431 26.593 1.00 37.14 321 VAL A CA 1
ATOM 2519 C C . VAL A 1 321 ? -10.439 37.862 27.794 1.00 39.19 321 VAL A C 1
ATOM 2520 O O . VAL A 1 321 ? -11.398 37.082 27.612 1.00 37.88 321 VAL A O 1
ATOM 2524 N N . ASP A 1 322 ? -10.033 38.272 29.013 1.00 38.71 322 ASP A N 1
ATOM 2525 C CA . ASP A 1 322 ? -10.680 37.772 30.245 1.00 39.56 322 ASP A CA 1
ATOM 2526 C C . ASP A 1 322 ? -12.128 38.140 30.296 1.00 40.00 322 ASP A C 1
ATOM 2527 O O . ASP A 1 322 ? -12.952 37.365 30.820 1.00 38.88 322 ASP A O 1
ATOM 2532 N N . GLU A 1 323 ? -12.438 39.343 29.796 1.00 39.53 323 GLU A N 1
ATOM 2533 C CA . GLU A 1 323 ? -13.837 39.832 29.797 1.00 42.52 323 GLU A CA 1
ATOM 2534 C C . GLU A 1 323 ? -14.689 39.065 28.773 1.00 40.27 323 GLU A C 1
ATOM 2535 O O . GLU A 1 323 ? -15.838 38.749 29.026 1.00 37.47 323 GLU A O 1
ATOM 2541 N N . LEU A 1 324 ? -14.095 38.757 27.633 1.00 36.47 324 LEU A N 1
ATOM 2542 C CA . LEU A 1 324 ? -14.811 37.977 26.608 1.00 40.91 324 LEU A CA 1
ATOM 2543 C C . LEU A 1 324 ? -15.036 36.537 27.105 1.00 40.54 324 LEU A C 1
ATOM 2544 O O . LEU A 1 324 ? -16.152 36.011 27.036 1.00 42.93 324 LEU A O 1
ATOM 2549 N N . LEU A 1 325 ? -13.982 35.930 27.644 1.00 39.37 325 LEU A N 1
ATOM 2550 C CA . LEU A 1 325 ? -14.040 34.575 28.229 1.00 41.81 325 LEU A CA 1
ATOM 2551 C C . LEU A 1 325 ? -15.023 34.406 29.399 1.00 44.92 325 LEU A C 1
ATOM 2552 O O . LEU A 1 325 ? -15.699 33.374 29.492 1.00 44.45 325 LEU A O 1
ATOM 2557 N N . ALA A 1 326 ? -15.117 35.422 30.263 1.00 43.97 326 ALA A N 1
ATOM 2558 C CA . ALA A 1 326 ? -16.068 35.411 31.368 1.00 45.39 326 ALA A CA 1
ATOM 2559 C C . ALA A 1 326 ? -17.519 35.303 30.876 1.00 49.07 326 ALA A C 1
ATOM 2560 O O . ALA A 1 326 ? -18.415 35.002 31.660 1.00 48.59 326 ALA A O 1
ATOM 2562 N N . GLU A 1 327 ? -17.757 35.546 29.584 1.00 49.89 327 GLU A N 1
ATOM 2563 C CA . GLU A 1 327 ? -19.133 35.480 29.058 1.00 54.03 327 GLU A CA 1
ATOM 2564 C C . GLU A 1 327 ? -19.441 34.094 28.532 1.00 50.64 327 GLU A C 1
ATOM 2565 O O . GLU A 1 327 ? -20.586 33.789 28.276 1.00 53.75 327 GLU A O 1
ATOM 2571 N N . CYS A 1 328 ? -18.418 33.253 28.417 1.00 50.77 328 CYS A N 1
ATOM 2572 C CA . CYS A 1 328 ? -18.560 31.898 27.851 1.00 56.18 328 CYS A CA 1
ATOM 2573 C C . CYS A 1 328 ? -18.755 30.812 28.905 1.00 56.32 328 CYS A C 1
ATOM 2574 O O . CYS A 1 328 ? -17.972 30.698 29.839 1.00 57.55 328 CYS A O 1
ATOM 2577 N N . ALA A 1 329 ? -19.771 29.986 28.715 1.00 55.04 329 ALA A N 1
ATOM 2578 C CA . ALA A 1 329 ? -20.117 28.962 29.682 1.00 55.98 329 ALA A CA 1
ATOM 2579 C C . ALA A 1 329 ? -19.188 27.742 29.662 1.00 55.80 329 ALA A C 1
ATOM 2580 O O . ALA A 1 329 ? -19.158 26.988 30.639 1.00 55.02 329 ALA A O 1
ATOM 2582 N N . ASN A 1 330 ? -18.457 27.536 28.555 1.00 49.44 330 ASN A N 1
ATOM 2583 C CA . ASN A 1 330 ? -17.677 26.317 28.328 1.00 49.97 330 ASN A CA 1
ATOM 2584 C C . ASN A 1 330 ? -16.326 26.634 27.744 1.00 47.73 330 ASN A C 1
ATOM 2585 O O . ASN A 1 330 ? -16.111 26.473 26.551 1.00 44.97 330 ASN A O 1
ATOM 2590 N N . VAL A 1 331 ? -15.415 27.096 28.580 1.00 47.75 331 VAL A N 1
ATOM 2591 C CA . VAL A 1 331 ? -14.155 27.612 28.097 1.00 43.08 331 VAL A CA 1
ATOM 2592 C C . VAL A 1 331 ? -12.995 27.026 28.920 1.00 43.97 331 VAL A C 1
ATOM 2593 O O . VAL A 1 331 ? -13.155 26.776 30.113 1.00 42.00 331 VAL A O 1
ATOM 2597 N N . ASP A 1 332 ? -11.863 26.765 28.250 1.00 42.24 332 ASP A N 1
ATOM 2598 C CA . ASP A 1 332 ? -10.582 26.480 28.894 1.00 44.40 332 ASP A CA 1
ATOM 2599 C C . ASP A 1 332 ? -9.650 27.562 28.436 1.00 43.26 332 ASP A C 1
ATOM 2600 O O . ASP A 1 332 ? -9.532 27.787 27.233 1.00 40.12 332 ASP A O 1
ATOM 2605 N N . LYS A 1 333 ? -9.005 28.239 29.384 1.00 42.29 333 LYS A N 1
ATOM 2606 C CA . LYS A 1 333 ? -8.042 29.312 29.094 1.00 42.32 333 LYS A CA 1
ATOM 2607 C C . LYS A 1 333 ? -6.698 28.729 29.416 1.00 40.29 333 LYS A C 1
ATOM 2608 O O . LYS A 1 333 ? -6.485 28.229 30.515 1.00 42.86 333 LYS A O 1
ATOM 2614 N N . ILE A 1 334 ? -5.799 28.757 28.449 1.00 38.67 334 ILE A N 1
ATOM 2615 C CA . ILE A 1 334 ? -4.505 28.114 28.615 1.00 39.47 334 ILE A CA 1
ATOM 2616 C C . ILE A 1 334 ? -3.461 29.109 28.167 1.00 36.95 334 ILE A C 1
ATOM 2617 O O . ILE A 1 334 ? -3.362 29.396 26.976 1.00 36.54 334 ILE A O 1
ATOM 2622 N N . ILE A 1 335 ? -2.698 29.627 29.126 1.00 38.12 335 ILE A N 1
ATOM 2623 C CA . ILE A 1 335 ? -1.698 30.669 28.890 1.00 36.61 335 ILE A CA 1
ATOM 2624 C C . ILE A 1 335 ? -0.307 30.089 29.044 1.00 39.53 335 ILE A C 1
ATOM 2625 O O . ILE A 1 335 ? 0.000 29.500 30.074 1.00 39.57 335 ILE A O 1
ATOM 2630 N N . VAL A 1 336 ? 0.533 30.244 28.020 1.00 36.63 336 VAL A N 1
ATOM 2631 C CA . VAL A 1 336 ? 1.939 29.853 28.177 1.00 37.78 336 VAL A CA 1
ATOM 2632 C C . VAL A 1 336 ? 2.871 31.066 28.197 1.00 35.16 336 VAL A C 1
ATOM 2633 O O . VAL A 1 336 ? 2.739 31.974 27.347 1.00 33.05 336 VAL A O 1
ATOM 2637 N N . HIS A 1 337 ? 3.8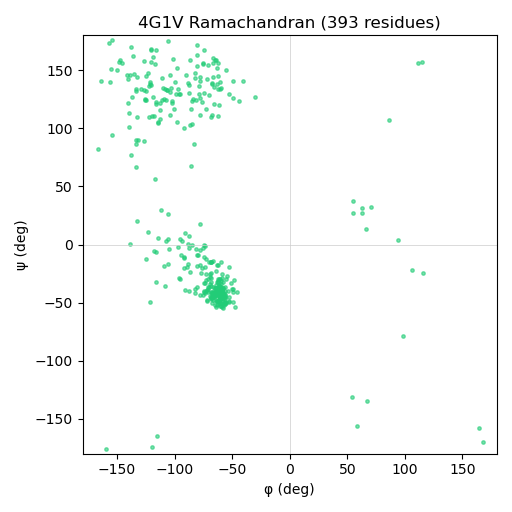07 31.072 29.138 1.00 34.02 337 HIS A N 1
ATOM 2638 C CA . HIS A 1 337 ? 4.845 32.109 29.218 1.00 34.45 337 HIS A CA 1
ATOM 2639 C C . HIS A 1 337 ? 6.197 31.475 28.960 1.00 38.89 337 HIS A C 1
ATOM 2640 O O . HIS A 1 337 ? 6.709 30.758 29.809 1.00 43.57 337 HIS A O 1
ATOM 2647 N N . THR A 1 338 ? 6.761 31.711 27.768 1.00 39.04 338 THR A N 1
ATOM 2648 C CA . THR A 1 338 ? 7.966 30.987 27.356 1.00 40.44 338 THR A CA 1
ATOM 2649 C C . THR A 1 338 ? 9.260 31.538 28.013 1.00 43.67 338 THR A C 1
ATOM 2650 O O . THR A 1 338 ? 10.338 30.974 27.820 1.00 42.38 338 THR A O 1
ATOM 2654 N N . ASP A 1 339 ? 9.182 32.632 28.780 1.00 45.10 339 ASP A N 1
ATOM 2655 C CA . ASP A 1 339 ? 10.373 33.018 29.556 1.00 48.45 339 ASP A CA 1
ATOM 2656 C C . ASP A 1 339 ? 10.727 31.912 30.536 1.00 54.07 339 ASP A C 1
ATOM 2657 O O . ASP A 1 339 ? 11.891 31.677 30.791 1.00 56.87 339 ASP A O 1
ATOM 2662 N N . THR A 1 340 ? 9.723 31.228 31.079 1.00 54.20 340 THR A N 1
ATOM 2663 C CA . THR A 1 340 ? 9.991 30.109 31.999 1.00 60.86 340 THR A CA 1
ATOM 2664 C C . THR A 1 340 ? 9.518 28.743 31.482 1.00 61.39 340 THR A C 1
ATOM 2665 O O . THR A 1 340 ? 10.155 27.725 31.774 1.00 62.64 340 THR A O 1
ATOM 2669 N N . GLU A 1 341 ? 8.425 28.726 30.713 1.00 50.81 341 GLU A N 1
ATOM 2670 C CA . GLU A 1 341 ? 7.737 27.474 30.414 1.00 51.34 341 GLU A CA 1
ATOM 2671 C C . GLU A 1 341 ? 8.167 26.935 29.035 1.00 50.63 341 GLU A C 1
ATOM 2672 O O . GLU A 1 341 ? 8.582 27.704 28.175 1.00 46.41 341 GLU A O 1
ATOM 2678 N N . PRO A 1 342 ? 8.116 25.616 28.838 1.00 51.14 342 PRO A N 1
ATOM 2679 C CA . PRO A 1 342 ? 8.491 25.023 27.536 1.00 50.84 342 PRO A CA 1
ATOM 2680 C C . PRO A 1 342 ? 7.694 25.608 26.344 1.00 46.05 342 PRO A C 1
ATOM 2681 O O . PRO A 1 342 ? 6.572 26.020 26.524 1.00 44.63 342 PRO A O 1
ATOM 2685 N N . LEU A 1 343 ? 8.271 25.653 25.142 1.00 46.29 343 LEU A N 1
ATOM 2686 C CA . LEU A 1 343 ? 7.502 25.997 23.937 1.00 43.21 343 LEU A CA 1
ATOM 2687 C C . LEU A 1 343 ? 6.380 24.935 23.776 1.00 43.29 343 LEU A C 1
ATOM 2688 O O . LEU A 1 343 ? 6.652 23.739 23.948 1.00 43.77 343 LEU A O 1
ATOM 2693 N N . ILE A 1 344 ? 5.139 25.358 23.498 1.00 39.49 344 ILE A N 1
ATOM 2694 C CA . ILE A 1 344 ? 4.041 24.405 23.229 1.00 40.31 344 ILE A CA 1
ATOM 2695 C C . ILE A 1 344 ? 4.519 23.283 22.300 1.00 40.88 344 ILE A C 1
ATOM 2696 O O . ILE A 1 344 ? 5.044 23.551 21.221 1.00 37.39 344 ILE A O 1
ATOM 2701 N N . ASN A 1 345 ? 4.376 22.041 22.745 1.00 40.75 345 ASN A N 1
ATOM 2702 C CA . ASN A 1 345 ? 4.732 20.889 21.938 1.00 46.12 345 ASN A CA 1
ATOM 2703 C C . ASN A 1 345 ? 3.527 19.958 21.662 1.00 46.86 345 ASN A C 1
ATOM 2704 O O . ASN A 1 345 ? 2.386 20.285 22.009 1.00 43.24 345 ASN A O 1
ATOM 2709 N N . ALA A 1 346 ? 3.792 18.812 21.019 1.00 46.92 346 ALA A N 1
ATOM 2710 C CA . ALA A 1 346 ? 2.732 17.870 20.622 1.00 50.42 346 ALA A CA 1
ATOM 2711 C C . ALA A 1 346 ? 1.925 17.329 21.825 1.00 49.80 346 ALA A C 1
ATOM 2712 O O . ALA A 1 346 ? 0.686 17.359 21.795 1.00 51.09 346 ALA A O 1
ATOM 2714 N N . ALA A 1 347 ? 2.630 16.842 22.854 1.00 49.85 347 ALA A N 1
ATOM 2715 C CA . ALA A 1 347 ? 2.008 16.356 24.120 1.00 52.44 347 ALA A CA 1
ATOM 2716 C C . ALA A 1 347 ? 1.153 17.437 24.824 1.00 51.50 347 ALA A C 1
ATOM 2717 O O . ALA A 1 347 ? 0.087 17.133 25.345 1.00 51.23 347 ALA A O 1
ATOM 2719 N N . PHE A 1 348 ? 1.605 18.696 24.792 1.00 48.68 348 PHE A N 1
ATOM 2720 C CA . PHE A 1 348 ? 0.857 19.818 25.347 1.00 48.78 348 PHE A CA 1
ATOM 2721 C C . PHE A 1 348 ? -0.476 19.942 24.621 1.00 49.82 348 PHE A C 1
ATOM 2722 O O . PHE A 1 348 ? -1.527 20.011 25.250 1.00 49.96 348 PHE A O 1
ATOM 2730 N N . LEU A 1 349 ? -0.418 19.998 23.291 1.00 49.19 349 LEU A N 1
ATOM 2731 C CA . LEU A 1 349 ? -1.615 20.046 22.474 1.00 50.63 349 LEU A CA 1
ATOM 2732 C C . LEU A 1 349 ? -2.525 18.828 22.688 1.00 52.42 349 LEU A C 1
ATOM 2733 O O . LEU A 1 349 ? -3.740 18.993 22.756 1.00 54.40 349 LEU A O 1
ATOM 2738 N N . LYS A 1 350 ? -1.943 17.634 22.816 1.00 55.41 350 LYS A N 1
ATOM 2739 C CA . LYS A 1 350 ? -2.719 16.394 23.020 1.00 58.50 350 LYS A CA 1
ATOM 2740 C C . LYS A 1 350 ? -3.500 16.441 24.328 1.00 63.43 350 LYS A C 1
ATOM 2741 O O . LYS A 1 350 ? -4.593 15.872 24.446 1.00 63.50 350 LYS A O 1
ATOM 2747 N N . GLU A 1 351 ? -2.918 17.116 25.309 1.00 63.25 351 GLU A N 1
ATOM 2748 C CA . GLU A 1 351 ? -3.451 17.130 26.651 1.00 64.13 351 GLU A CA 1
ATOM 2749 C C . GLU A 1 351 ? -4.421 18.279 26.866 1.00 60.45 351 GLU A C 1
ATOM 2750 O O . GLU A 1 351 ? -5.438 18.125 27.541 1.00 60.97 351 GLU A O 1
ATOM 2756 N N . LYS A 1 352 ? -4.107 19.434 26.295 1.00 59.07 352 LYS A N 1
ATOM 2757 C CA . LYS A 1 352 ? -4.885 20.643 26.569 1.00 56.37 352 LYS A CA 1
ATOM 2758 C C . LYS A 1 352 ? -6.026 20.976 25.578 1.00 52.90 352 LYS A C 1
ATOM 2759 O O . LYS A 1 352 ? -6.828 21.859 25.856 1.00 55.02 352 LYS A O 1
ATOM 2765 N N . SER A 1 353 ? -6.123 20.259 24.455 1.00 50.85 353 SER A N 1
ATOM 2766 C CA . SER A 1 353 ? -7.162 20.527 23.437 1.00 50.35 353 SER A CA 1
ATOM 2767 C C . SER A 1 353 ? -7.788 19.242 22.860 1.00 56.25 353 SER A C 1
ATOM 2768 O O . SER A 1 353 ? -7.082 18.255 22.709 1.00 59.30 353 SER A O 1
ATOM 2771 N N . PRO A 1 354 ? -9.082 19.254 22.511 1.00 53.91 354 PRO A N 1
ATOM 2772 C CA . PRO A 1 354 ? -9.749 18.026 22.037 1.00 56.84 354 PRO A CA 1
ATOM 2773 C C . PRO A 1 354 ? -9.200 17.491 20.702 1.00 56.05 354 PRO A C 1
ATOM 2774 O O . PRO A 1 354 ? -8.594 18.249 19.933 1.00 47.33 354 PRO A O 1
ATOM 2778 N N . ALA A 1 355 ? -9.425 16.198 20.432 1.00 57.07 355 ALA A N 1
ATOM 2779 C CA . ALA A 1 355 ? -8.884 15.563 19.229 1.00 61.81 355 ALA A CA 1
ATOM 2780 C C . ALA A 1 355 ? -9.508 16.070 17.917 1.00 63.05 355 ALA A C 1
ATOM 2781 O O . ALA A 1 355 ? -8.861 16.056 16.872 1.00 67.58 355 ALA A O 1
ATOM 2783 N N . HIS A 1 356 ? -10.765 16.501 17.982 1.00 63.54 356 HIS A N 1
ATOM 2784 C CA . HIS A 1 356 ? -11.562 16.814 16.794 1.00 60.14 356 HIS A CA 1
ATOM 2785 C C . HIS A 1 356 ? -12.085 18.210 17.001 1.00 58.10 356 HIS A C 1
ATOM 2786 O O . HIS A 1 356 ? -13.146 18.390 17.600 1.00 73.79 356 HIS A O 1
ATOM 2793 N N . ALA A 1 357 ? -11.335 19.207 16.568 1.00 51.06 357 ALA A N 1
ATOM 2794 C CA . ALA A 1 357 ? -11.719 20.600 16.828 1.00 48.43 357 ALA A CA 1
ATOM 2795 C C . ALA A 1 357 ? -11.532 21.454 15.573 1.00 44.14 357 ALA A C 1
ATOM 2796 O O . ALA A 1 357 ? -10.865 21.046 14.632 1.00 47.36 357 ALA A O 1
ATOM 2798 N N . ASP A 1 358 ? -12.180 22.611 15.571 1.00 42.71 358 ASP A N 1
ATOM 2799 C CA . ASP A 1 358 ? -12.079 23.630 14.536 1.00 41.17 358 ASP A CA 1
ATOM 2800 C C . ASP A 1 358 ? -10.949 24.569 15.021 1.00 40.37 358 ASP A C 1
ATOM 2801 O O . ASP A 1 358 ? -11.165 25.378 15.924 1.00 37.95 358 ASP A O 1
ATOM 2806 N N . VAL A 1 359 ? -9.743 24.411 14.483 1.00 37.19 359 VAL A N 1
ATOM 2807 C CA . VAL A 1 359 ? -8.525 25.106 15.022 1.00 35.05 359 VAL A CA 1
ATOM 2808 C C . VAL A 1 359 ? -8.082 26.308 14.138 1.00 36.69 359 VAL A C 1
ATOM 2809 O O . VAL A 1 359 ? -7.976 26.195 12.902 1.00 37.83 359 VAL A O 1
ATOM 2813 N N . TYR A 1 360 ? -7.843 27.441 14.778 1.00 33.49 360 TYR A N 1
ATOM 2814 C CA . TYR A 1 360 ? -7.356 28.652 14.118 1.00 34.38 360 TYR A CA 1
ATOM 2815 C C . TYR A 1 360 ? -6.094 29.043 14.869 1.00 35.66 360 TYR A C 1
ATOM 2816 O O . TYR A 1 360 ? -6.092 29.122 16.097 1.00 31.79 360 TYR A O 1
ATOM 2825 N N . THR A 1 361 ? -4.994 29.169 14.140 1.00 30.83 361 THR A N 1
ATOM 2826 C CA . THR A 1 361 ? -3.733 29.449 14.798 1.00 28.48 361 THR A CA 1
ATOM 2827 C C . THR A 1 361 ? -2.999 30.556 14.002 1.00 29.93 361 THR A C 1
ATOM 2828 O O . THR A 1 361 ? -3.153 30.677 12.770 1.00 33.43 361 THR A O 1
ATOM 2832 N N . CYS A 1 362 ? -2.261 31.396 14.716 1.00 28.78 362 CYS A N 1
ATOM 2833 C CA . CYS A 1 362 ? -1.706 32.596 14.107 1.00 29.82 362 CYS A CA 1
ATOM 2834 C C . CYS A 1 362 ? -0.485 33.031 14.898 1.00 30.25 362 CYS A C 1
ATOM 2835 O O . CYS A 1 362 ? -0.490 32.961 16.110 1.00 29.62 362 CYS A O 1
ATOM 2838 N N . GLY A 1 363 ? 0.558 33.463 14.195 1.00 31.33 363 GLY A N 1
ATOM 2839 C CA . GLY A 1 363 ? 1.798 33.941 14.817 1.00 32.52 363 GLY A CA 1
ATOM 2840 C C . GLY A 1 363 ? 2.888 33.992 13.761 1.00 34.27 363 GLY A C 1
ATOM 2841 O O . GLY A 1 363 ? 2.607 34.035 12.540 1.00 29.01 363 GLY A O 1
ATOM 2842 N N . SER A 1 364 ? 4.136 33.961 14.209 1.00 29.52 364 SER A N 1
ATOM 2843 C CA . SER A 1 364 ? 5.271 34.026 13.296 1.00 29.67 364 SER A CA 1
ATOM 2844 C C . SER A 1 364 ? 5.291 32.792 12.394 1.00 31.36 364 SER A C 1
ATOM 2845 O O . SER A 1 364 ? 4.764 31.741 12.757 1.00 31.47 364 SER A O 1
ATOM 2848 N N A LEU A 1 365 ? 5.947 32.872 11.233 0.60 32.77 365 LEU A N 1
ATOM 2849 N N B LEU A 1 365 ? 5.911 32.967 11.231 0.40 31.80 365 LEU A N 1
ATOM 2850 C CA A LEU A 1 365 ? 6.072 31.697 10.369 0.60 31.82 365 LEU A CA 1
ATOM 2851 C CA B LEU A 1 365 ? 6.314 31.910 10.331 0.40 30.88 365 LEU A CA 1
ATOM 2852 C C A LEU A 1 365 ? 6.646 30.476 11.085 0.60 32.59 365 LEU A C 1
ATOM 2853 C C B LEU A 1 365 ? 6.695 30.590 11.017 0.40 31.70 365 LEU A C 1
ATOM 2854 O O A LEU A 1 365 ? 6.169 29.352 10.856 0.60 30.36 365 LEU A O 1
ATOM 2855 O O B LEU A 1 365 ? 6.134 29.528 10.708 0.40 30.65 365 LEU A O 1
ATOM 2864 N N . ALA A 1 366 ? 7.654 30.678 11.934 1.00 30.41 366 ALA A N 1
ATOM 2865 C CA . ALA A 1 366 ? 8.246 29.533 12.623 1.00 34.83 366 ALA A CA 1
ATOM 2866 C C . ALA A 1 366 ? 7.283 28.936 13.616 1.00 30.87 366 ALA A C 1
ATOM 2867 O O . ALA A 1 366 ? 7.203 27.747 13.736 1.00 33.36 366 ALA A O 1
ATOM 2869 N N . PHE A 1 367 ? 6.514 29.762 14.307 1.00 31.75 367 PHE A N 1
ATOM 2870 C CA . PHE A 1 367 ? 5.549 29.207 15.244 1.00 30.36 367 PHE A CA 1
ATOM 2871 C C . PHE A 1 367 ? 4.456 28.417 14.470 1.00 31.83 367 PHE A C 1
ATOM 2872 O O . PHE A 1 367 ? 4.059 27.339 14.894 1.00 34.00 367 PHE A O 1
ATOM 2880 N N . MET A 1 368 ? 4.003 28.934 13.327 1.00 32.68 368 MET A N 1
ATOM 2881 C CA . MET A 1 368 ? 3.067 28.199 12.486 1.00 32.43 368 MET A CA 1
ATOM 2882 C C . MET A 1 368 ? 3.656 26.858 11.996 1.00 36.30 368 MET A C 1
ATOM 2883 O O . MET A 1 368 ? 2.976 25.827 12.074 1.00 39.18 368 MET A O 1
ATOM 2888 N N . GLN A 1 369 ? 4.913 26.844 11.535 1.00 32.77 369 GLN A N 1
ATOM 2889 C CA . GLN A 1 369 ? 5.490 25.582 11.061 1.00 35.41 369 GLN A CA 1
ATOM 2890 C C . GLN A 1 369 ? 5.524 24.542 12.155 1.00 34.33 369 GLN A C 1
ATOM 2891 O O . GLN A 1 369 ? 5.158 23.390 11.941 1.00 34.85 369 GLN A O 1
ATOM 2897 N N . ALA A 1 370 ? 5.994 24.945 13.334 1.00 34.45 370 ALA A N 1
ATOM 2898 C CA . ALA A 1 370 ? 5.990 24.035 14.462 1.00 36.84 370 ALA A CA 1
ATOM 2899 C C . ALA A 1 370 ? 4.549 23.524 14.807 1.00 36.80 370 ALA A C 1
ATOM 2900 O O . ALA A 1 370 ? 4.355 22.330 15.012 1.00 38.24 370 ALA A O 1
ATOM 2902 N N . MET A 1 371 ? 3.551 24.414 14.816 1.00 33.08 371 MET A N 1
ATOM 2903 C CA . MET A 1 371 ? 2.201 24.041 15.300 1.00 32.81 371 MET A CA 1
ATOM 2904 C C . MET A 1 371 ? 1.452 23.184 14.316 1.00 34.41 371 MET A C 1
ATOM 2905 O O . MET A 1 371 ? 0.778 22.220 14.692 1.00 37.82 371 MET A O 1
ATOM 2910 N N . ILE A 1 372 ? 1.585 23.510 13.038 1.00 36.70 372 ILE A N 1
ATOM 2911 C CA . ILE A 1 372 ? 1.036 22.647 11.965 1.00 38.87 372 ILE A CA 1
ATOM 2912 C C . ILE A 1 372 ? 1.649 21.252 12.020 1.00 40.50 372 ILE A C 1
ATOM 2913 O O . ILE A 1 372 ? 0.939 20.212 11.869 1.00 43.11 372 ILE A O 1
ATOM 2918 N N . GLY A 1 373 ? 2.949 21.201 12.284 1.00 39.75 373 GLY A N 1
ATOM 2919 C CA . GLY A 1 373 ? 3.657 19.910 12.335 1.00 38.79 373 GLY A CA 1
ATOM 2920 C C . GLY A 1 373 ? 3.053 19.112 13.472 1.00 41.86 373 GLY A C 1
ATOM 2921 O O . GLY A 1 373 ? 2.807 17.921 13.341 1.00 43.76 373 GLY A O 1
ATOM 2922 N N . HIS A 1 374 ? 2.786 19.763 14.602 1.00 42.94 374 HIS A N 1
ATOM 2923 C CA . HIS A 1 374 ? 2.167 19.040 15.728 1.00 46.97 374 HIS A CA 1
ATOM 2924 C C . HIS A 1 374 ? 0.715 18.623 15.438 1.00 46.93 374 HIS A C 1
ATOM 2925 O O . HIS A 1 374 ? 0.321 17.469 15.665 1.00 46.59 374 HIS A O 1
ATOM 2932 N N . LEU A 1 375 ? -0.066 19.553 14.907 1.00 40.80 375 LEU A N 1
ATOM 2933 C CA . LEU A 1 375 ? -1.455 19.260 14.611 1.00 44.01 375 LEU A CA 1
ATOM 2934 C C . LEU A 1 375 ? -1.609 18.131 13.570 1.00 46.61 375 LEU A C 1
ATOM 2935 O O . LEU A 1 375 ? -2.504 17.303 13.668 1.00 47.38 375 LEU A O 1
ATOM 2940 N N . LYS A 1 376 ? -0.702 18.069 12.604 1.00 46.37 376 LYS A N 1
ATOM 2941 C CA . LYS A 1 376 ? -0.716 16.968 11.671 1.00 54.89 376 LYS A CA 1
ATOM 2942 C C . LYS A 1 376 ? -0.279 15.669 12.337 1.00 54.52 376 LYS A C 1
ATOM 2943 O O . LYS A 1 376 ? -0.864 14.627 12.104 1.00 54.87 376 LYS A O 1
ATOM 2949 N N . GLU A 1 377 ? 0.738 15.744 13.177 1.00 54.86 377 GLU A N 1
ATOM 2950 C CA . GLU A 1 377 ? 1.153 14.598 13.958 1.00 60.13 377 GLU A CA 1
ATOM 2951 C C . GLU A 1 377 ? 0.080 14.127 14.967 1.00 59.50 377 GLU A C 1
ATOM 2952 O O . GLU A 1 377 ? 0.086 12.969 15.354 1.00 60.76 377 GLU A O 1
ATOM 2958 N N . LEU A 1 378 ? -0.843 15.008 15.367 1.00 55.77 378 LEU A N 1
ATOM 2959 C CA . LEU A 1 378 ? -1.973 14.599 16.223 1.00 58.58 378 LEU A CA 1
ATOM 2960 C C . LEU A 1 378 ? -3.166 14.105 15.406 1.00 59.82 378 LEU A C 1
ATOM 2961 O O . LEU A 1 378 ? -4.235 13.825 15.939 1.00 64.11 378 LEU A O 1
ATOM 2966 N N . GLU A 1 379 ? -2.940 13.978 14.104 1.00 60.69 379 GLU A N 1
ATOM 2967 C CA . GLU A 1 379 ? -3.908 13.519 13.115 1.00 65.28 379 GLU A CA 1
ATOM 2968 C C . GLU A 1 379 ? -5.155 14.395 12.933 1.00 61.90 379 GLU A C 1
ATOM 2969 O O . GLU A 1 379 ? -6.173 13.888 12.510 1.00 65.17 379 GLU A O 1
ATOM 2975 N N . HIS A 1 380 ? -5.069 15.699 13.213 1.00 60.82 380 HIS A N 1
ATOM 2976 C CA . HIS A 1 380 ? -6.148 16.646 12.834 1.00 59.09 380 HIS A CA 1
ATOM 2977 C C . HIS A 1 380 ? -6.308 16.716 11.305 1.00 57.66 380 HIS A C 1
ATOM 2978 O O . HIS A 1 380 ? -5.316 16.744 10.600 1.00 56.16 380 HIS A O 1
ATOM 2985 N N . ARG A 1 381 ? -7.537 16.740 10.789 1.00 58.73 381 ARG A N 1
ATOM 2986 C CA . ARG A 1 381 ? -7.750 16.831 9.334 1.00 57.43 381 ARG A CA 1
ATOM 2987 C C . ARG A 1 381 ? -7.397 18.232 8.832 1.00 55.86 381 ARG A C 1
ATOM 2988 O O . ARG A 1 381 ? -7.687 19.238 9.505 1.00 44.31 381 ARG A O 1
ATOM 2996 N N . ASP A 1 382 ? -6.802 18.288 7.641 1.00 52.79 382 ASP A N 1
ATOM 2997 C CA . ASP A 1 382 ? -6.398 19.551 7.058 1.00 53.41 382 ASP A CA 1
ATOM 2998 C C . ASP A 1 382 ? -7.488 20.610 7.068 1.00 48.16 382 ASP A C 1
ATOM 2999 O O . ASP A 1 382 ? -7.236 21.750 7.396 1.00 44.36 382 ASP A O 1
ATOM 3004 N N . ASP A 1 383 ? -8.714 20.210 6.771 1.00 47.98 383 ASP A N 1
ATOM 3005 C CA . ASP A 1 383 ? -9.828 21.135 6.652 1.00 49.09 383 ASP A CA 1
ATOM 3006 C C . ASP A 1 383 ? -10.360 21.662 7.988 1.00 46.68 383 ASP A C 1
ATOM 3007 O O . ASP A 1 383 ? -11.299 22.450 8.024 1.00 50.80 383 ASP A O 1
ATOM 3012 N N . MET A 1 384 ? -9.775 21.227 9.091 1.00 42.38 384 MET A N 1
ATOM 3013 C CA . MET A 1 384 ? -10.175 21.752 10.387 1.00 42.81 384 MET A CA 1
ATOM 3014 C C . MET A 1 384 ? -8.991 22.528 11.001 1.00 41.77 384 MET A C 1
ATOM 3015 O O . MET A 1 384 ? -9.040 22.925 12.155 1.00 39.99 384 MET A O 1
ATOM 3020 N N . ILE A 1 385 ? -7.907 22.693 10.237 1.00 41.22 385 ILE A N 1
ATOM 3021 C CA . ILE A 1 385 ? -6.779 23.510 10.696 1.00 41.32 385 ILE A CA 1
ATOM 3022 C C . ILE A 1 385 ? -6.713 24.750 9.798 1.00 40.42 385 ILE A C 1
ATOM 3023 O O . ILE A 1 385 ? -6.476 24.598 8.604 1.00 36.79 385 ILE A O 1
ATOM 3028 N N . HIS A 1 386 ? -6.919 25.950 10.343 1.00 36.31 386 HIS A N 1
ATOM 3029 C CA . HIS A 1 386 ? -6.731 27.179 9.557 1.00 35.63 386 HIS A CA 1
ATOM 3030 C C . HIS A 1 386 ? -5.659 28.049 10.217 1.00 36.69 386 HIS A C 1
ATOM 3031 O O . HIS A 1 386 ? -5.625 28.154 11.434 1.00 34.19 386 HIS A O 1
ATOM 3038 N N . TYR A 1 387 ? -4.758 28.640 9.427 1.00 32.24 387 TYR A N 1
ATOM 3039 C CA . TYR A 1 387 ? -3.672 29.406 10.041 1.00 35.09 387 TYR A CA 1
ATOM 3040 C C . TYR A 1 387 ? -3.269 30.563 9.157 1.00 35.64 387 TYR A C 1
ATOM 3041 O O . TYR A 1 387 ? -3.469 30.529 7.936 1.00 34.96 387 TYR A O 1
ATOM 3050 N N . GLU A 1 388 ? -2.668 31.548 9.804 1.00 34.62 388 GLU A N 1
ATOM 3051 C CA . GLU A 1 388 ? -2.264 32.793 9.182 1.00 35.66 388 GLU A CA 1
ATOM 3052 C C . GLU A 1 388 ? -0.887 33.175 9.762 1.00 32.74 388 GLU A C 1
ATOM 3053 O O . GLU A 1 388 ? -0.796 33.642 10.906 1.00 31.93 388 GLU A O 1
ATOM 3059 N N . PRO A 1 389 ? 0.185 32.912 9.015 1.00 31.49 389 PRO A N 1
ATOM 3060 C CA . PRO A 1 389 ? 1.502 33.341 9.470 1.00 29.44 389 PRO A CA 1
ATOM 3061 C C . PRO A 1 389 ? 1.673 34.839 9.206 1.00 30.96 389 PRO A C 1
ATOM 3062 O O . PRO A 1 389 ? 1.152 35.388 8.195 1.00 26.32 389 PRO A O 1
ATOM 3066 N N . PHE A 1 390 ? 2.369 35.489 10.129 1.00 27.55 390 PHE A N 1
ATOM 3067 C CA . PHE A 1 390 ? 2.695 36.917 9.950 1.00 31.13 390 PHE A CA 1
ATOM 3068 C C . PHE A 1 390 ? 3.970 36.994 9.122 1.00 29.70 390 PHE A C 1
ATOM 3069 O O . PHE A 1 390 ? 5.029 37.363 9.588 1.00 34.70 390 PHE A O 1
ATOM 3077 N N . GLY A 1 391 ? 3.827 36.582 7.876 1.00 31.23 391 GLY A N 1
ATOM 3078 C CA . GLY A 1 391 ? 4.904 36.521 6.911 1.00 29.31 391 GLY A CA 1
ATOM 3079 C C . GLY A 1 391 ? 4.384 35.715 5.740 1.00 30.75 391 GLY A C 1
ATOM 3080 O O . GLY A 1 391 ? 3.176 35.415 5.660 1.00 29.15 391 GLY A O 1
ATOM 3081 N N . PRO A 1 392 ? 5.271 35.345 4.823 1.00 31.88 392 PRO A N 1
ATOM 3082 C CA . PRO A 1 392 ? 4.822 34.683 3.609 1.00 36.43 392 PRO A CA 1
ATOM 3083 C C . PRO A 1 392 ? 4.269 33.271 3.883 1.00 36.90 392 PRO A C 1
ATOM 3084 O O . PRO A 1 392 ? 5.042 32.350 4.190 1.00 37.10 392 PRO A O 1
ATOM 3088 N N . LYS A 1 393 ? 2.956 33.102 3.750 1.00 34.12 393 LYS A N 1
ATOM 3089 C CA . LYS A 1 393 ? 2.345 31.784 3.933 1.00 34.08 393 LYS A CA 1
ATOM 3090 C C . LYS A 1 393 ? 2.843 30.675 2.957 1.00 33.87 393 LYS A C 1
ATOM 3091 O O . LYS A 1 393 ? 2.880 29.482 3.318 1.00 36.62 393 LYS A O 1
ATOM 3097 N N . MET A 1 394 ? 3.244 31.034 1.740 1.00 30.12 394 MET A N 1
ATOM 3098 C CA . MET A 1 394 ? 3.673 29.998 0.821 1.00 31.93 394 MET A CA 1
ATOM 3099 C C . MET A 1 394 ? 5.004 29.347 1.266 1.00 33.52 394 MET A C 1
ATOM 3100 O O . MET A 1 394 ? 5.364 28.278 0.780 1.00 35.00 394 MET A O 1
ATOM 3105 N N . SER A 1 395 ? 5.721 29.967 2.188 1.00 34.54 395 SER A N 1
ATOM 3106 C CA . SER A 1 395 ? 6.960 29.326 2.690 1.00 39.86 395 SER A CA 1
ATOM 3107 C C . SER A 1 395 ? 6.591 28.269 3.768 1.00 41.97 395 SER A C 1
ATOM 3108 O O . SER A 1 395 ? 7.444 27.536 4.258 1.00 45.06 395 SER A O 1
ATOM 3111 N N . THR A 1 396 ? 5.315 28.172 4.111 1.00 38.91 396 THR A N 1
ATOM 3112 C CA . THR A 1 396 ? 4.912 27.188 5.104 1.00 36.33 396 THR A CA 1
ATOM 3113 C C . THR A 1 396 ? 4.193 25.999 4.463 1.00 42.78 396 THR A C 1
ATOM 3114 O O . THR A 1 396 ? 3.664 25.153 5.190 1.00 43.34 396 THR A O 1
ATOM 3118 N N . VAL A 1 397 ? 4.116 25.945 3.125 1.00 41.40 397 VAL A N 1
ATOM 3119 C CA . VAL A 1 397 ? 3.314 24.892 2.471 1.00 42.37 397 VAL A CA 1
ATOM 3120 C C . VAL A 1 397 ? 4.185 23.829 1.777 1.00 48.49 397 VAL A C 1
ATOM 3121 O O . VAL A 1 397 ? 5.119 24.168 1.071 1.00 47.31 397 VAL A O 1
ATOM 3125 N N . GLN A 1 398 ? 3.884 22.547 1.980 1.00 38.75 398 GLN A N 1
ATOM 3126 C CA . GLN A 1 398 ? 4.582 21.468 1.255 1.00 44.04 398 GLN A CA 1
ATOM 3127 C C . GLN A 1 398 ? 3.883 21.256 -0.105 1.00 50.73 398 GLN A C 1
ATOM 3128 O O . GLN A 1 398 ? 2.673 21.046 -0.140 1.00 47.70 398 GLN A O 1
ATOM 3130 N N . VAL A 1 399 ? 4.636 21.364 -1.213 1.00 49.27 399 VAL A N 1
ATOM 3131 C CA . VAL A 1 399 ? 4.068 21.447 -2.574 1.00 56.38 399 VAL A CA 1
ATOM 3132 C C . VAL A 1 399 ? 3.992 20.076 -3.224 1.00 64.94 399 VAL A C 1
ATOM 3133 O O . VAL A 1 399 ? 5.014 19.401 -3.358 1.00 53.56 399 VAL A O 1
#